Protein AF-0000000069941817 (afdb_homodimer)

Solvent-accessible surface area (backbone atoms only — not comparable to full-atom values): 28166 Å² total; per-residue (Å²): 91,38,34,27,17,29,19,41,68,92,44,74,84,50,70,35,24,29,31,58,54,87,70,22,32,31,43,45,35,82,66,37,75,86,48,58,52,39,49,38,50,31,32,66,68,64,46,59,66,57,52,58,53,46,62,74,66,65,58,73,62,43,55,48,86,54,38,44,52,30,31,32,61,62,81,33,66,43,32,38,31,32,53,76,18,16,51,59,29,27,57,75,66,73,44,82,73,64,92,58,78,24,44,49,52,41,44,34,78,13,53,31,17,60,69,42,64,36,44,40,54,67,92,77,53,82,36,33,30,65,27,46,23,57,24,40,29,28,36,36,76,38,59,63,39,54,42,94,56,33,70,80,31,44,43,21,32,32,36,30,31,56,27,29,30,48,54,34,22,67,67,60,15,85,62,23,48,36,70,11,31,41,23,54,36,23,32,34,30,24,48,25,33,29,24,49,90,63,63,66,58,77,52,68,28,49,36,35,27,25,52,72,83,41,79,44,27,76,49,45,40,60,35,40,66,68,47,69,33,54,50,46,22,59,52,15,61,54,25,67,45,44,36,43,21,34,38,34,54,24,35,59,40,56,37,22,78,80,38,86,73,61,47,56,70,49,64,75,40,36,42,35,38,33,33,60,95,59,42,55,39,48,35,42,29,34,68,96,92,37,35,28,17,28,18,41,67,92,42,75,85,50,69,35,24,29,32,58,54,86,71,22,32,30,44,46,37,82,66,37,73,87,48,58,54,40,49,38,50,31,33,65,70,65,46,61,64,57,52,58,52,45,63,74,66,66,57,74,62,44,53,48,89,54,39,43,53,30,31,33,63,62,82,33,63,45,32,38,32,32,54,77,17,16,49,59,28,27,57,75,67,71,44,79,74,66,92,60,80,24,45,48,51,41,47,35,77,13,54,30,17,58,71,42,64,35,44,39,55,66,92,77,54,82,37,33,31,63,28,46,23,57,23,38,29,28,35,35,77,39,60,62,39,53,41,94,55,34,72,80,32,44,41,22,32,31,35,30,31,55,27,29,28,49,53,34,24,66,69,60,16,85,62,24,48,36,70,10,31,41,22,54,36,23,30,35,30,26,47,25,33,29,22,48,89,63,63,67,58,77,53,65,29,49,36,36,26,24,52,72,82,41,80,44,28,75,51,46,39,60,38,41,66,67,47,71,32,54,49,47,22,58,51,15,61,54,25,69,45,43,35,44,20,34,38,36,54,25,35,57,40,52,38,22,77,80,39,86,73,60,45,55,69,50,64,74,41,35,42,35,38,35,31,61,94,62,42,54,38,49,35,43,29,32,69,98

InterPro domains:
  IPR011234 Fumarylacetoacetase-like, C-terminal [PF01557] (78-285)
  IPR036663 Fumarylacetoacetase-like, C-terminal domain superfamily [G3DSA:3.90.850.10] (75-287)
  IPR036663 Fumarylacetoacetase-like, C-terminal domain superfamily [SSF56529] (66-285)
  IPR051121 Fumarylacetoacetate hydrolase [PTHR42796] (1-285)

pLDDT: mean 97.07, std 2.92, range [83.81, 98.94]

Foldseek 3Di:
DWKFWKAFPVGRPAIAIFGDDDQWTDGQCVLPVPADGAPLRCLQVVVVVVNVVSVVVVDDTGGPVRIGTKFRHADFQWAKEWEQFFQQQCVLVVHDGDPDTDIDTADRQLEIELVAAAADQVVVFPFKKWFKFKKWFFRAKDAQDALVCLLVGTFFIWIKIQIFRPCCQPPNPPNHRHVGRHPHNRIYIDDTGDGPVQCPDQQFKWKWKDKPNHTQDTDGSVRGNQDPSNVSNVVNHVDIGHGGYMYTRTGHPRMQVSDVVGDHDDQQMKMWIAMPPRGIHIHGYHHD/DWKFWKAFPVGRPAIAIFGDDDQWTDGQCVLPVPADGFPLRCLQVVVVVVNVVSVVVVDDTGGPVRIGTKFRHADFQWAKEWEQFFQQQCVLVVHDGDPDTDIDTADRQLEIELVAAAADQVVVFPFKKWFKFKKWFFRAKDAQDALVCLLVGTFFIWIKIQIFRPCCQPPNPPNHRHVGRHPHNRIYIDDTGDGPVQCPDQQFKWKWKAKPNHTQDTDGSVRGNQDPSNVSNVVNHVDIGHGGYMYTRTGHPRMQVSDVVGDHDDQQMKMWIAMHPRGIHIHGYHHD

Nearest PDB structures (foldseek):
  8sky-assembly1_A  TM=9.397E-01  e=8.671E-32  Bacillus subtilis
  6v77-assembly1_B  TM=9.111E-01  e=7.375E-31  Mycolicibacterium smegmatis MC2 155
  6j5x-assembly1_B  TM=9.310E-01  e=2.240E-29  Corynebacterium glutamicum
  6v77-assembly1_A  TM=9.218E-01  e=1.777E-29  Mycolicibacterium smegmatis MC2 155
  3r6o-assembly1_A-2  TM=8.957E-01  e=1.242E-25  Mycobacteroides abscessus ATCC 19977

Radius of gyration: 23.67 Å; Cα contacts (8 Å, |Δi|>4): 1605; chains: 2; bounding box: 56×61×56 Å

Structure (mmCIF, N/CA/C/O backbone):
data_AF-0000000069941817-model_v1
#
loop_
_entity.id
_entity.type
_entity.pdbx_description
1 polymer 'Fumarylacetoacetate hydrolase domain-containing protein 2 isoform X1'
#
loop_
_atom_site.group_PDB
_atom_site.id
_atom_site.type_symbol
_atom_site.label_atom_id
_atom_site.label_alt_id
_atom_site.label_comp_id
_atom_site.label_asym_id
_atom_site.label_entity_id
_atom_site.label_seq_id
_atom_site.pdbx_PDB_ins_code
_atom_site.Cartn_x
_atom_site.Cartn_y
_atom_site.Cartn_z
_atom_site.occupancy
_atom_site.B_iso_or_equiv
_atom_site.auth_seq_id
_atom_site.auth_comp_id
_atom_site.auth_asym_id
_atom_site.auth_atom_id
_atom_site.pdbx_PDB_model_num
ATOM 1 N N . MET A 1 1 ? -14.336 22.719 7.18 1 94.06 1 MET A N 1
ATOM 2 C CA . MET A 1 1 ? -14.844 21.797 8.188 1 94.06 1 MET A CA 1
ATOM 3 C C . MET A 1 1 ? -13.758 20.828 8.633 1 94.06 1 MET A C 1
ATOM 5 O O . MET A 1 1 ? -12.836 20.531 7.875 1 94.06 1 MET A O 1
ATOM 9 N N . LYS A 1 2 ? -13.883 20.406 9.93 1 97.38 2 LYS A N 1
ATOM 10 C CA . LYS A 1 2 ? -12.992 19.375 10.461 1 97.38 2 LYS A CA 1
ATOM 11 C C . LYS A 1 2 ? -13.703 18.031 10.578 1 97.38 2 LYS A C 1
ATOM 13 O O . LYS A 1 2 ? -14.5 17.828 11.492 1 97.38 2 LYS A O 1
ATOM 18 N N . TYR A 1 3 ? -13.383 17.156 9.633 1 98.19 3 TYR A N 1
ATOM 19 C CA . TYR A 1 3 ? -13.938 15.812 9.664 1 98.19 3 TYR A CA 1
ATOM 20 C C . TYR A 1 3 ? -13.148 14.922 10.617 1 98.19 3 TYR A C 1
ATOM 22 O O . TYR A 1 3 ? -11.922 15.008 10.688 1 98.19 3 TYR A O 1
ATOM 30 N N . VAL A 1 4 ? -13.883 14.07 11.336 1 98.31 4 VAL A N 1
ATOM 31 C CA . VAL A 1 4 ? -13.242 13.172 12.281 1 98.31 4 VAL A CA 1
ATOM 32 C C . VAL A 1 4 ? -13.875 11.781 12.188 1 98.31 4 VAL A C 1
ATOM 34 O O . VAL A 1 4 ? -15.008 11.641 11.711 1 98.31 4 VAL A O 1
ATOM 37 N N . GLN A 1 5 ? -13.125 10.797 12.492 1 98.56 5 GLN A N 1
ATOM 38 C CA . GLN A 1 5 ? -13.648 9.508 12.914 1 98.56 5 GLN A CA 1
ATOM 39 C C . GLN A 1 5 ? -13.531 9.336 14.43 1 98.56 5 GLN A C 1
ATOM 41 O O . GLN A 1 5 ? -12.617 9.883 15.055 1 98.56 5 GLN A O 1
ATOM 46 N N . PHE A 1 6 ? -14.492 8.609 14.977 1 98.44 6 PHE A N 1
ATOM 47 C CA . PHE A 1 6 ? -14.516 8.477 16.422 1 98.44 6 PHE A CA 1
ATOM 48 C C . PHE A 1 6 ? -15.297 7.234 16.844 1 98.44 6 PHE A C 1
ATOM 50 O O . PHE A 1 6 ? -15.977 6.617 16.016 1 98.44 6 PHE A O 1
ATOM 57 N N . THR A 1 7 ? -15.078 6.828 18 1 97.94 7 THR A N 1
ATOM 58 C CA . THR A 1 7 ? -15.938 5.859 18.688 1 97.94 7 THR A CA 1
ATOM 59 C C . THR A 1 7 ? -16.625 6.492 19.891 1 97.94 7 THR A C 1
ATOM 61 O O . THR A 1 7 ? -16.062 7.402 20.516 1 97.94 7 THR A O 1
ATOM 64 N N . TYR A 1 8 ? -17.812 6.137 20.125 1 97.25 8 TYR A N 1
ATOM 65 C CA . TYR A 1 8 ? -18.406 6.523 21.406 1 97.25 8 TYR A CA 1
ATOM 66 C C . TYR A 1 8 ? -17.734 5.809 22.562 1 97.25 8 TYR A C 1
ATOM 68 O O . TYR A 1 8 ? -17.422 4.617 22.469 1 97.25 8 TYR A O 1
ATOM 76 N N . ASN A 1 9 ? -17.531 6.52 23.594 1 97.69 9 ASN A N 1
ATOM 77 C CA . ASN A 1 9 ? -16.922 5.895 24.781 1 97.69 9 ASN A CA 1
ATOM 78 C C . ASN A 1 9 ? -17.734 4.691 25.234 1 97.69 9 ASN A C 1
ATOM 80 O O . ASN A 1 9 ? -17.172 3.711 25.734 1 97.69 9 ASN A O 1
ATOM 84 N N . ALA A 1 10 ? -19 4.703 25.031 1 96 10 ALA A N 1
ATOM 85 C CA . ALA A 1 10 ? -19.906 3.633 25.438 1 96 10 ALA A CA 1
ATOM 86 C C . ALA A 1 10 ? -19.844 2.455 24.469 1 96 10 ALA A C 1
ATOM 88 O O . ALA A 1 10 ? -20.281 1.349 24.797 1 96 10 ALA A O 1
ATOM 89 N N . ASP A 1 11 ? -19.344 2.646 23.25 1 95.19 11 ASP A N 1
ATOM 90 C CA . ASP A 1 11 ? -19.172 1.613 22.234 1 95.19 11 ASP A CA 1
ATOM 91 C C . ASP A 1 11 ? -17.844 1.778 21.5 1 95.19 11 ASP A C 1
ATOM 93 O O . ASP A 1 11 ? -17.828 2.188 20.328 1 95.19 11 ASP A O 1
ATOM 97 N N . PRO A 1 12 ? -16.812 1.325 22.078 1 94.56 12 PRO A N 1
ATOM 98 C CA . PRO A 1 12 ? -15.484 1.583 21.531 1 94.56 12 PRO A CA 1
ATOM 99 C C . PRO A 1 12 ? -15.164 0.72 20.312 1 94.56 12 PRO A C 1
ATOM 101 O O . PRO A 1 12 ? -14.109 0.881 19.688 1 94.56 12 PRO A O 1
ATOM 104 N N . SER A 1 13 ? -16.062 -0.131 19.828 1 93.44 13 SER A N 1
ATOM 105 C CA . SER A 1 13 ? -15.758 -1.075 18.766 1 93.44 13 SER A CA 1
ATOM 106 C C . SER A 1 13 ? -16.266 -0.562 17.422 1 93.44 13 SER A C 1
ATOM 108 O O . SER A 1 13 ? -15.875 -1.071 16.359 1 93.44 13 SER A O 1
ATOM 110 N N . THR A 1 14 ? -17.094 0.421 17.469 1 95.31 14 THR A N 1
ATOM 111 C CA . THR A 1 14 ? -17.719 0.889 16.234 1 95.31 14 THR A CA 1
ATOM 112 C C . THR A 1 14 ? -17.188 2.271 15.859 1 95.31 14 THR A C 1
ATOM 114 O O . THR A 1 14 ? -17.422 3.246 16.578 1 95.31 14 THR A O 1
ATOM 117 N N . VAL A 1 15 ? -16.531 2.33 14.758 1 96.5 15 VAL A N 1
ATOM 118 C CA . VAL A 1 15 ? -16.016 3.607 14.266 1 96.5 15 VAL A CA 1
ATOM 119 C C . VAL A 1 15 ? -17.141 4.359 13.539 1 96.5 15 VAL A C 1
ATOM 121 O O . VAL A 1 15 ? -17.906 3.76 12.789 1 96.5 15 VAL A O 1
ATOM 124 N N . ARG A 1 16 ? -17.234 5.609 13.836 1 97.06 16 ARG A N 1
ATOM 125 C CA . ARG A 1 16 ? -18.172 6.531 13.203 1 97.06 16 ARG A CA 1
ATOM 126 C C . ARG A 1 16 ? -17.422 7.691 12.539 1 97.06 16 ARG A C 1
ATOM 128 O O . ARG A 1 16 ? -16.25 7.906 12.797 1 97.06 16 ARG A O 1
ATOM 135 N N . VAL A 1 17 ? -18.125 8.352 11.672 1 98 17 VAL A N 1
ATOM 136 C CA . VAL A 1 17 ? -17.578 9.539 11.016 1 98 17 VAL A CA 1
ATOM 137 C C . VAL A 1 17 ? -18.453 10.75 11.352 1 98 17 VAL A C 1
ATOM 139 O O . VAL A 1 17 ? -19.672 10.633 11.492 1 98 17 VAL A O 1
ATOM 142 N N . GLY A 1 18 ? -17.828 11.867 11.578 1 97.62 18 GLY A N 1
ATOM 143 C CA . GLY A 1 18 ? -18.5 13.109 11.906 1 97.62 18 GLY A CA 1
ATOM 144 C C . GLY A 1 18 ? -17.656 14.336 11.625 1 97.62 18 GLY A C 1
ATOM 145 O O . GLY A 1 18 ? -16.672 14.266 10.875 1 97.62 18 GLY A O 1
ATOM 146 N N . TYR A 1 19 ? -18.016 15.414 12.117 1 96.88 19 TYR A N 1
ATOM 147 C CA . TYR A 1 19 ? -17.234 16.641 12.047 1 96.88 19 TYR A CA 1
ATOM 148 C C . TYR A 1 19 ? -17.328 17.406 13.367 1 96.88 19 TYR A C 1
ATOM 150 O O . TYR A 1 19 ? -18.281 17.25 14.133 1 96.88 19 TYR A O 1
ATOM 158 N N . ILE A 1 20 ? -16.328 18.172 13.609 1 96.25 20 ILE A N 1
ATOM 159 C CA . ILE A 1 20 ? -16.234 18.938 14.844 1 96.25 20 ILE A CA 1
ATOM 160 C C . ILE A 1 20 ? -17.094 20.203 14.727 1 96.25 20 ILE A C 1
ATOM 162 O O . ILE A 1 20 ? -17.062 20.891 13.703 1 96.25 20 ILE A O 1
ATOM 166 N N . ASP A 1 21 ? -17.859 20.469 15.719 1 92.12 21 ASP A N 1
ATOM 167 C CA . ASP A 1 21 ? -18.641 21.688 15.891 1 92.12 21 ASP A CA 1
ATOM 168 C C . ASP A 1 21 ? -18.391 22.312 17.266 1 92.12 21 ASP A C 1
ATOM 170 O O . ASP A 1 21 ? -19.109 22.016 18.219 1 92.12 21 ASP A O 1
ATOM 174 N N . CYS A 1 22 ? -17.438 23.109 17.281 1 87.38 22 CYS A N 1
ATOM 175 C CA . CYS A 1 22 ? -17 23.719 18.531 1 87.38 22 CYS A CA 1
ATOM 176 C C . CYS A 1 22 ? -16.484 22.656 19.5 1 87.38 22 CYS A C 1
ATOM 178 O O . CYS A 1 22 ? -15.523 21.953 19.203 1 87.38 22 CYS A O 1
ATOM 180 N N . CYS A 1 23 ? -17.156 22.469 20.594 1 90.69 23 CYS A N 1
ATOM 181 C CA . CYS A 1 23 ? -16.703 21.5 21.578 1 90.69 23 CYS A CA 1
ATOM 182 C C . CYS A 1 23 ? -17.5 20.203 21.484 1 90.69 23 CYS A C 1
ATOM 184 O O . CYS A 1 23 ? -17.469 19.375 22.391 1 90.69 23 CYS A O 1
ATOM 186 N N . ASN A 1 24 ? -18.062 20.078 20.297 1 95.75 24 ASN A N 1
ATOM 187 C CA . ASN A 1 24 ? -18.875 18.891 20.062 1 95.75 24 ASN A CA 1
ATOM 188 C C . ASN A 1 24 ? -18.5 18.203 18.75 1 95.75 24 ASN A C 1
ATOM 190 O O . ASN A 1 24 ? -17.656 18.703 18 1 95.75 24 ASN A O 1
ATOM 194 N N . VAL A 1 25 ? -19 17.016 18.609 1 97.25 25 VAL A N 1
ATOM 195 C CA . VAL A 1 25 ? -18.906 16.281 17.359 1 97.25 25 VAL A CA 1
ATOM 196 C C . VAL A 1 25 ? -20.312 15.93 16.859 1 97.25 25 VAL A C 1
ATOM 198 O O . VAL A 1 25 ? -21.188 15.555 17.641 1 97.25 25 VAL A O 1
ATOM 201 N N . VAL A 1 26 ? -20.547 16.203 15.633 1 97.06 26 VAL A N 1
ATOM 202 C CA . VAL A 1 26 ? -21.766 15.758 14.984 1 97.06 26 VAL A CA 1
ATOM 203 C C . VAL A 1 26 ? -21.547 14.398 14.328 1 97.06 26 VAL A C 1
ATOM 205 O O . VAL A 1 26 ? -20.656 14.242 13.484 1 97.06 26 VAL A O 1
ATOM 208 N N . ASP A 1 27 ? -22.297 13.438 14.789 1 97.06 27 ASP A N 1
ATOM 209 C CA . ASP A 1 27 ? -22.328 12.109 14.18 1 97.06 27 ASP A CA 1
ATOM 210 C C . ASP A 1 27 ? -23.156 12.102 12.906 1 97.06 27 ASP A C 1
ATOM 212 O O . ASP A 1 27 ? -24.391 12.188 12.961 1 97.06 27 ASP A O 1
ATOM 216 N N . ILE A 1 28 ? -22.484 11.953 11.773 1 96.12 28 ILE A N 1
ATOM 217 C CA . ILE A 1 28 ? -23.141 12.109 10.477 1 96.12 28 ILE A CA 1
ATOM 218 C C . ILE A 1 28 ? -24.266 11.078 10.336 1 96.12 28 ILE A C 1
ATOM 220 O O . ILE A 1 28 ? -25.344 11.406 9.852 1 96.12 28 ILE A O 1
ATOM 224 N N . ASN A 1 29 ? -23.984 9.852 10.812 1 93.69 29 ASN A N 1
ATOM 225 C CA . ASN A 1 29 ? -24.984 8.805 10.672 1 93.69 29 ASN A CA 1
ATOM 226 C C . ASN A 1 29 ? -26.156 9 11.633 1 93.69 29 ASN A C 1
ATOM 228 O O . ASN A 1 29 ? -27.281 8.578 11.359 1 93.69 29 ASN A O 1
ATOM 232 N N . SER A 1 30 ? -25.906 9.586 12.805 1 92.56 30 SER A N 1
ATOM 233 C CA . SER A 1 30 ? -27 9.922 13.719 1 92.56 30 SER A CA 1
ATOM 234 C C . SER A 1 30 ? -27.891 11.023 13.141 1 92.56 30 SER A C 1
ATOM 236 O O . SER A 1 30 ? -29.094 11.039 13.391 1 92.56 30 SER A O 1
ATOM 238 N N . ALA A 1 31 ? -27.281 11.898 12.398 1 92.12 31 ALA A N 1
ATOM 239 C CA . ALA A 1 31 ? -28.031 12.984 11.766 1 92.12 31 ALA A CA 1
ATOM 240 C C . ALA A 1 31 ? -28.766 12.492 10.523 1 92.12 31 ALA A C 1
ATOM 242 O O . ALA A 1 31 ? -29.859 12.969 10.219 1 92.12 31 ALA A O 1
ATOM 243 N N . ASP A 1 32 ? -28.188 11.633 9.766 1 92.81 32 ASP A N 1
ATOM 244 C CA . ASP A 1 32 ? -28.75 11.023 8.57 1 92.81 32 ASP A CA 1
ATOM 245 C C . ASP A 1 32 ? -28.344 9.555 8.461 1 92.81 32 ASP A C 1
ATOM 247 O O . ASP A 1 32 ? -27.234 9.242 8.008 1 92.81 32 ASP A O 1
ATOM 251 N N . CYS A 1 33 ? -29.219 8.625 8.672 1 90.88 33 CYS A N 1
ATOM 252 C CA . CYS A 1 33 ? -28.938 7.203 8.781 1 90.88 33 CYS A CA 1
ATOM 253 C C . CYS A 1 33 ? -28.578 6.613 7.426 1 90.88 33 CYS A C 1
ATOM 255 O O . CYS A 1 33 ? -28.047 5.504 7.344 1 90.88 33 CYS A O 1
ATOM 257 N N . GLY A 1 34 ? -28.812 7.316 6.406 1 93.19 34 GLY A N 1
ATOM 258 C CA . GLY A 1 34 ? -28.484 6.828 5.074 1 93.19 34 GLY A CA 1
ATOM 259 C C . GLY A 1 34 ? -27.062 7.098 4.664 1 93.19 34 GLY A C 1
ATOM 260 O O . GLY A 1 34 ? -26.594 6.586 3.645 1 93.19 34 GLY A O 1
ATOM 261 N N . MET A 1 35 ? -26.406 7.848 5.492 1 95 35 MET A N 1
ATOM 262 C CA . MET A 1 35 ? -25.031 8.227 5.172 1 95 35 MET A CA 1
ATOM 263 C C . MET A 1 35 ? -24.062 7.109 5.523 1 95 35 MET A C 1
ATOM 265 O O . MET A 1 35 ? -24.344 6.289 6.398 1 95 35 MET A O 1
ATOM 269 N N . PRO A 1 36 ? -22.906 7.062 4.836 1 95.62 36 PRO A N 1
ATOM 270 C CA . PRO A 1 36 ? -21.891 6.066 5.172 1 95.62 36 PRO A CA 1
ATOM 271 C C . PRO A 1 36 ? -21.328 6.238 6.582 1 95.62 36 PRO A C 1
ATOM 273 O O . PRO A 1 36 ? -21.391 7.34 7.141 1 95.62 36 PRO A O 1
ATOM 276 N N . HIS A 1 37 ? -20.719 5.156 7.074 1 94.88 37 HIS A N 1
ATOM 277 C CA . HIS A 1 37 ? -20.281 5.141 8.461 1 94.88 37 HIS A CA 1
ATOM 278 C C . HIS A 1 37 ? -18.781 5.434 8.57 1 94.88 37 HIS A C 1
ATOM 280 O O . HIS A 1 37 ? -18.266 5.578 9.68 1 94.88 37 HIS A O 1
ATOM 286 N N . THR A 1 38 ? -18.094 5.477 7.445 1 96.94 38 THR A N 1
ATOM 287 C CA . THR A 1 38 ? -16.672 5.727 7.484 1 96.94 38 THR A CA 1
ATOM 288 C C . THR A 1 38 ? -16.297 6.859 6.535 1 96.94 38 THR A C 1
ATOM 290 O O . THR A 1 38 ? -17.016 7.152 5.586 1 96.94 38 THR A O 1
ATOM 293 N N . MET A 1 39 ? -15.203 7.488 6.828 1 98.19 39 MET A N 1
ATOM 294 C CA . MET A 1 39 ? -14.719 8.594 6.004 1 98.19 39 MET A CA 1
ATOM 295 C C . MET A 1 39 ? -14.438 8.125 4.582 1 98.19 39 MET A C 1
ATOM 297 O O . MET A 1 39 ? -14.773 8.812 3.615 1 98.19 39 MET A O 1
ATOM 301 N N . ILE A 1 40 ? -13.844 6.922 4.426 1 98.31 40 ILE A N 1
ATOM 302 C CA . ILE A 1 40 ? -13.477 6.395 3.115 1 98.31 40 ILE A CA 1
ATOM 303 C C . ILE A 1 40 ? -14.727 6.188 2.271 1 98.31 40 ILE A C 1
ATOM 305 O O . ILE A 1 40 ? -14.727 6.465 1.069 1 98.31 40 ILE A O 1
ATOM 309 N N . ASP A 1 41 ? -15.812 5.754 2.881 1 97.38 41 ASP A N 1
ATOM 310 C CA . ASP A 1 41 ? -17.047 5.508 2.139 1 97.38 41 ASP A CA 1
ATOM 311 C C . ASP A 1 41 ? -17.703 6.82 1.727 1 97.38 41 ASP A C 1
ATOM 313 O O . ASP A 1 41 ? -18.328 6.902 0.661 1 97.38 41 ASP A O 1
ATOM 317 N N . ILE A 1 42 ? -17.594 7.809 2.619 1 97.62 42 ILE A N 1
ATOM 318 C CA . ILE A 1 42 ? -18.109 9.125 2.266 1 97.62 42 ILE A CA 1
ATOM 319 C C . ILE A 1 42 ? -17.406 9.641 1.011 1 97.62 42 ILE A C 1
ATOM 321 O O . ILE A 1 42 ? -18.062 10.156 0.098 1 97.62 42 ILE A O 1
ATOM 325 N N . LEU A 1 43 ? -16.125 9.469 0.964 1 98.31 43 LEU A N 1
ATOM 326 C CA . LEU A 1 43 ? -15.336 9.953 -0.166 1 98.31 43 LEU A CA 1
ATOM 327 C C . LEU A 1 43 ? -15.594 9.109 -1.408 1 98.31 43 LEU A C 1
ATOM 329 O O . LEU A 1 43 ? -15.805 9.648 -2.498 1 98.31 43 LEU A O 1
ATOM 333 N N . LYS A 1 44 ? -15.609 7.824 -1.278 1 97.56 44 LYS A N 1
ATOM 334 C CA . LYS A 1 44 ? -15.797 6.914 -2.408 1 97.56 44 LYS A CA 1
ATOM 335 C C . LYS A 1 44 ? -17.172 7.117 -3.055 1 97.56 44 LYS A C 1
ATOM 337 O O . LYS A 1 44 ? -17.297 7.043 -4.277 1 97.56 44 LYS A O 1
ATOM 342 N N . LYS A 1 45 ? -18.188 7.367 -2.219 1 96.81 45 LYS A N 1
ATOM 343 C CA . LYS A 1 45 ? -19.547 7.52 -2.721 1 96.81 45 LYS A CA 1
ATOM 344 C C . LYS A 1 45 ? -19.797 8.945 -3.207 1 96.81 45 LYS A C 1
ATOM 346 O O . LYS A 1 45 ? -20.828 9.227 -3.811 1 96.81 45 LYS A O 1
ATOM 351 N N . GLY A 1 46 ? -18.906 9.836 -2.904 1 95.94 46 GLY A N 1
ATOM 352 C CA . GLY A 1 46 ? -19.016 11.203 -3.385 1 95.94 46 GLY A CA 1
ATOM 353 C C . GLY A 1 46 ? -20.141 11.977 -2.73 1 95.94 46 GLY A C 1
ATOM 354 O O . GLY A 1 46 ? -20.875 12.711 -3.4 1 95.94 46 GLY A O 1
ATOM 355 N N . VAL A 1 47 ? -20.328 11.766 -1.431 1 95.56 47 VAL A N 1
ATOM 356 C CA . VAL A 1 47 ? -21.5 12.383 -0.801 1 95.56 47 VAL A CA 1
ATOM 357 C C . VAL A 1 47 ? -21.047 13.445 0.198 1 95.56 47 VAL A C 1
ATOM 359 O O . VAL A 1 47 ? -21.719 13.68 1.205 1 95.56 47 VAL A O 1
ATOM 362 N N . VAL A 1 48 ? -19.922 14.023 -0.008 1 94.75 48 VAL A N 1
ATOM 363 C CA . VAL A 1 48 ? -19.391 15.07 0.858 1 94.75 48 VAL A CA 1
ATOM 364 C C . VAL A 1 48 ? -20.359 16.25 0.9 1 94.75 48 VAL A C 1
ATOM 366 O O . VAL A 1 48 ? -20.531 16.891 1.944 1 94.75 48 VAL A O 1
ATOM 369 N N . ASP A 1 49 ? -20.984 16.562 -0.229 1 93.75 49 ASP A N 1
ATOM 370 C CA . ASP A 1 49 ? -21.922 17.672 -0.307 1 93.75 49 ASP A CA 1
ATOM 371 C C . ASP A 1 49 ? -23.109 17.453 0.614 1 93.75 49 ASP A C 1
ATOM 373 O O . ASP A 1 49 ? -23.656 18.406 1.17 1 93.75 49 ASP A O 1
ATOM 377 N N . LYS A 1 50 ? -23.5 16.234 0.753 1 93.5 50 LYS A N 1
ATOM 378 C CA . LYS A 1 50 ? -24.609 15.93 1.643 1 93.5 50 LYS A CA 1
ATOM 379 C C . LYS A 1 50 ? -24.266 16.234 3.096 1 93.5 50 LYS A C 1
ATOM 381 O O . LYS A 1 50 ? -25.125 16.609 3.883 1 93.5 50 LYS A O 1
ATOM 386 N N . VAL A 1 51 ? -23.031 16.062 3.42 1 92 51 VAL A N 1
ATOM 387 C CA . VAL A 1 51 ? -22.594 16.391 4.773 1 92 51 VAL A CA 1
ATOM 388 C C . VAL A 1 51 ? -22.672 17.891 5 1 92 51 VAL A C 1
ATOM 390 O O . VAL A 1 51 ? -23.078 18.344 6.074 1 92 51 VAL A O 1
ATOM 393 N N . ALA A 1 52 ? -22.266 18.609 4.012 1 87.56 52 ALA A N 1
ATOM 394 C CA . ALA A 1 52 ? -22.344 20.078 4.098 1 87.56 52 ALA A CA 1
ATOM 395 C C . ALA A 1 52 ? -23.781 20.531 4.285 1 87.56 52 ALA A C 1
ATOM 397 O O . ALA A 1 52 ? -24.047 21.484 5.02 1 87.56 52 ALA A O 1
ATOM 398 N N . GLU A 1 53 ? -24.672 19.875 3.668 1 90.56 53 GLU A N 1
ATOM 399 C CA . GLU A 1 53 ? -26.094 20.188 3.801 1 90.56 53 GLU A CA 1
ATOM 400 C C . GLU A 1 53 ? -26.594 19.875 5.207 1 90.56 53 GLU A C 1
ATOM 402 O O . GLU A 1 53 ? -27.406 20.625 5.754 1 90.56 53 GLU A O 1
ATOM 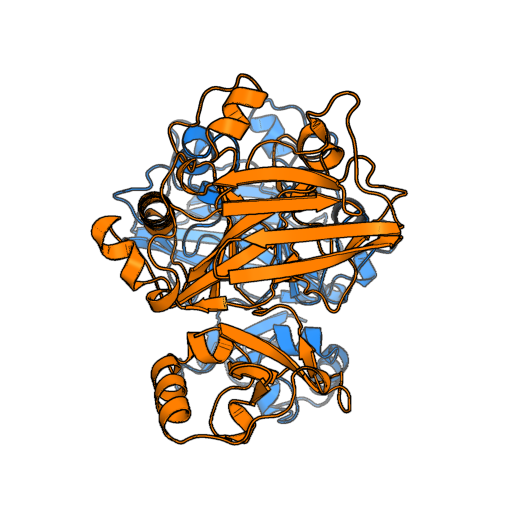407 N N . LEU A 1 54 ? -26.125 18.812 5.699 1 89.88 54 LEU A N 1
ATOM 408 C CA . LEU A 1 54 ? -26.5 18.422 7.055 1 89.88 54 LEU A CA 1
ATOM 409 C C . LEU A 1 54 ? -26.109 19.5 8.055 1 89.88 54 LEU A C 1
ATOM 411 O O . LEU A 1 54 ? -26.844 19.766 9.016 1 89.88 54 LEU A O 1
ATOM 415 N N . ARG A 1 55 ? -25.016 20.109 7.891 1 86.25 55 ARG A N 1
ATOM 416 C CA . ARG A 1 55 ? -24.531 21.156 8.781 1 86.25 55 ARG A CA 1
ATOM 417 C C . ARG A 1 55 ? -25.5 22.328 8.844 1 86.25 55 ARG A C 1
ATOM 419 O O . ARG A 1 55 ? -25.656 22.953 9.898 1 86.25 55 ARG A O 1
ATOM 426 N N . GLN A 1 56 ? -26.188 22.5 7.77 1 85.19 56 GLN A N 1
ATOM 427 C CA . GLN A 1 56 ? -27.125 23.625 7.684 1 85.19 56 GLN A CA 1
ATOM 428 C C . GLN A 1 56 ? -28.391 23.344 8.477 1 85.19 56 GLN A C 1
ATOM 430 O O . GLN A 1 56 ? -29.141 24.266 8.812 1 85.19 56 GLN A O 1
ATOM 435 N N . CYS A 1 57 ? -28.656 22.078 8.805 1 86.19 57 CYS A N 1
ATOM 436 C CA . CYS A 1 57 ? -29.891 21.688 9.477 1 86.19 57 CYS A CA 1
ATOM 437 C C . CYS A 1 57 ? -29.703 21.656 10.984 1 86.19 57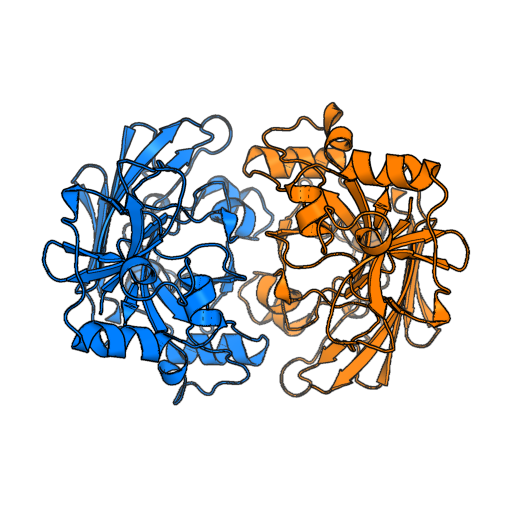 CYS A C 1
ATOM 439 O O . CYS A 1 57 ? -30.609 21.25 11.727 1 86.19 57 CYS A O 1
ATOM 441 N N . ASN A 1 58 ? -28.672 22.078 11.523 1 84.12 58 ASN A N 1
ATOM 442 C CA . ASN A 1 58 ? -28.344 22.141 12.938 1 84.12 58 ASN A CA 1
ATOM 443 C C . ASN A 1 58 ? -28.594 20.797 13.633 1 84.12 58 ASN A C 1
ATOM 445 O O . ASN A 1 58 ? -29.359 20.734 14.594 1 84.12 58 ASN A O 1
ATOM 449 N N . PRO A 1 59 ? -27.875 19.797 13.156 1 90.38 59 PRO A N 1
ATOM 450 C CA . PRO A 1 59 ? -28.078 18.484 13.742 1 90.38 59 PRO A CA 1
ATOM 451 C C . PRO A 1 59 ? -27.641 18.406 15.203 1 90.38 59 PRO A C 1
ATOM 453 O O . PRO A 1 59 ? -26.906 19.281 15.672 1 90.38 59 PRO A O 1
ATOM 456 N N . THR A 1 60 ? -28.172 17.344 15.883 1 91.44 60 THR A N 1
ATOM 457 C CA . THR A 1 60 ? -27.719 17.094 17.25 1 91.44 60 THR A CA 1
ATOM 458 C C . THR A 1 60 ? -26.25 16.734 17.281 1 91.44 60 THR A C 1
ATOM 460 O O . THR A 1 60 ? -25.734 16.141 16.328 1 91.44 60 THR A O 1
ATOM 463 N N . SER A 1 61 ? -25.562 17.141 18.312 1 94.94 61 SER A N 1
ATOM 464 C CA . SER A 1 61 ? -24.156 16.844 18.516 1 94.94 61 SER A CA 1
ATOM 465 C C . SER A 1 61 ? -23.891 16.297 19.922 1 94.94 61 SER A C 1
ATOM 467 O O . SER A 1 61 ? -24.781 16.328 20.766 1 94.94 61 SER A O 1
ATOM 469 N N . VAL A 1 62 ? -22.844 15.695 20.125 1 96.38 62 VAL A N 1
ATOM 470 C CA . VAL A 1 62 ? -22.422 15.188 21.422 1 96.38 62 VAL A CA 1
ATOM 471 C C . VAL A 1 62 ? -21.109 15.828 21.828 1 96.38 62 VAL A C 1
ATOM 473 O O . VAL A 1 62 ? -20.281 16.188 20.969 1 96.38 62 VAL A O 1
ATOM 476 N N . PRO A 1 63 ? -20.891 15.977 23.125 1 96.88 63 PRO A N 1
ATOM 477 C CA . PRO A 1 63 ? -19.609 16.547 23.578 1 96.88 63 PRO A CA 1
ATOM 478 C C . PRO A 1 63 ? -18.422 15.703 23.141 1 96.88 63 PRO A C 1
ATOM 480 O O . PRO A 1 63 ? -18.484 14.469 23.141 1 96.88 63 PRO A O 1
ATOM 483 N N . LEU A 1 64 ? -17.359 16.328 22.812 1 96.31 64 LEU A N 1
ATOM 484 C CA . LEU A 1 64 ? -16.109 15.648 22.438 1 96.31 64 LEU A CA 1
ATOM 485 C C . LEU A 1 64 ? -15.641 14.734 23.547 1 96.31 64 LEU A C 1
ATOM 487 O O . LEU A 1 64 ? -14.984 13.719 23.297 1 96.31 64 LEU A O 1
ATOM 491 N N . THR A 1 65 ? -16.047 15.008 24.766 1 96.19 65 THR A N 1
ATOM 492 C CA . THR A 1 65 ? -15.641 14.219 25.922 1 96.19 65 THR A CA 1
ATOM 493 C C . THR A 1 65 ? -16.328 12.859 25.922 1 96.19 65 THR A C 1
ATOM 495 O O . THR A 1 65 ? -15.914 11.938 26.625 1 96.19 65 THR A O 1
ATOM 498 N N . ASP A 1 66 ? -17.375 12.734 25.125 1 97.25 66 ASP A N 1
ATOM 499 C CA . ASP A 1 66 ? -18.141 11.5 25.094 1 97.25 66 ASP A CA 1
ATOM 500 C C . ASP A 1 66 ? -17.625 10.555 24.016 1 97.25 66 ASP A C 1
ATOM 502 O O . ASP A 1 66 ? -18.109 9.43 23.875 1 97.25 66 ASP A O 1
ATOM 506 N N . VAL A 1 67 ? -16.609 11.031 23.297 1 97.69 67 VAL A N 1
ATOM 507 C CA . VAL A 1 67 ? -16.109 10.211 22.188 1 97.69 67 VAL A CA 1
ATOM 508 C C . VAL A 1 67 ? -14.586 10.125 22.266 1 97.69 67 VAL A C 1
ATOM 510 O O . VAL A 1 67 ? -13.945 10.898 22.969 1 97.69 67 VAL A O 1
ATOM 513 N N . THR A 1 68 ? -14.055 9.109 21.641 1 97.75 68 THR A N 1
ATOM 514 C CA . THR A 1 68 ? -12.617 8.961 21.406 1 97.75 68 THR A CA 1
ATOM 515 C C . THR A 1 68 ? -12.289 9.109 19.938 1 97.75 68 THR A C 1
ATOM 517 O O . THR A 1 68 ? -12.812 8.367 19.094 1 97.75 68 THR A O 1
ATOM 520 N N . LEU A 1 69 ? -11.492 10.102 19.625 1 98.06 69 LEU A N 1
ATOM 521 C CA . LEU A 1 69 ? -11.078 10.273 18.234 1 98.06 69 LEU A CA 1
ATOM 522 C C . LEU A 1 69 ? -10.117 9.172 17.812 1 98.06 69 LEU A C 1
ATOM 524 O O . LEU A 1 69 ? -9.242 8.773 18.594 1 98.06 69 LEU A O 1
ATOM 528 N N . VAL A 1 70 ? -10.359 8.602 16.672 1 98.38 70 VAL A N 1
ATOM 529 C CA . VAL A 1 70 ? -9.453 7.645 16.047 1 98.38 70 VAL A CA 1
ATOM 530 C C . VAL A 1 70 ? -8.852 8.258 14.781 1 98.38 70 VAL A C 1
ATOM 532 O O . VAL A 1 70 ? -9.039 9.453 14.516 1 98.38 70 VAL A O 1
ATOM 535 N N . ALA A 1 71 ? -7.977 7.551 14.055 1 98.75 71 ALA A N 1
ATOM 536 C CA . ALA A 1 71 ? -7.461 8.109 12.805 1 98.75 71 ALA A CA 1
ATOM 537 C C . ALA A 1 71 ? -8.594 8.641 11.938 1 98.75 71 ALA A C 1
ATOM 539 O O . ALA A 1 71 ? -9.633 7.992 11.781 1 98.75 71 ALA A O 1
ATOM 540 N N . PRO A 1 72 ? -8.461 9.781 11.375 1 98.81 72 PRO A N 1
ATOM 541 C CA . PRO A 1 72 ? -9.57 10.398 10.656 1 98.81 72 PRO A CA 1
ATOM 542 C C . PRO A 1 72 ? -9.945 9.648 9.375 1 98.81 72 PRO A C 1
ATOM 544 O O . PRO A 1 72 ? -11 9.906 8.789 1 98.81 72 PRO A O 1
ATOM 547 N N . ILE A 1 73 ? -9.094 8.742 8.969 1 98.81 73 ILE A N 1
ATOM 548 C CA . ILE A 1 73 ? -9.406 7.91 7.812 1 98.81 73 ILE A CA 1
ATOM 549 C C . ILE A 1 73 ? -8.617 6.605 7.895 1 98.81 73 ILE A C 1
ATOM 551 O O . ILE A 1 73 ? -7.496 6.578 8.398 1 98.81 73 ILE A O 1
ATOM 555 N N . HIS A 1 74 ? -9.195 5.496 7.418 1 97.94 74 HIS A N 1
ATOM 556 C CA . HIS A 1 74 ? -8.633 4.156 7.312 1 97.94 74 HIS A CA 1
ATOM 557 C C . HIS A 1 74 ? -9 3.502 5.984 1 97.94 74 HIS A C 1
ATOM 559 O O . HIS A 1 74 ? -9.875 3.992 5.27 1 97.94 74 HIS A O 1
ATOM 565 N N . GLY A 1 75 ? -8.312 2.422 5.746 1 97.19 75 GLY A N 1
ATOM 566 C CA . GLY A 1 75 ? -8.727 1.565 4.648 1 97.19 75 GLY A CA 1
ATOM 567 C C . GLY A 1 75 ? -8.438 2.16 3.285 1 97.19 75 GLY A C 1
ATOM 568 O O . GLY A 1 75 ? -9.156 1.89 2.318 1 97.19 75 GLY A O 1
ATOM 569 N N . VAL A 1 76 ? -7.438 3.074 3.207 1 98.56 76 VAL A N 1
ATOM 570 C CA . VAL A 1 76 ? -7.09 3.734 1.953 1 98.56 76 VAL A CA 1
ATOM 571 C C . VAL A 1 76 ? -6.34 2.76 1.046 1 98.56 76 VAL A C 1
ATOM 573 O O . VAL A 1 76 ? -5.844 1.729 1.508 1 98.56 76 VAL A O 1
ATOM 576 N N . ASP A 1 77 ? -6.312 3.027 -0.253 1 98.25 77 ASP A N 1
ATOM 577 C CA . ASP A 1 77 ? -5.566 2.186 -1.186 1 98.25 77 ASP A CA 1
ATOM 578 C C . ASP A 1 77 ? -4.066 2.465 -1.098 1 98.25 77 ASP A C 1
ATOM 580 O O . ASP A 1 77 ? -3.254 1.541 -1.156 1 98.25 77 ASP A O 1
ATOM 584 N N . LYS A 1 78 ? -3.771 3.75 -0.991 1 98.25 78 LYS A N 1
ATOM 585 C CA . LYS A 1 78 ? -2.383 4.188 -1.108 1 98.25 78 LYS A CA 1
ATOM 586 C C . LYS A 1 78 ? -2.029 5.195 -0.018 1 98.25 78 LYS A C 1
ATOM 588 O O . LYS A 1 78 ? -2.83 6.078 0.303 1 98.25 78 LYS A O 1
ATOM 593 N N . ILE A 1 79 ? -0.844 5.07 0.535 1 98.94 79 ILE A N 1
ATOM 594 C CA . ILE A 1 79 ? -0.124 6.145 1.216 1 98.94 79 ILE A CA 1
ATOM 595 C C . ILE A 1 79 ? 1.178 6.441 0.475 1 98.94 79 ILE A C 1
ATOM 597 O O . ILE A 1 79 ? 2.117 5.645 0.51 1 98.94 79 ILE A O 1
ATOM 601 N N . LEU A 1 80 ? 1.188 7.543 -0.253 1 98.94 80 LEU A N 1
ATOM 602 C CA . LEU A 1 80 ? 2.367 7.996 -0.981 1 98.94 80 LEU A CA 1
ATOM 603 C C . LEU A 1 80 ? 3.146 9.023 -0.166 1 98.94 80 LEU A C 1
ATOM 605 O O . LEU A 1 80 ? 2.553 9.898 0.467 1 98.94 80 LEU A O 1
ATOM 609 N N . CYS A 1 81 ? 4.441 8.875 -0.184 1 98.94 81 CYS A N 1
ATOM 610 C CA . CYS A 1 81 ? 5.289 9.758 0.613 1 98.94 81 CYS A CA 1
ATOM 611 C C . CYS A 1 81 ? 6.395 10.367 -0.239 1 98.94 81 CYS A C 1
ATOM 613 O O . CYS A 1 81 ? 6.984 9.688 -1.082 1 98.94 81 CYS A O 1
ATOM 615 N N . VAL A 1 82 ? 6.676 11.586 -0.025 1 98.75 82 VAL A N 1
ATOM 616 C CA . VAL A 1 82 ? 7.73 12.281 -0.76 1 98.75 82 VAL A CA 1
ATOM 617 C C . VAL A 1 82 ? 8.984 12.383 0.106 1 98.75 82 VAL A C 1
ATOM 619 O O . VAL A 1 82 ? 8.938 12.922 1.214 1 98.75 82 VAL A O 1
ATOM 622 N N . ALA A 1 83 ? 10.078 11.883 -0.424 1 97.81 83 ALA A N 1
ATOM 623 C CA . ALA A 1 83 ? 11.344 11.914 0.304 1 97.81 83 ALA A CA 1
ATOM 624 C C . ALA A 1 83 ? 12.047 13.258 0.128 1 97.81 83 ALA A C 1
ATOM 626 O O . ALA A 1 83 ? 12.031 13.836 -0.961 1 97.81 83 ALA A O 1
ATOM 627 N N . LEU A 1 84 ? 12.648 13.766 1.216 1 97 84 LEU A N 1
ATOM 628 C CA . LEU A 1 84 ? 13.555 14.914 1.161 1 97 84 LEU A CA 1
ATOM 629 C C . LEU A 1 84 ? 12.875 16.109 0.502 1 97 84 LEU A C 1
ATOM 631 O O . LEU A 1 84 ? 13.422 16.703 -0.427 1 97 84 LEU A O 1
ATOM 635 N N . ASN A 1 85 ? 11.688 16.469 1.047 1 98.38 85 ASN A N 1
ATOM 636 C CA . ASN A 1 85 ? 10.906 17.484 0.36 1 98.38 85 ASN A CA 1
ATOM 637 C C . ASN A 1 85 ? 10.836 18.781 1.17 1 98.38 85 ASN A C 1
ATOM 639 O O . ASN A 1 85 ? 9.891 19.547 1.035 1 98.38 85 ASN A O 1
ATOM 643 N N . TYR A 1 86 ? 11.703 18.969 2.113 1 97.88 86 TYR A N 1
ATOM 644 C CA . TYR A 1 86 ? 11.836 20.219 2.846 1 97.88 86 TYR A CA 1
ATOM 645 C C . TYR A 1 86 ? 13.227 20.812 2.66 1 97.88 86 TYR A C 1
ATOM 647 O O . TYR A 1 86 ? 14.234 20.188 2.988 1 97.88 86 TYR A O 1
ATOM 655 N N . ALA A 1 87 ? 13.273 22.047 2.262 1 95.19 87 ALA A N 1
ATOM 656 C CA . ALA A 1 87 ? 14.531 22.734 1.999 1 95.19 87 ALA A CA 1
ATOM 657 C C . ALA A 1 87 ? 15.398 22.797 3.256 1 95.19 87 ALA A C 1
ATOM 659 O O . ALA A 1 87 ? 16.609 22.625 3.188 1 95.19 87 ALA A O 1
ATOM 660 N N . ASP A 1 88 ? 14.812 23.031 4.324 1 91.56 88 ASP A N 1
ATOM 661 C CA . ASP A 1 88 ? 15.57 23.141 5.566 1 91.56 88 ASP A CA 1
ATOM 662 C C . ASP A 1 88 ? 16.125 21.781 5.988 1 91.56 88 ASP A C 1
ATOM 664 O O . ASP A 1 88 ? 17.219 21.703 6.559 1 91.56 88 ASP A O 1
ATOM 668 N N . HIS A 1 89 ? 15.383 20.688 5.789 1 90.19 89 HIS A N 1
ATOM 669 C CA . HIS A 1 89 ? 15.859 19.328 6.039 1 90.19 89 HIS A CA 1
ATOM 670 C C . HIS A 1 89 ? 17.094 19.016 5.203 1 90.19 89 HIS A C 1
ATOM 672 O O . HIS A 1 89 ? 18.062 18.438 5.711 1 90.19 89 HIS A O 1
ATOM 678 N N . CYS A 1 90 ? 17.016 19.391 3.938 1 88.25 90 CYS A N 1
ATOM 679 C CA . CYS A 1 90 ? 18.156 19.188 3.049 1 88.25 90 CYS A CA 1
ATOM 680 C C . CYS A 1 90 ? 19.359 20.016 3.512 1 88.25 90 CYS A C 1
ATOM 682 O O . CYS A 1 90 ? 20.484 19.531 3.523 1 88.25 90 CYS A O 1
ATOM 684 N N . ARG A 1 91 ? 19.125 21.219 3.877 1 86.06 91 ARG A N 1
ATOM 685 C CA . ARG A 1 91 ? 20.188 22.094 4.352 1 86.06 91 ARG A CA 1
ATOM 686 C C . ARG A 1 91 ? 20.875 21.516 5.586 1 86.06 91 ARG A C 1
ATOM 688 O O . ARG A 1 91 ? 22.094 21.516 5.684 1 86.06 91 ARG A O 1
ATOM 695 N N . GLU A 1 92 ? 20.062 21.031 6.504 1 86.62 92 GLU A N 1
ATOM 696 C CA . GLU A 1 92 ? 20.578 20.422 7.73 1 86.62 92 GLU A CA 1
ATOM 697 C C . GLU A 1 92 ? 21.531 19.281 7.426 1 86.62 92 GLU A C 1
ATOM 699 O O . GLU A 1 92 ? 22.469 19.016 8.188 1 86.62 92 GLU A O 1
ATOM 704 N N . GLN A 1 93 ? 21.344 18.625 6.336 1 86.44 93 GLN A N 1
ATOM 705 C CA . GLN A 1 93 ? 22.109 17.422 5.988 1 86.44 93 GLN A CA 1
ATOM 706 C C . GLN A 1 93 ? 23.125 17.719 4.879 1 86.44 93 GLN A C 1
ATOM 708 O O . GLN A 1 93 ? 23.797 16.812 4.398 1 86.44 93 GLN A O 1
ATOM 713 N N . ASN A 1 94 ? 23.156 18.906 4.422 1 88.81 94 ASN A N 1
ATOM 714 C CA . ASN A 1 94 ? 24 19.297 3.307 1 88.81 94 ASN A CA 1
ATOM 715 C C . ASN A 1 94 ? 23.734 18.453 2.068 1 88.81 94 ASN A C 1
ATOM 717 O O . ASN A 1 94 ? 24.688 17.969 1.434 1 88.81 94 ASN A O 1
ATOM 721 N N . LEU A 1 95 ? 22.5 18.203 1.878 1 88.94 95 LEU A N 1
ATOM 722 C CA . LEU A 1 95 ? 22.078 17.453 0.697 1 88.94 95 LEU A CA 1
ATOM 723 C C . LEU A 1 95 ? 21.562 18.406 -0.385 1 88.94 95 LEU A C 1
ATOM 725 O O . LEU A 1 95 ? 20.922 19.406 -0.08 1 88.94 95 LEU A O 1
ATOM 729 N N . GLU A 1 96 ? 21.859 17.984 -1.595 1 91.75 96 GLU A N 1
ATOM 730 C CA . GLU A 1 96 ? 21.203 18.672 -2.705 1 91.75 96 GLU A CA 1
ATOM 731 C C . GLU A 1 96 ? 19.719 18.359 -2.76 1 91.75 96 GLU A C 1
ATOM 733 O O . GLU A 1 96 ? 19.312 17.219 -2.523 1 91.75 96 GLU A O 1
ATOM 738 N N . GLN A 1 97 ? 18.969 19.344 -3.029 1 93 97 GLN A N 1
ATOM 739 C CA . GLN A 1 97 ? 17.531 19.156 -3.193 1 93 97 GLN A CA 1
ATOM 740 C C . GLN A 1 97 ? 17.219 18.281 -4.406 1 93 97 GLN A C 1
ATOM 742 O O . GLN A 1 97 ? 17.844 18.453 -5.465 1 93 97 GLN A O 1
ATOM 747 N N . PRO A 1 98 ? 16.328 17.328 -4.246 1 93.62 98 PRO A N 1
ATOM 748 C CA . PRO A 1 98 ? 15.969 16.484 -5.387 1 93.62 98 PRO A CA 1
ATOM 749 C C . PRO A 1 98 ? 15.336 17.266 -6.531 1 93.62 98 PRO A C 1
ATOM 751 O O . PRO A 1 98 ? 14.469 18.109 -6.297 1 93.62 98 PRO A O 1
ATOM 754 N N . LYS A 1 99 ? 15.719 16.969 -7.75 1 93.81 99 LYS A N 1
ATOM 755 C CA . LYS A 1 99 ? 15.188 17.641 -8.93 1 93.81 99 LYS A CA 1
ATOM 756 C C . LYS A 1 99 ? 13.758 17.188 -9.219 1 93.81 99 LYS A C 1
ATOM 758 O O . LYS A 1 99 ? 12.945 17.984 -9.711 1 93.81 99 LYS A O 1
ATOM 763 N N . LEU A 1 100 ? 13.484 15.906 -8.938 1 95.44 100 LEU A N 1
ATOM 764 C CA . LEU A 1 100 ? 12.148 15.328 -9.039 1 95.44 100 LEU A CA 1
ATOM 765 C C . LEU A 1 100 ? 11.695 14.766 -7.691 1 95.44 100 LEU A C 1
ATOM 767 O O . LEU A 1 100 ? 12.523 14.297 -6.902 1 95.44 100 LEU A O 1
ATOM 771 N N . PRO A 1 101 ? 10.391 14.867 -7.477 1 97.06 101 PRO A N 1
ATOM 772 C CA . PRO A 1 101 ? 9.922 14.211 -6.254 1 97.06 101 PRO A CA 1
ATOM 773 C C . PRO A 1 101 ? 10.266 12.727 -6.207 1 97.06 101 PRO A C 1
ATOM 775 O O . PRO A 1 101 ? 9.945 11.984 -7.141 1 97.06 101 PRO A O 1
ATOM 778 N N . ILE A 1 102 ? 10.93 12.281 -5.164 1 97.81 102 ILE A N 1
ATOM 779 C CA . ILE A 1 102 ? 11.195 10.867 -4.898 1 97.81 102 ILE A CA 1
ATOM 780 C C . ILE A 1 102 ? 10.062 10.273 -4.074 1 97.81 102 ILE A C 1
ATOM 782 O O . ILE A 1 102 ? 9.742 10.766 -2.99 1 97.81 102 ILE A O 1
ATOM 786 N N . ILE A 1 103 ? 9.453 9.242 -4.609 1 98.81 103 ILE A N 1
ATOM 787 C CA . ILE A 1 103 ? 8.227 8.734 -4.008 1 98.81 103 ILE A CA 1
ATOM 788 C C . ILE A 1 103 ? 8.469 7.34 -3.441 1 98.81 103 ILE A C 1
ATOM 790 O O . ILE A 1 103 ? 9.031 6.477 -4.117 1 98.81 103 ILE A O 1
ATOM 794 N N . PHE A 1 104 ? 8.141 7.109 -2.197 1 98.69 104 PHE A N 1
ATOM 795 C CA . PHE A 1 104 ? 7.992 5.801 -1.568 1 98.69 104 PHE A CA 1
ATOM 796 C C . PHE A 1 104 ? 6.605 5.656 -0.949 1 98.69 104 PHE A C 1
ATOM 798 O O . PHE A 1 104 ? 5.715 6.469 -1.206 1 98.69 104 PHE A O 1
ATOM 805 N N . SER A 1 105 ? 6.363 4.535 -0.187 1 98.69 105 SER A N 1
ATOM 806 C CA . SER A 1 105 ? 4.996 4.352 0.287 1 98.69 105 SER A CA 1
ATOM 807 C C . SER A 1 105 ? 4.973 3.695 1.662 1 98.69 105 SER A C 1
ATOM 809 O O . SER A 1 105 ? 6.012 3.268 2.172 1 98.69 105 SER A O 1
ATOM 811 N N . LYS A 1 106 ? 3.908 3.756 2.283 1 98.81 106 LYS A N 1
ATOM 812 C CA . LYS A 1 106 ? 3.488 2.965 3.438 1 98.81 106 LYS A CA 1
ATOM 813 C C . LYS A 1 106 ? 2.244 2.143 3.117 1 98.81 106 LYS A C 1
ATOM 815 O O . LYS A 1 106 ? 1.656 2.287 2.045 1 98.81 106 LYS A O 1
ATOM 820 N N . PHE A 1 107 ? 1.89 1.261 3.957 1 98.62 107 PHE A N 1
ATOM 821 C CA . PHE A 1 107 ? 0.667 0.49 3.768 1 98.62 107 PHE A CA 1
ATOM 822 C C . PHE A 1 107 ? -0.481 1.093 4.57 1 98.62 107 PHE A C 1
ATOM 824 O O . PHE A 1 107 ? -0.258 1.737 5.598 1 98.62 107 PHE A O 1
ATOM 831 N N . SER A 1 108 ? -1.691 0.841 4.086 1 98.38 108 SER A N 1
ATOM 832 C CA . SER A 1 108 ? -2.896 1.341 4.742 1 98.38 108 SER A CA 1
ATOM 833 C C . SER A 1 108 ? -2.965 0.887 6.195 1 98.38 108 SER A C 1
ATOM 835 O O . SER A 1 108 ? -3.389 1.646 7.066 1 98.38 108 SER A O 1
ATOM 837 N N . SER A 1 109 ? -2.502 -0.261 6.461 1 98.5 109 SER A N 1
ATOM 838 C CA . SER A 1 109 ? -2.648 -0.88 7.777 1 98.5 109 SER A CA 1
ATOM 839 C C . SER A 1 109 ? -1.687 -0.266 8.789 1 98.5 109 SER A C 1
ATOM 841 O O . SER A 1 109 ? -1.754 -0.569 9.977 1 98.5 109 SER A O 1
ATOM 843 N N . THR A 1 110 ? -0.782 0.618 8.344 1 98.75 110 THR A N 1
ATOM 844 C CA . THR A 1 110 ? 0.136 1.255 9.281 1 98.75 110 THR A CA 1
ATOM 845 C C . THR A 1 110 ? -0.545 2.414 10.008 1 98.75 110 THR A C 1
ATOM 847 O O . THR A 1 110 ? -0.025 2.926 11 1 98.75 110 THR A O 1
ATOM 850 N N . ILE A 1 111 ? -1.687 2.805 9.562 1 98.88 111 ILE A N 1
ATOM 851 C CA . ILE A 1 111 ? -2.375 3.982 10.086 1 98.88 111 ILE A CA 1
ATOM 852 C C . ILE A 1 111 ? -2.834 3.727 11.516 1 98.88 111 ILE A C 1
ATOM 854 O O . ILE A 1 111 ? -3.477 2.711 11.797 1 98.88 111 ILE A O 1
ATOM 858 N N . ILE A 1 112 ? -2.518 4.594 12.375 1 98.69 112 ILE A N 1
ATOM 859 C CA . ILE A 1 112 ? -3.088 4.633 13.719 1 98.69 112 ILE A CA 1
ATOM 860 C C . ILE A 1 112 ? -3.494 6.062 14.062 1 98.69 112 ILE A C 1
ATOM 862 O O . ILE A 1 112 ? -3.061 7.016 13.406 1 98.69 112 ILE A O 1
ATOM 866 N N . GLY A 1 113 ? -4.426 6.168 15 1 98.12 113 GLY A N 1
ATOM 867 C CA . GLY A 1 113 ? -4.832 7.465 15.523 1 98.12 113 GLY A CA 1
ATOM 868 C C . GLY A 1 113 ? -4.402 7.691 16.969 1 98.12 113 GLY A C 1
ATOM 869 O O . GLY A 1 113 ? -3.564 6.957 17.484 1 98.12 113 GLY A O 1
ATOM 870 N N . GLN A 1 114 ? -4.812 8.797 17.516 1 95.75 114 GLN A N 1
ATOM 871 C CA . GLN A 1 114 ? -4.387 9.188 18.859 1 95.75 114 GLN A CA 1
ATOM 872 C C . GLN A 1 114 ? -4.969 8.258 19.922 1 95.75 114 GLN A C 1
ATOM 874 O O . GLN A 1 114 ? -4.559 8.297 21.078 1 95.75 114 GLN A O 1
ATOM 879 N N . ASN A 1 115 ? -5.906 7.363 19.5 1 94.5 115 ASN A N 1
ATOM 880 C CA . ASN A 1 115 ? -6.5 6.395 20.406 1 94.5 115 ASN A CA 1
ATOM 881 C C . ASN A 1 115 ? -5.59 5.184 20.609 1 94.5 115 ASN A C 1
ATOM 883 O O . ASN A 1 115 ? -5.836 4.363 21.5 1 94.5 115 ASN A O 1
ATOM 887 N N . GLU A 1 116 ? -4.621 5.02 19.859 1 96.44 116 GLU A N 1
ATOM 888 C CA . GLU A 1 116 ? -3.746 3.852 19.891 1 96.44 116 GLU A CA 1
ATOM 889 C C . GLU A 1 116 ? -2.291 4.258 20.094 1 96.44 116 GLU A C 1
ATOM 891 O O . GLU A 1 116 ? -1.851 5.293 19.594 1 96.44 116 GLU A O 1
ATOM 896 N N . PRO A 1 117 ? -1.511 3.453 20.812 1 98.5 117 PRO A N 1
ATOM 897 C CA . PRO A 1 117 ? -0.075 3.717 20.938 1 98.5 117 PRO A CA 1
ATOM 898 C C . PRO A 1 117 ? 0.714 3.262 19.703 1 98.5 117 PRO A C 1
ATOM 900 O O . PRO A 1 117 ? 0.241 2.418 18.938 1 98.5 117 PRO A O 1
ATOM 903 N N . LEU A 1 118 ? 1.825 3.889 19.438 1 98.81 118 LEU A N 1
ATOM 904 C CA . LEU A 1 118 ? 2.854 3.35 18.562 1 98.81 118 LEU A CA 1
ATOM 905 C C . LEU A 1 118 ? 3.67 2.275 19.266 1 98.81 118 LEU A C 1
ATOM 907 O O . LEU A 1 118 ? 4.391 2.568 20.234 1 98.81 118 LEU A O 1
ATOM 911 N N . ARG A 1 119 ? 3.58 1.058 18.875 1 98.44 119 ARG A N 1
ATOM 912 C CA . ARG A 1 119 ? 4.293 -0.039 19.531 1 98.44 119 ARG A CA 1
ATOM 913 C C . ARG A 1 119 ? 5.559 -0.401 18.75 1 98.44 119 ARG A C 1
ATOM 915 O O . ARG A 1 119 ? 5.508 -0.665 17.547 1 98.44 119 ARG A O 1
ATOM 922 N N . LEU A 1 120 ? 6.645 -0.455 19.391 1 98.62 120 LEU A N 1
ATOM 923 C CA . LEU A 1 120 ? 7.934 -0.719 18.766 1 98.62 120 LEU A CA 1
ATOM 924 C C . LEU A 1 120 ? 8.438 -2.117 19.109 1 98.62 120 LEU A C 1
ATOM 926 O O . LEU A 1 120 ? 8.32 -2.553 20.266 1 98.62 120 LEU A O 1
ATOM 930 N N . ARG A 1 121 ? 8.859 -2.824 18.094 1 98.19 121 ARG A N 1
ATOM 931 C CA . ARG A 1 121 ? 9.562 -4.086 18.297 1 98.19 121 ARG A CA 1
ATOM 932 C C . ARG A 1 121 ? 11.016 -3.848 18.672 1 98.19 121 ARG A C 1
ATOM 934 O O . ARG A 1 121 ? 11.922 -4.145 17.891 1 98.19 121 ARG A O 1
ATOM 941 N N . THR A 1 122 ? 11.289 -3.523 19.891 1 97.69 122 THR A N 1
ATOM 942 C CA . THR A 1 122 ? 12.555 -2.957 20.344 1 97.69 122 THR A CA 1
ATOM 943 C C . THR A 1 122 ? 13.672 -3.988 20.25 1 97.69 122 THR A C 1
ATOM 945 O O . THR A 1 122 ? 14.859 -3.633 20.234 1 97.69 122 THR A O 1
ATOM 948 N N . GLU A 1 123 ? 13.375 -5.227 20.172 1 97.25 123 GLU A N 1
ATOM 949 C CA . GLU A 1 123 ? 14.406 -6.254 20.047 1 97.25 123 GLU A CA 1
ATOM 950 C C . GLU A 1 123 ? 14.977 -6.297 18.641 1 97.25 123 GLU A C 1
ATOM 952 O O . GLU A 1 123 ? 16.094 -6.77 18.422 1 97.25 123 GLU A O 1
ATOM 957 N N . ILE A 1 124 ? 14.211 -5.781 17.688 1 97.25 124 ILE A N 1
ATOM 958 C CA . ILE A 1 124 ? 14.547 -5.953 16.281 1 97.25 124 ILE A CA 1
ATOM 959 C C . ILE A 1 124 ? 14.891 -4.598 15.664 1 97.25 124 ILE A C 1
ATOM 961 O O . ILE A 1 124 ? 15.812 -4.496 14.852 1 97.25 124 ILE A O 1
ATOM 965 N N . VAL A 1 125 ? 14.164 -3.596 16.016 1 97.81 125 VAL A N 1
ATOM 966 C CA . VAL A 1 125 ? 14.273 -2.252 15.461 1 97.81 125 VAL A CA 1
ATOM 967 C C . VAL A 1 125 ? 14.938 -1.323 16.469 1 97.81 125 VAL A C 1
ATOM 969 O O . VAL A 1 125 ? 14.469 -1.179 17.594 1 97.81 125 VAL A O 1
ATOM 972 N N . LYS A 1 126 ? 16.016 -0.605 16.016 1 97.88 126 LYS A N 1
ATOM 973 C CA . LYS A 1 126 ? 16.859 0.054 17.016 1 97.88 126 LYS A CA 1
ATOM 974 C C . LYS A 1 126 ? 16.859 1.565 16.812 1 97.88 126 LYS A C 1
ATOM 976 O O . LYS A 1 126 ? 17.219 2.318 17.719 1 97.88 126 LYS A O 1
ATOM 981 N N . LYS A 1 127 ? 16.547 2.033 15.641 1 98.56 127 LYS A N 1
ATOM 982 C CA . LYS A 1 127 ? 16.703 3.449 15.328 1 98.56 127 LYS A CA 1
ATOM 983 C C . LYS A 1 127 ? 15.398 4.047 14.805 1 98.56 127 LYS A C 1
ATOM 985 O O . LYS A 1 127 ? 15.352 4.547 13.68 1 98.56 127 LYS A O 1
ATOM 990 N N . VAL A 1 128 ? 14.383 4.07 15.633 1 98.81 128 VAL A N 1
ATOM 991 C CA . VAL A 1 128 ? 13.078 4.586 15.227 1 98.81 128 VAL A CA 1
ATOM 992 C C . VAL A 1 128 ? 13.047 6.102 15.406 1 98.81 128 VAL A C 1
ATOM 994 O O . VAL A 1 128 ? 13.414 6.621 16.453 1 98.81 128 VAL A O 1
ATOM 997 N N . ASP A 1 129 ? 12.633 6.793 14.391 1 98.81 129 ASP A N 1
ATOM 998 C CA . ASP A 1 129 ? 12.719 8.25 14.273 1 98.81 129 ASP A CA 1
ATOM 999 C C . ASP A 1 129 ? 11.336 8.859 14.062 1 98.81 129 ASP A C 1
ATOM 1001 O O . ASP A 1 129 ? 10.383 8.156 13.727 1 98.81 129 ASP A O 1
ATOM 1005 N N . TRP A 1 130 ? 11.164 10.148 14.422 1 98.88 130 TRP A N 1
ATOM 1006 C CA . TRP A 1 130 ? 9.93 10.898 14.195 1 98.88 130 TRP A CA 1
ATOM 1007 C C . TRP A 1 130 ? 10.055 11.773 12.953 1 98.88 130 TRP A C 1
ATOM 1009 O O . TRP A 1 130 ? 11.156 12.18 12.57 1 98.88 130 TRP A O 1
ATOM 1019 N N . GLU A 1 131 ? 8.953 11.969 12.266 1 98.88 131 GLU A N 1
ATOM 1020 C CA . GLU A 1 131 ? 8.867 12.852 11.102 1 98.88 131 GLU A CA 1
ATOM 1021 C C . GLU A 1 131 ? 7.473 13.461 10.969 1 98.88 131 GLU A C 1
ATOM 1023 O O . GLU A 1 131 ? 6.574 12.844 10.391 1 98.88 131 GLU A O 1
ATOM 1028 N N . VAL A 1 132 ? 7.25 14.672 11.43 1 98.94 132 VAL A N 1
ATOM 1029 C CA . VAL A 1 132 ? 5.949 15.32 11.273 1 98.94 132 VAL A CA 1
ATOM 1030 C C . VAL A 1 132 ? 5.777 15.789 9.828 1 98.94 132 VAL A C 1
ATOM 1032 O O . VAL A 1 132 ? 6.727 16.297 9.219 1 98.94 132 VAL A O 1
ATOM 1035 N N . GLU A 1 133 ? 4.648 15.555 9.289 1 98.94 133 GLU A N 1
ATOM 1036 C CA . GLU A 1 133 ? 4.402 15.922 7.898 1 98.94 133 GLU A CA 1
ATOM 1037 C C . GLU A 1 133 ? 2.973 16.422 7.703 1 98.94 133 GLU A C 1
ATOM 1039 O O . GLU A 1 133 ? 2.064 16.016 8.438 1 98.94 133 GLU A O 1
ATOM 1044 N N . LEU A 1 134 ? 2.762 17.328 6.75 1 98.94 134 LEU A N 1
ATOM 1045 C CA . LEU A 1 134 ? 1.445 17.609 6.188 1 98.94 134 LEU A CA 1
ATOM 1046 C C . LEU A 1 134 ? 1.005 16.5 5.242 1 98.94 134 LEU A C 1
ATOM 1048 O O . LEU A 1 134 ? 1.746 16.125 4.328 1 98.94 134 LEU A O 1
ATOM 1052 N N . ALA A 1 135 ? -0.142 15.961 5.48 1 98.94 135 ALA A N 1
ATOM 1053 C CA . ALA A 1 135 ? -0.699 14.938 4.598 1 98.94 135 ALA A CA 1
ATOM 1054 C C . ALA A 1 135 ? -1.889 15.477 3.811 1 98.94 135 ALA A C 1
ATOM 1056 O O . ALA A 1 135 ? -2.762 16.141 4.375 1 98.94 135 ALA A O 1
ATOM 1057 N N . VAL A 1 136 ? -1.898 15.203 2.533 1 98.94 136 VAL A N 1
ATOM 1058 C CA . VAL A 1 136 ? -3.002 15.547 1.642 1 98.94 136 VAL A CA 1
ATOM 1059 C C . VAL A 1 136 ? -3.959 14.359 1.529 1 98.94 136 VAL A C 1
ATOM 1061 O O . VAL A 1 136 ? -3.525 13.219 1.372 1 98.94 136 VAL A O 1
ATOM 1064 N N . VAL A 1 137 ? -5.223 14.609 1.673 1 98.94 137 VAL A N 1
ATOM 1065 C CA . VAL A 1 137 ? -6.25 13.602 1.452 1 98.94 137 VAL A CA 1
ATOM 1066 C C . VAL A 1 137 ? -6.93 13.836 0.104 1 98.94 137 VAL A C 1
ATOM 1068 O O . VAL A 1 137 ? -7.527 14.891 -0.122 1 98.94 137 VAL A O 1
ATOM 1071 N N . ILE A 1 138 ? -6.863 12.867 -0.772 1 98.94 138 ILE A N 1
ATOM 1072 C CA . ILE A 1 138 ? -7.465 12.961 -2.098 1 98.94 138 ILE A CA 1
ATOM 1073 C C . ILE A 1 138 ? -8.977 12.742 -1.995 1 98.94 138 ILE A C 1
ATOM 1075 O O . ILE A 1 138 ? -9.438 11.844 -1.294 1 98.94 138 ILE A O 1
ATOM 1079 N N . GLY A 1 139 ? -9.711 13.555 -2.713 1 98.62 139 GLY A N 1
ATOM 1080 C CA . GLY A 1 139 ? -11.156 13.531 -2.564 1 98.62 139 GLY A CA 1
ATOM 1081 C C . GLY A 1 139 ? -11.867 12.914 -3.756 1 98.62 139 GLY A C 1
ATOM 1082 O O . GLY A 1 139 ? -13.023 12.492 -3.646 1 98.62 139 GLY A O 1
ATOM 1083 N N . GLN A 1 140 ? -11.195 12.961 -4.84 1 97.81 140 GLN A N 1
ATOM 1084 C CA . GLN A 1 140 ? -11.766 12.469 -6.09 1 97.81 140 GLN A CA 1
ATOM 1085 C C . GLN A 1 140 ? -10.727 11.695 -6.902 1 97.81 140 GLN A C 1
ATOM 1087 O O . GLN A 1 140 ? -9.523 11.93 -6.762 1 97.81 140 GLN A O 1
ATOM 1092 N N . LYS A 1 141 ? -11.305 10.773 -7.711 1 98.62 141 LYS A N 1
ATOM 1093 C CA . LYS A 1 141 ? -10.43 10.039 -8.617 1 98.62 141 LYS A CA 1
ATOM 1094 C C . LYS A 1 141 ? -9.633 10.992 -9.516 1 98.62 141 LYS A C 1
ATOM 1096 O O . LYS A 1 141 ? -10.203 11.906 -10.109 1 98.62 141 LYS A O 1
ATOM 1101 N N . ALA A 1 142 ? -8.289 10.852 -9.578 1 98.81 142 ALA A N 1
ATOM 1102 C CA . ALA A 1 142 ? -7.41 11.766 -10.305 1 98.81 142 ALA A CA 1
ATOM 1103 C C . ALA A 1 142 ? -6.449 10.992 -11.203 1 98.81 142 ALA A C 1
ATOM 1105 O O . ALA A 1 142 ? -5.719 10.117 -10.734 1 98.81 142 ALA A O 1
ATOM 1106 N N . SER A 1 143 ? -6.434 11.219 -12.445 1 98.69 143 SER A N 1
ATOM 1107 C CA . SER A 1 143 ? -5.539 10.648 -13.445 1 98.69 143 SER A CA 1
ATOM 1108 C C . SER A 1 143 ? -5.113 11.695 -14.469 1 98.69 143 SER A C 1
ATOM 1110 O O . SER A 1 143 ? -5.949 12.414 -15.016 1 98.69 143 SER A O 1
ATOM 1112 N N . ALA A 1 144 ? -3.857 11.805 -14.656 1 98.31 144 ALA A N 1
ATOM 1113 C CA . ALA A 1 144 ? -3.312 12.75 -15.625 1 98.31 144 ALA A CA 1
ATOM 1114 C C . ALA A 1 144 ? -3.799 14.172 -15.336 1 98.31 144 ALA A C 1
ATOM 1116 O O . ALA A 1 144 ? -4.34 14.844 -16.219 1 98.31 144 ALA A O 1
ATOM 1117 N N . VAL A 1 145 ? -3.566 14.617 -14.125 1 98.81 145 VAL A N 1
ATOM 1118 C CA . VAL A 1 145 ? -4.031 15.922 -13.656 1 98.81 145 VAL A CA 1
ATOM 1119 C C . VAL A 1 145 ? -2.904 16.953 -13.781 1 98.81 145 VAL A C 1
ATOM 1121 O O . VAL A 1 145 ? -1.856 16.812 -13.148 1 98.81 145 VAL A O 1
ATOM 1124 N N . PRO A 1 146 ? -3.061 17.969 -14.625 1 98.75 146 PRO A N 1
ATOM 1125 C CA . PRO A 1 146 ? -2.057 19.031 -14.602 1 98.75 146 PRO A CA 1
ATOM 1126 C C . PRO A 1 146 ? -1.964 19.734 -13.25 1 98.75 146 PRO A C 1
ATOM 1128 O O . PRO A 1 146 ? -2.969 19.859 -12.547 1 98.75 146 PRO A O 1
ATOM 1131 N N . ALA A 1 147 ? -0.833 20.234 -12.953 1 98.75 147 ALA A N 1
ATOM 1132 C CA . ALA A 1 147 ? -0.597 20.891 -11.672 1 98.75 147 ALA A CA 1
ATOM 1133 C C . ALA A 1 147 ? -1.614 22 -11.43 1 98.75 147 ALA A C 1
ATOM 1135 O O . ALA A 1 147 ? -2.094 22.188 -10.312 1 98.75 147 ALA A O 1
ATOM 1136 N N . ALA A 1 148 ? -2.027 22.703 -12.438 1 98.69 148 ALA A N 1
ATOM 1137 C CA . ALA A 1 148 ? -2.918 23.859 -12.336 1 98.69 148 ALA A CA 1
ATOM 1138 C C . ALA A 1 148 ? -4.301 23.438 -11.844 1 98.69 148 ALA A C 1
ATOM 1140 O O . ALA A 1 148 ? -5.055 24.266 -11.32 1 98.69 148 ALA A O 1
ATOM 1141 N N . GLU A 1 149 ? -4.652 22.156 -11.922 1 98.69 149 GLU A N 1
ATOM 1142 C CA . GLU A 1 149 ? -5.98 21.672 -11.547 1 98.69 149 GLU A CA 1
ATOM 1143 C C . GLU A 1 149 ? -5.922 20.797 -10.305 1 98.69 149 GLU A C 1
ATOM 1145 O O . GLU A 1 149 ? -6.941 20.266 -9.867 1 98.69 149 GLU A O 1
ATOM 1150 N N . ALA A 1 150 ? -4.789 20.672 -9.727 1 98.69 150 ALA A N 1
ATOM 1151 C CA . ALA A 1 150 ? -4.527 19.688 -8.68 1 98.69 150 ALA A CA 1
ATOM 1152 C C . ALA A 1 150 ? -5.445 19.906 -7.477 1 98.69 150 ALA A C 1
ATOM 1154 O O . ALA A 1 150 ? -5.957 18.938 -6.898 1 98.69 150 ALA A O 1
ATOM 1155 N N . TYR A 1 151 ? -5.703 21.125 -7.133 1 98.56 151 TYR A N 1
ATOM 1156 C CA . TYR A 1 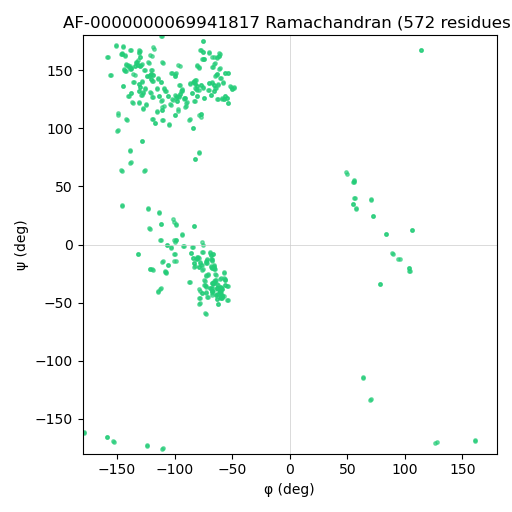151 ? -6.438 21.438 -5.914 1 98.56 151 TYR A CA 1
ATOM 1157 C C . TYR A 1 151 ? -7.883 20.969 -6.004 1 98.56 151 TYR A C 1
ATOM 1159 O O . TYR A 1 151 ? -8.523 20.719 -4.984 1 98.56 151 TYR A O 1
ATOM 1167 N N . LYS A 1 152 ? -8.398 20.75 -7.211 1 98.12 152 LYS A N 1
ATOM 1168 C CA . LYS A 1 152 ? -9.766 20.266 -7.418 1 98.12 152 LYS A CA 1
ATOM 1169 C C . LYS A 1 152 ? -9.938 18.859 -6.879 1 98.12 152 LYS A C 1
ATOM 1171 O O . LYS A 1 152 ? -11.062 18.438 -6.586 1 98.12 152 LYS A O 1
ATOM 1176 N N . TYR A 1 153 ? -8.852 18.203 -6.73 1 98.75 153 TYR A N 1
ATOM 1177 C CA . TYR A 1 153 ? -8.93 16.781 -6.402 1 98.75 153 TYR A CA 1
ATOM 1178 C C . TYR A 1 153 ? -8.633 16.547 -4.926 1 98.75 153 TY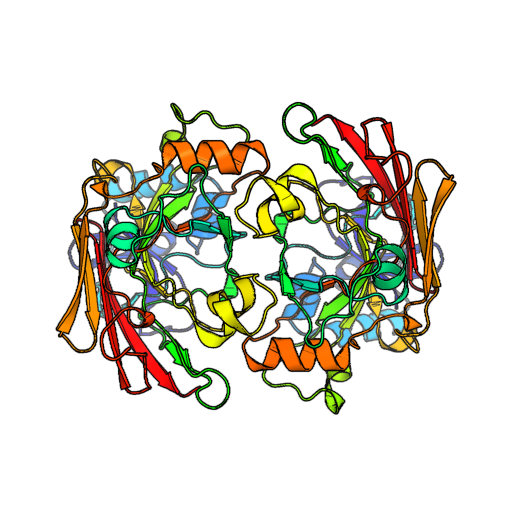R A C 1
ATOM 1180 O O . TYR A 1 153 ? -8.703 15.422 -4.441 1 98.75 153 TYR A O 1
ATOM 1188 N N . ILE A 1 154 ? -8.32 17.562 -4.215 1 98.88 154 ILE A N 1
ATOM 1189 C CA . ILE A 1 154 ? -7.965 17.453 -2.803 1 98.88 154 ILE A CA 1
ATOM 1190 C C . ILE A 1 154 ? -9.211 17.641 -1.941 1 98.88 154 ILE A C 1
ATOM 1192 O O . ILE A 1 154 ? -9.922 18.641 -2.078 1 98.88 154 ILE A O 1
ATOM 1196 N N . PHE A 1 155 ? -9.484 16.688 -1.059 1 98.81 155 PHE A N 1
ATOM 1197 C CA . PHE A 1 155 ? -10.578 16.797 -0.097 1 98.81 155 PHE A CA 1
ATOM 1198 C C . PHE A 1 155 ? -10.172 17.688 1.075 1 98.81 155 PHE A C 1
ATOM 1200 O O . PHE A 1 155 ? -10.953 18.547 1.508 1 98.81 155 PHE A O 1
ATOM 1207 N N . GLY A 1 156 ? -8.938 17.391 1.557 1 98.81 156 GLY A N 1
ATOM 1208 C CA . GLY A 1 156 ? -8.445 18.125 2.711 1 98.81 156 GLY A CA 1
ATOM 1209 C C . GLY A 1 156 ? -7.051 17.719 3.135 1 98.81 156 GLY A C 1
ATOM 1210 O O . GLY A 1 156 ? -6.281 17.188 2.326 1 98.81 156 GLY A O 1
ATOM 1211 N N . TYR A 1 157 ? -6.766 18.094 4.402 1 98.94 157 TYR A N 1
ATOM 1212 C CA . TYR A 1 157 ? -5.422 17.922 4.938 1 98.94 157 TYR A CA 1
ATOM 1213 C C . TYR A 1 157 ? -5.469 17.406 6.371 1 98.94 157 TYR A C 1
ATOM 1215 O O . TYR A 1 157 ? -6.418 17.688 7.109 1 98.94 157 TYR A O 1
ATOM 1223 N N . THR A 1 158 ? -4.465 16.688 6.758 1 98.94 158 THR A N 1
ATOM 1224 C CA . THR A 1 158 ? -4.312 16.219 8.125 1 98.94 158 THR A CA 1
ATOM 1225 C C . THR A 1 158 ? -2.84 16.203 8.531 1 98.94 158 THR A C 1
ATOM 1227 O O . THR A 1 158 ? -1.965 16.516 7.723 1 98.94 158 THR A O 1
ATOM 1230 N N . VAL A 1 159 ? -2.598 15.977 9.82 1 98.94 159 VAL A N 1
ATOM 1231 C CA . VAL A 1 159 ? -1.24 15.867 10.344 1 98.94 159 VAL A CA 1
ATOM 1232 C C . VAL A 1 159 ? -0.818 14.398 10.367 1 98.94 159 VAL A C 1
ATOM 1234 O O . VAL A 1 159 ? -1.594 13.523 10.766 1 98.94 159 VAL A O 1
ATOM 1237 N N . ALA A 1 160 ? 0.346 14.141 9.891 1 98.94 160 ALA A N 1
ATOM 1238 C CA . ALA A 1 160 ? 0.869 12.781 9.891 1 98.94 160 ALA A CA 1
ATOM 1239 C C . ALA A 1 160 ? 2.232 12.711 10.57 1 98.94 160 ALA A C 1
ATOM 1241 O O . ALA A 1 160 ? 2.941 13.719 10.656 1 98.94 160 ALA A O 1
ATOM 1242 N N . GLN A 1 161 ? 2.502 11.625 11.141 1 98.88 161 GLN A N 1
ATOM 1243 C CA . GLN A 1 161 ? 3.84 11.242 11.586 1 98.88 161 GLN A CA 1
ATOM 1244 C C . GLN A 1 161 ? 4.395 10.102 10.742 1 98.88 161 GLN A C 1
ATOM 1246 O O . GLN A 1 161 ? 3.949 8.961 10.867 1 98.88 161 GLN A O 1
ATOM 1251 N N . ASP A 1 162 ? 5.332 10.391 9.898 1 98.88 162 ASP A N 1
ATOM 1252 C CA . ASP A 1 162 ? 5.996 9.375 9.086 1 98.88 162 ASP A CA 1
ATOM 1253 C C . ASP A 1 162 ? 7.102 8.68 9.867 1 98.88 162 ASP A C 1
ATOM 1255 O O . ASP A 1 162 ? 8.289 8.852 9.578 1 98.88 162 ASP A O 1
ATOM 1259 N N . ILE A 1 163 ? 6.711 7.84 10.773 1 98.94 163 ILE A N 1
ATOM 1260 C CA . ILE A 1 163 ? 7.648 7.109 11.617 1 98.94 163 ILE A CA 1
ATOM 1261 C C . ILE A 1 163 ? 8.602 6.289 10.75 1 98.94 163 ILE A C 1
ATOM 1263 O O . ILE A 1 163 ? 8.18 5.688 9.758 1 98.94 163 ILE A O 1
ATOM 1267 N N . SER A 1 164 ? 9.859 6.27 11.141 1 98.75 164 SER A N 1
ATOM 1268 C CA . SER A 1 164 ? 10.891 5.648 10.32 1 98.75 164 SER A CA 1
ATOM 1269 C C . SER A 1 164 ? 11.844 4.809 11.172 1 98.75 164 SER A C 1
ATOM 1271 O O . SER A 1 164 ? 12.406 5.305 12.148 1 98.75 164 SER A O 1
ATOM 1273 N N . ALA A 1 165 ? 11.961 3.572 10.867 1 98.81 165 ALA A N 1
ATOM 1274 C CA . ALA A 1 165 ? 13.078 2.777 11.375 1 98.81 165 ALA A CA 1
ATOM 1275 C C . ALA A 1 165 ? 14.32 2.951 10.508 1 98.81 165 ALA A C 1
ATOM 1277 O O . ALA A 1 165 ? 14.484 2.26 9.5 1 98.81 165 ALA A O 1
ATOM 1278 N N . ARG A 1 166 ? 15.234 3.771 10.969 1 98.5 166 ARG A N 1
ATOM 1279 C CA . ARG A 1 166 ? 16.359 4.215 10.156 1 98.5 166 ARG A CA 1
ATOM 1280 C C . ARG A 1 166 ? 17.312 3.061 9.859 1 98.5 166 ARG A C 1
ATOM 1282 O O . ARG A 1 166 ? 17.906 3.006 8.781 1 98.5 166 ARG A O 1
ATOM 1289 N N . ASP A 1 167 ? 17.484 2.137 10.719 1 98.19 167 ASP A N 1
ATOM 1290 C CA . ASP A 1 167 ? 18.344 0.972 10.508 1 98.19 167 ASP A CA 1
ATOM 1291 C C . ASP A 1 167 ? 17.781 0.071 9.414 1 98.19 167 ASP A C 1
ATOM 1293 O O . ASP A 1 167 ? 18.531 -0.506 8.625 1 98.19 167 ASP A O 1
ATOM 1297 N N . TRP A 1 168 ? 16.516 -0.017 9.281 1 98.19 168 TRP A N 1
ATOM 1298 C CA . TRP A 1 168 ? 15.883 -0.839 8.258 1 98.19 168 TRP A CA 1
ATOM 1299 C C . TRP A 1 168 ? 15.734 -0.065 6.949 1 98.19 168 TRP A C 1
ATOM 1301 O O . TRP A 1 168 ? 15.75 -0.653 5.863 1 98.19 168 TRP A O 1
ATOM 1311 N N . GLN A 1 169 ? 15.547 1.219 7.062 1 97.31 169 GLN A N 1
ATOM 1312 C CA . GLN A 1 169 ? 15.406 2.092 5.898 1 97.31 169 GLN A CA 1
ATOM 1313 C C . GLN A 1 169 ? 16.719 2.184 5.125 1 97.31 169 GLN A C 1
ATOM 1315 O O . GLN A 1 169 ? 16.719 2.15 3.893 1 97.31 169 GLN A O 1
ATOM 1320 N N . LYS A 1 170 ? 17.828 2.25 5.82 1 95 170 LYS A N 1
ATOM 1321 C CA . LYS A 1 170 ? 19.078 2.613 5.184 1 95 170 LYS A CA 1
ATOM 1322 C C . LYS A 1 170 ? 20 1.405 5.059 1 95 170 LYS A C 1
ATOM 1324 O O . LYS A 1 170 ? 20.828 1.336 4.141 1 95 170 LYS A O 1
ATOM 1329 N N . GLU A 1 171 ? 19.828 0.417 5.898 1 94.25 171 GLU A N 1
ATOM 1330 C CA . GLU A 1 171 ? 20.875 -0.589 6.004 1 94.25 171 GLU A CA 1
ATOM 1331 C C . GLU A 1 171 ? 20.344 -1.98 5.672 1 94.25 171 GLU A C 1
ATOM 1333 O O . GLU A 1 171 ? 21.094 -2.859 5.262 1 94.25 171 GLU A O 1
ATOM 1338 N N . LYS A 1 172 ? 19.062 -2.162 5.758 1 96.25 172 LYS A N 1
A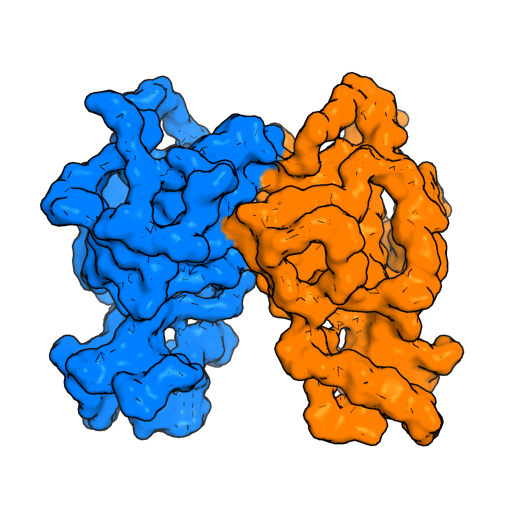TOM 1339 C CA . LYS A 1 172 ? 18.609 -3.551 5.832 1 96.25 172 LYS A CA 1
ATOM 1340 C C . LYS A 1 172 ? 17.656 -3.883 4.695 1 96.25 172 LYS A C 1
ATOM 1342 O O . LYS A 1 172 ? 16.969 -4.91 4.73 1 96.25 172 LYS A O 1
ATOM 1347 N N . ASN A 1 173 ? 17.578 -3.037 3.689 1 97.88 173 ASN A N 1
ATOM 1348 C CA . ASN A 1 173 ? 16.609 -3.346 2.641 1 97.88 173 ASN A CA 1
ATOM 1349 C C . ASN A 1 173 ? 17.109 -2.908 1.269 1 97.88 173 ASN A C 1
ATOM 1351 O O . ASN A 1 173 ? 16.344 -2.414 0.447 1 97.88 173 ASN A O 1
ATOM 1355 N N . GLY A 1 174 ? 18.375 -2.984 1.051 1 95.38 174 GLY A N 1
ATOM 1356 C CA . GLY A 1 174 ? 18.984 -2.793 -0.26 1 95.38 174 GLY A CA 1
ATOM 1357 C C . GLY A 1 174 ? 18.656 -1.443 -0.872 1 95.38 174 GLY A C 1
ATOM 1358 O O . GLY A 1 174 ? 18.438 -1.34 -2.08 1 95.38 174 GLY A O 1
ATOM 1359 N N . GLY A 1 175 ? 18.469 -0.415 -0.107 1 95.81 175 GLY A N 1
ATOM 1360 C CA . GLY A 1 175 ? 18.234 0.932 -0.603 1 95.81 175 GLY A CA 1
ATOM 1361 C C . GLY A 1 175 ? 16.766 1.28 -0.718 1 95.81 175 GLY A C 1
ATOM 1362 O O . GLY A 1 175 ? 16.406 2.443 -0.928 1 95.81 175 GLY A O 1
ATOM 1363 N N . GLN A 1 176 ? 15.891 0.282 -0.605 1 98.12 176 GLN A N 1
ATOM 1364 C CA . GLN A 1 176 ? 14.461 0.543 -0.599 1 98.12 176 GLN A CA 1
ATOM 1365 C C . GLN A 1 176 ? 13.984 0.962 0.789 1 98.12 176 GLN A C 1
ATOM 1367 O O . GLN A 1 176 ? 14.336 0.334 1.788 1 98.12 176 GLN A O 1
ATOM 1372 N N . PHE A 1 177 ? 13.133 1.932 0.908 1 98.69 177 PHE A N 1
ATOM 1373 C CA . PHE A 1 177 ? 12.742 2.539 2.176 1 98.69 177 PHE A CA 1
ATOM 1374 C C . PHE A 1 177 ? 11.656 1.712 2.859 1 98.69 177 PHE A C 1
ATOM 1376 O O . PHE A 1 177 ? 11.477 1.805 4.074 1 98.69 177 PHE A O 1
ATOM 1383 N N . LEU A 1 178 ? 10.961 0.864 2.178 1 98.69 178 LEU A N 1
ATOM 1384 C CA . LEU A 1 178 ? 9.664 0.311 2.541 1 98.69 178 LEU A CA 1
ATOM 1385 C C . LEU A 1 178 ? 9.711 -0.322 3.928 1 98.69 178 LEU A C 1
ATOM 1387 O O . LEU A 1 178 ? 8.883 -0.005 4.785 1 98.69 178 LEU A O 1
ATOM 1391 N N . LEU A 1 179 ? 10.703 -1.144 4.203 1 98.75 179 LEU A N 1
ATOM 1392 C CA . LEU A 1 179 ? 10.703 -1.901 5.449 1 98.75 179 LEU A CA 1
ATOM 1393 C C . LEU A 1 179 ? 10.961 -0.985 6.641 1 98.75 179 LEU A C 1
ATOM 1395 O O . LEU A 1 179 ? 10.578 -1.305 7.77 1 98.75 179 LEU A O 1
ATOM 1399 N N . GLY A 1 180 ? 11.609 0.088 6.41 1 98.75 180 GLY A N 1
ATOM 1400 C CA . GLY A 1 180 ? 11.812 1.045 7.488 1 98.75 180 GLY A CA 1
ATOM 1401 C C . GLY A 1 180 ? 10.633 1.979 7.688 1 98.75 180 GLY A C 1
ATOM 1402 O O . GLY A 1 180 ? 10.516 2.623 8.734 1 98.75 180 GLY A O 1
ATOM 1403 N N . LYS A 1 181 ? 9.742 2.057 6.707 1 98.88 181 LYS A N 1
ATOM 1404 C CA . LYS A 1 181 ? 8.703 3.088 6.703 1 98.88 181 LYS A CA 1
ATOM 1405 C C . LYS A 1 181 ? 7.324 2.484 6.945 1 98.88 181 LYS A C 1
ATOM 1407 O O . LYS A 1 181 ? 6.383 3.197 7.301 1 98.88 181 LYS A O 1
ATOM 1412 N N . SER A 1 182 ? 7.23 1.145 6.82 1 98.69 182 SER A N 1
ATOM 1413 C CA . SER A 1 182 ? 5.902 0.545 6.793 1 98.69 182 SER A CA 1
ATOM 1414 C C . SER A 1 182 ? 5.746 -0.497 7.895 1 98.69 182 SER A C 1
ATOM 1416 O O . SER A 1 182 ? 5.062 -1.509 7.711 1 98.69 182 SER A O 1
ATOM 1418 N N . GLN A 1 183 ? 6.418 -0.316 9.008 1 98.69 183 GLN A N 1
ATOM 1419 C CA . GLN A 1 183 ? 6.234 -1.215 10.141 1 98.69 183 GLN A CA 1
ATOM 1420 C C . GLN A 1 183 ? 4.922 -0.931 10.859 1 98.69 183 GLN A C 1
ATOM 1422 O O . GLN A 1 183 ? 4.27 0.084 10.602 1 98.69 183 GLN A O 1
ATOM 1427 N N . ASP A 1 184 ? 4.461 -1.811 11.711 1 98.62 184 ASP A N 1
ATOM 1428 C CA . ASP A 1 184 ? 3.168 -1.694 12.375 1 98.62 184 ASP A CA 1
ATOM 1429 C C . ASP A 1 184 ? 3.031 -0.346 13.078 1 98.62 184 ASP A C 1
ATOM 1431 O O . ASP A 1 184 ? 3.883 0.026 13.883 1 98.62 184 ASP A O 1
ATOM 1435 N N . GLY A 1 185 ? 2.02 0.389 12.688 1 98.69 185 GLY A N 1
ATOM 1436 C CA . GLY A 1 185 ? 1.688 1.618 13.391 1 98.69 185 GLY A CA 1
ATOM 1437 C C . GLY A 1 185 ? 2.518 2.807 12.938 1 98.69 185 GLY A C 1
ATOM 1438 O O . GLY A 1 185 ? 2.406 3.898 13.5 1 98.69 185 GLY A O 1
ATOM 1439 N N . PHE A 1 186 ? 3.297 2.713 11.883 1 98.94 186 PHE A N 1
ATOM 1440 C CA . PHE A 1 186 ? 4.309 3.699 11.531 1 98.94 186 PHE A CA 1
ATOM 1441 C C . PHE A 1 186 ? 3.686 4.867 10.773 1 98.94 186 PHE A C 1
ATOM 1443 O O . PHE A 1 186 ? 4.398 5.668 10.164 1 98.94 186 PHE A O 1
ATOM 1450 N N . CYS A 1 187 ? 2.322 4.992 10.836 1 98.94 187 CYS A N 1
ATOM 1451 C CA . CYS A 1 187 ? 1.692 6.148 10.203 1 98.94 187 CYS A CA 1
ATOM 1452 C C . CYS A 1 187 ? 0.583 6.715 11.078 1 98.94 187 CYS A C 1
ATOM 1454 O O . CYS A 1 187 ? -0.595 6.641 10.727 1 98.94 187 CYS A O 1
ATOM 1456 N N . PRO A 1 188 ? 0.921 7.328 12.18 1 98.94 188 PRO A N 1
ATOM 1457 C CA . PRO A 1 188 ? -0.086 8.078 12.93 1 98.94 188 PRO A CA 1
ATOM 1458 C C . PRO A 1 188 ? -0.614 9.289 12.164 1 98.94 188 PRO A C 1
ATOM 1460 O O . PRO A 1 188 ? 0.167 10.039 11.57 1 98.94 188 PRO A O 1
ATOM 1463 N N . ILE A 1 189 ? -1.901 9.406 12.148 1 98.94 189 ILE A N 1
ATOM 1464 C CA . ILE A 1 189 ? -2.488 10.602 11.539 1 98.94 189 ILE A CA 1
ATOM 1465 C C . ILE A 1 189 ? -3.586 11.148 12.453 1 98.94 189 ILE A C 1
ATOM 1467 O O . ILE A 1 189 ? -4.184 10.406 13.234 1 98.94 189 ILE A O 1
ATOM 1471 N N . GLY A 1 190 ? -3.828 12.422 12.367 1 98.56 190 GLY A N 1
ATOM 1472 C CA . GLY A 1 190 ? -4.875 13.062 13.148 1 98.56 190 GLY A CA 1
ATOM 1473 C C . GLY A 1 190 ? -4.707 14.57 13.258 1 98.56 190 GLY A C 1
ATOM 1474 O O . GLY A 1 190 ? -3.869 15.156 12.562 1 98.56 190 GLY A O 1
ATOM 1475 N N . PRO A 1 191 ? -5.438 15.289 14.109 1 98.12 191 PRO A N 1
ATOM 1476 C CA . PRO A 1 191 ? -6.594 14.719 14.805 1 98.12 191 PRO A CA 1
ATOM 1477 C C . PRO A 1 191 ? -7.828 14.625 13.914 1 98.12 191 PRO A C 1
ATOM 1479 O O . PRO A 1 191 ? -8.789 13.922 14.25 1 98.12 191 PRO A O 1
ATOM 1482 N N . CYS A 1 192 ? -7.805 15.344 12.773 1 98.75 192 CYS A N 1
ATOM 1483 C CA . CYS A 1 192 ? -8.953 15.477 11.875 1 98.75 192 CYS A CA 1
ATOM 1484 C C . CYS A 1 192 ? -8.5 15.695 10.438 1 98.75 192 CYS A C 1
ATOM 1486 O O . CYS A 1 192 ? -7.297 15.766 10.164 1 98.75 192 CYS A O 1
ATOM 1488 N N . ILE A 1 193 ? -9.359 15.648 9.562 1 98.88 193 ILE A N 1
ATOM 1489 C CA . ILE A 1 193 ? -9.148 16.156 8.211 1 98.88 193 ILE A CA 1
ATOM 1490 C C . ILE A 1 193 ? -9.781 17.547 8.078 1 98.88 193 ILE A C 1
ATOM 1492 O O . ILE A 1 193 ? -11 17.688 8.195 1 98.88 193 ILE A O 1
ATOM 1496 N N . LEU A 1 194 ? -8.953 18.547 7.934 1 98.75 194 LEU A N 1
ATOM 1497 C CA . LEU A 1 194 ? -9.438 19.891 7.629 1 98.75 194 LEU A CA 1
ATOM 1498 C C . LEU A 1 194 ? -9.68 20.062 6.133 1 98.75 194 LEU A C 1
ATOM 1500 O O . LEU A 1 194 ? -8.781 19.828 5.324 1 98.75 194 LEU A O 1
ATOM 1504 N N . THR A 1 195 ? -10.875 20.422 5.789 1 97.81 195 THR A N 1
ATOM 1505 C CA . THR A 1 195 ? -11.242 20.5 4.375 1 97.81 195 THR A CA 1
ATOM 1506 C C . THR A 1 195 ? -10.453 21.594 3.672 1 97.81 195 THR A C 1
ATOM 1508 O O . THR A 1 195 ? -10.023 22.562 4.305 1 97.81 195 THR A O 1
ATOM 1511 N N . SER A 1 196 ? -10.312 21.453 2.422 1 97.19 196 SER A N 1
ATOM 1512 C CA . SER A 1 196 ? -9.453 22.312 1.604 1 97.19 196 SER A CA 1
ATOM 1513 C C . SER A 1 196 ? -9.945 23.75 1.604 1 97.19 196 SER A C 1
ATOM 1515 O O . SER A 1 196 ? -9.148 24.688 1.478 1 97.19 196 SER A O 1
ATOM 1517 N N . ASP A 1 197 ? -11.211 23.969 1.722 1 95.06 197 ASP A N 1
ATOM 1518 C CA . ASP A 1 197 ? -11.758 25.312 1.683 1 95.06 197 ASP A CA 1
ATOM 1519 C C . ASP A 1 197 ? -11.43 26.078 2.961 1 95.06 197 ASP A C 1
ATOM 1521 O O . ASP A 1 197 ? -11.516 27.312 2.994 1 95.06 197 ASP A O 1
ATOM 1525 N N . GLU A 1 198 ? -11 25.406 3.967 1 96 198 GLU A N 1
ATOM 1526 C CA . GLU A 1 198 ? -10.75 26.047 5.254 1 96 198 GLU A CA 1
ATOM 1527 C C . GLU A 1 198 ? -9.258 26.203 5.52 1 96 198 GLU A C 1
ATOM 1529 O O . GLU A 1 198 ? -8.852 26.969 6.391 1 96 198 GLU A O 1
ATOM 1534 N N . ILE A 1 199 ? -8.461 25.5 4.844 1 97.12 199 ILE A N 1
ATOM 1535 C CA . ILE A 1 199 ? -7.035 25.406 5.145 1 97.12 199 ILE A CA 1
ATOM 1536 C C . ILE A 1 199 ? -6.344 26.719 4.758 1 97.12 199 ILE A C 1
ATOM 1538 O O . ILE A 1 199 ? -5.355 27.109 5.379 1 97.12 199 ILE A O 1
ATOM 1542 N N . GLY A 1 200 ? -6.898 27.5 3.75 1 95.94 200 GLY A N 1
ATOM 1543 C CA . GLY A 1 200 ? -6.148 28.578 3.135 1 95.94 200 GLY A CA 1
ATOM 1544 C C . GLY A 1 200 ? -5.004 28.094 2.264 1 95.94 200 GLY A C 1
ATOM 1545 O O . GLY A 1 200 ? -5.188 27.219 1.421 1 95.94 200 GLY A O 1
ATOM 1546 N N . ASP A 1 201 ? -3.83 28.688 2.402 1 98 201 ASP A N 1
ATOM 1547 C CA . ASP A 1 201 ? -2.658 28.266 1.637 1 98 201 ASP A CA 1
ATOM 1548 C C . ASP A 1 201 ? -1.917 27.141 2.338 1 98 201 ASP A C 1
ATOM 1550 O O . ASP A 1 201 ? -1.246 27.359 3.348 1 98 201 ASP A O 1
ATOM 1554 N N . PRO A 1 202 ? -2.008 25.953 1.817 1 98.62 202 PRO A N 1
ATOM 1555 C CA . PRO A 1 202 ? -1.331 24.828 2.469 1 98.62 202 PRO A CA 1
ATOM 1556 C C . PRO A 1 202 ? 0.191 24.953 2.414 1 98.62 202 PRO A C 1
ATOM 1558 O O . PRO A 1 202 ? 0.896 24.188 3.072 1 98.62 202 PRO A O 1
ATOM 1561 N N . HIS A 1 203 ? 0.686 25.906 1.686 1 98.56 203 HIS A N 1
ATOM 1562 C CA . HIS A 1 203 ? 2.123 26.125 1.591 1 98.56 203 HIS A CA 1
ATOM 1563 C C . HIS A 1 203 ? 2.564 27.25 2.52 1 98.56 203 HIS A C 1
ATOM 1565 O O . HIS A 1 203 ? 3.627 27.844 2.32 1 98.56 203 HIS A O 1
ATOM 1571 N N . ASN A 1 204 ? 1.77 27.578 3.428 1 98.56 204 ASN A N 1
ATOM 1572 C CA . ASN A 1 204 ? 2.096 28.562 4.457 1 98.56 204 ASN A CA 1
ATOM 1573 C C . ASN A 1 204 ? 1.445 28.203 5.793 1 98.56 204 ASN A C 1
ATOM 1575 O O . ASN A 1 204 ? 0.643 28.984 6.32 1 98.56 204 ASN A O 1
ATOM 1579 N N . LEU A 1 205 ? 1.797 27.109 6.367 1 98.88 205 LEU A N 1
ATOM 1580 C CA . LEU A 1 205 ? 1.339 26.594 7.656 1 98.88 205 LEU A CA 1
ATOM 1581 C C . LEU A 1 205 ? 2.52 26.25 8.555 1 98.88 205 LEU A C 1
ATOM 1583 O O . LEU A 1 205 ? 3.455 25.578 8.133 1 98.88 205 LEU A O 1
ATOM 1587 N N . ASP A 1 206 ? 2.455 26.734 9.773 1 98.88 206 ASP A N 1
ATOM 1588 C CA . ASP A 1 206 ? 3.449 26.297 10.75 1 98.88 206 ASP A CA 1
ATOM 1589 C C . ASP A 1 206 ? 3.303 24.812 11.055 1 98.88 206 ASP A C 1
ATOM 1591 O O . ASP A 1 206 ? 2.186 24.297 11.164 1 98.88 206 ASP A O 1
ATOM 1595 N N . ILE A 1 207 ? 4.402 24.094 11.141 1 98.88 207 ILE A N 1
ATOM 1596 C CA . ILE A 1 207 ? 4.434 22.656 11.43 1 98.88 207 ILE A CA 1
ATOM 1597 C C . ILE A 1 207 ? 5.441 22.391 12.547 1 98.88 207 ILE A C 1
ATOM 1599 O O . ILE A 1 207 ? 6.555 22.922 12.531 1 98.88 207 ILE A O 1
ATOM 1603 N N . LYS A 1 208 ? 5.008 21.594 13.547 1 98.88 208 LYS A N 1
ATOM 1604 C CA . LYS A 1 208 ? 5.836 21.375 14.734 1 98.88 208 LYS A CA 1
ATOM 1605 C C . LYS A 1 208 ? 5.691 19.953 15.25 1 98.88 208 LYS A C 1
ATOM 1607 O O . LYS A 1 208 ? 4.652 19.312 15.055 1 98.88 208 LYS A O 1
ATOM 1612 N N . CYS A 1 209 ? 6.727 19.469 15.859 1 98.88 209 CYS A N 1
ATOM 1613 C CA . CYS A 1 209 ? 6.746 18.188 16.578 1 98.88 209 CYS A CA 1
ATOM 1614 C C . CYS A 1 209 ? 7.5 18.312 17.891 1 98.88 209 CYS A C 1
ATOM 1616 O O . CYS A 1 209 ? 8.578 18.906 17.938 1 98.88 209 CYS A O 1
ATOM 1618 N N . THR A 1 210 ? 6.91 17.859 18.953 1 98.88 210 THR A N 1
ATOM 1619 C CA . THR A 1 210 ? 7.59 17.797 20.234 1 98.88 210 THR A CA 1
ATOM 1620 C C . THR A 1 210 ? 7.684 16.359 20.734 1 98.88 210 THR A C 1
ATOM 1622 O O . THR A 1 210 ? 6.812 15.531 20.438 1 98.88 210 THR A O 1
ATOM 1625 N N . LEU A 1 211 ? 8.695 16.047 21.375 1 98.81 211 LEU A N 1
ATOM 1626 C CA . LEU A 1 211 ? 8.914 14.781 22.078 1 98.81 211 LEU A CA 1
ATOM 1627 C C . LEU A 1 211 ? 9.023 15.008 23.578 1 98.81 211 LEU A C 1
ATOM 1629 O O . LEU A 1 211 ? 9.953 15.672 24.047 1 98.81 211 LEU A O 1
ATOM 1633 N N . ASN A 1 212 ? 8.023 14.461 24.328 1 98.62 212 ASN A N 1
ATOM 1634 C CA . ASN A 1 212 ? 7.98 14.664 25.781 1 98.62 212 ASN A CA 1
ATOM 1635 C C . ASN A 1 212 ? 8 16.156 26.125 1 98.62 212 ASN A C 1
ATOM 1637 O O . ASN A 1 212 ? 8.719 16.562 27.031 1 98.62 212 ASN A O 1
ATOM 1641 N N . GLY A 1 213 ? 7.379 16.906 25.312 1 98.38 213 GLY A N 1
ATOM 1642 C CA . GLY A 1 213 ? 7.215 18.328 25.594 1 98.38 213 GLY A CA 1
ATOM 1643 C C . GLY A 1 213 ? 8.352 19.172 25.047 1 98.38 213 GLY A C 1
ATOM 1644 O O . GLY A 1 213 ? 8.281 20.406 25.078 1 98.38 213 GLY A O 1
ATOM 1645 N N . VAL A 1 214 ? 9.383 18.562 24.562 1 98.69 214 VAL A N 1
ATOM 1646 C CA . VAL A 1 214 ? 10.531 19.297 24.047 1 98.69 214 VAL A CA 1
ATOM 1647 C C . VAL A 1 214 ? 10.406 19.438 22.531 1 98.69 214 VAL A C 1
ATOM 1649 O O . VAL A 1 214 ? 10.25 18.438 21.812 1 98.69 214 VAL A O 1
ATOM 1652 N N . GLU A 1 215 ? 10.508 20.609 22.031 1 98.62 215 GLU A N 1
ATOM 1653 C CA . GLU A 1 215 ? 10.414 20.859 20.594 1 98.62 215 GLU A CA 1
ATOM 1654 C C . GLU A 1 215 ? 11.547 20.172 19.844 1 98.62 215 GLU A C 1
ATOM 1656 O O . GLU A 1 215 ? 12.719 20.344 20.188 1 98.62 215 GLU A O 1
ATOM 1661 N N . LYS A 1 216 ? 11.242 19.359 18.859 1 98.62 216 LYS A N 1
ATOM 1662 C CA . LYS A 1 216 ? 12.219 18.641 18.047 1 98.62 216 LYS A CA 1
ATOM 1663 C C . LYS A 1 216 ? 12.219 19.156 16.609 1 98.62 216 LYS A C 1
ATOM 1665 O O . LYS A 1 216 ? 13.266 19.203 15.961 1 98.62 216 LYS A O 1
ATOM 1670 N N . GLN A 1 217 ? 11.07 19.469 16.109 1 98.62 217 GLN A N 1
ATOM 1671 C CA . GLN A 1 217 ? 10.914 20.016 14.766 1 98.62 217 GLN A CA 1
ATOM 1672 C C . GLN A 1 217 ? 10.055 21.281 14.781 1 98.62 217 GLN A C 1
ATOM 1674 O O . GLN A 1 217 ? 9.062 21.359 15.516 1 98.62 217 GLN A O 1
ATOM 1679 N N . SER A 1 218 ? 10.422 22.281 14.109 1 98.56 218 SER A N 1
ATOM 1680 C CA . SER A 1 218 ? 9.719 23.562 13.93 1 98.56 218 SER A CA 1
ATOM 1681 C C . SER A 1 218 ? 10.023 24.172 12.562 1 98.56 218 SER A C 1
ATOM 1683 O O . SER A 1 218 ? 11.18 24.484 12.266 1 98.56 218 SER A O 1
ATOM 1685 N N . SER A 1 219 ? 9.07 24.219 11.711 1 98.62 219 SER A N 1
ATOM 1686 C CA . SER A 1 219 ? 9.242 24.703 10.344 1 98.62 219 SER A CA 1
ATOM 1687 C C . SER A 1 219 ? 7.941 25.266 9.781 1 98.62 219 SER A C 1
ATOM 1689 O O . SER A 1 219 ? 7.062 25.672 10.539 1 98.62 219 SER A O 1
ATOM 1691 N N . ASN A 1 220 ? 7.875 25.547 8.57 1 98.81 220 ASN A N 1
ATOM 1692 C CA . ASN A 1 220 ? 6.719 26 7.805 1 98.81 220 ASN A CA 1
ATOM 1693 C C . ASN A 1 220 ? 6.602 25.25 6.477 1 98.81 220 ASN A C 1
ATOM 1695 O O . ASN A 1 220 ? 7.613 24.938 5.848 1 98.81 220 ASN A O 1
ATOM 1699 N N . THR A 1 221 ? 5.379 25.016 6.031 1 98.75 221 THR A N 1
ATOM 1700 C CA . THR A 1 221 ? 5.164 24.25 4.805 1 98.75 221 THR A CA 1
ATOM 1701 C C . THR A 1 221 ? 5.621 25.047 3.586 1 98.75 221 THR A C 1
ATOM 1703 O O . THR A 1 221 ? 5.699 24.516 2.48 1 98.75 221 THR A O 1
ATOM 1706 N N . SER A 1 222 ? 5.988 26.281 3.736 1 98.44 222 SER A N 1
ATOM 1707 C CA . SER A 1 222 ? 6.574 27.062 2.646 1 98.44 222 SER A CA 1
ATOM 1708 C C . SER A 1 222 ? 7.949 26.516 2.264 1 98.44 222 SER A C 1
ATOM 1710 O O . SER A 1 222 ? 8.484 26.859 1.21 1 98.44 222 SER A O 1
ATOM 1712 N N . ASN A 1 223 ? 8.516 25.656 3.113 1 98.12 223 ASN A N 1
ATOM 1713 C CA . ASN A 1 223 ? 9.82 25.078 2.848 1 98.12 223 ASN A CA 1
ATOM 1714 C C . ASN A 1 223 ? 9.711 23.844 1.946 1 98.12 223 ASN A C 1
ATOM 1716 O O . ASN A 1 223 ? 10.727 23.234 1.592 1 98.12 223 ASN A O 1
ATOM 1720 N N . LEU A 1 224 ? 8.484 23.438 1.561 1 98.44 224 LEU A N 1
ATOM 1721 C CA . LEU A 1 224 ? 8.344 22.344 0.624 1 98.44 224 LEU A CA 1
ATOM 1722 C C . LEU A 1 224 ? 9.047 22.641 -0.693 1 98.44 224 LEU A C 1
ATOM 1724 O O . LEU A 1 224 ? 8.789 23.672 -1.318 1 98.44 224 LEU A O 1
ATOM 1728 N N . ILE A 1 225 ? 9.898 21.797 -1.106 1 98.25 225 ILE A N 1
ATOM 1729 C CA . ILE A 1 225 ? 10.664 21.938 -2.34 1 98.25 225 ILE A CA 1
ATOM 1730 C C . ILE A 1 225 ? 9.75 21.703 -3.543 1 98.25 225 ILE A C 1
ATOM 1732 O O . ILE A 1 225 ? 9.656 22.547 -4.434 1 98.25 225 ILE A O 1
ATOM 1736 N N . HIS A 1 226 ? 9.164 20.516 -3.605 1 98.56 226 HIS A N 1
ATOM 1737 C CA . HIS A 1 226 ? 8.133 20.219 -4.59 1 98.56 226 HIS A CA 1
ATOM 1738 C C . HIS A 1 226 ? 6.738 20.531 -4.047 1 98.56 226 HIS A C 1
ATOM 1740 O O . HIS A 1 226 ? 6.359 20.031 -2.984 1 98.56 226 HIS A O 1
ATOM 1746 N N . THR A 1 227 ? 6.004 21.328 -4.793 1 98.5 227 THR A N 1
ATOM 1747 C CA . THR A 1 227 ? 4.691 21.75 -4.316 1 98.5 227 THR A CA 1
ATOM 1748 C C . THR A 1 227 ? 3.676 20.625 -4.453 1 98.5 227 THR A C 1
ATOM 1750 O O . THR A 1 227 ? 3.875 19.688 -5.238 1 98.5 227 THR A O 1
ATOM 1753 N N . ILE A 1 228 ? 2.619 20.75 -3.682 1 98.81 228 ILE A N 1
ATOM 1754 C CA . ILE A 1 228 ? 1.557 19.75 -3.678 1 98.81 228 ILE A CA 1
ATOM 1755 C C . ILE A 1 228 ? 0.998 19.594 -5.09 1 98.81 228 ILE A C 1
ATOM 1757 O O . ILE A 1 228 ? 0.872 18.469 -5.586 1 98.81 228 ILE A O 1
ATOM 1761 N N . PRO A 1 229 ? 0.72 20.641 -5.875 1 98.88 229 PRO A N 1
ATOM 1762 C CA . PRO A 1 229 ? 0.233 20.484 -7.246 1 98.88 229 PRO A CA 1
ATOM 1763 C C . PRO A 1 229 ? 1.215 19.734 -8.141 1 98.88 229 PRO A C 1
ATOM 1765 O O . PRO A 1 229 ? 0.809 18.859 -8.914 1 98.88 229 PRO A O 1
ATOM 1768 N N . ASN A 1 230 ? 2.531 20.031 -7.988 1 98.75 230 ASN A N 1
ATOM 1769 C CA . ASN A 1 230 ? 3.535 19.359 -8.805 1 98.75 230 ASN A CA 1
ATOM 1770 C C . ASN A 1 230 ? 3.633 17.875 -8.461 1 98.75 230 ASN A C 1
ATOM 1772 O O . ASN A 1 230 ? 3.834 17.031 -9.352 1 98.75 230 ASN A O 1
ATOM 1776 N N . ILE A 1 231 ? 3.502 17.609 -7.191 1 98.88 231 ILE A N 1
ATOM 1777 C CA . ILE A 1 231 ? 3.535 16.219 -6.746 1 98.88 231 ILE A CA 1
ATOM 1778 C C . ILE A 1 231 ? 2.357 15.453 -7.352 1 98.88 231 ILE A C 1
ATOM 1780 O O . ILE A 1 231 ? 2.529 14.352 -7.887 1 98.88 231 ILE A O 1
ATOM 1784 N N . ILE A 1 232 ? 1.164 16.016 -7.297 1 98.94 232 ILE A N 1
ATOM 1785 C CA . ILE A 1 232 ? -0.037 15.375 -7.812 1 98.94 232 ILE A CA 1
ATOM 1786 C C . ILE A 1 232 ? 0.094 15.172 -9.32 1 98.94 232 ILE A C 1
ATOM 1788 O O . ILE A 1 232 ? -0.243 14.109 -9.844 1 98.94 232 ILE A O 1
ATOM 1792 N N . GLU A 1 233 ? 0.605 16.188 -10 1 98.81 233 GLU A N 1
ATOM 1793 C CA . GLU A 1 233 ? 0.823 16.047 -11.438 1 98.81 233 GLU A CA 1
ATOM 1794 C C . GLU A 1 233 ? 1.773 14.898 -11.742 1 98.81 233 GLU A C 1
ATOM 1796 O O . GLU A 1 233 ? 1.496 14.078 -12.617 1 98.81 233 GLU A O 1
ATOM 1801 N N . ARG A 1 234 ? 2.84 14.828 -11.031 1 98.5 234 ARG A N 1
ATOM 1802 C CA . ARG A 1 234 ? 3.818 13.766 -11.25 1 98.5 234 ARG A CA 1
ATOM 1803 C C . ARG A 1 234 ? 3.205 12.391 -10.984 1 98.5 234 ARG A C 1
ATOM 1805 O O . ARG A 1 234 ? 3.309 11.492 -11.812 1 98.5 234 ARG A O 1
ATOM 1812 N N . LEU A 1 235 ? 2.578 12.25 -9.828 1 98.81 235 LEU A N 1
ATOM 1813 C CA . LEU A 1 235 ? 1.994 10.969 -9.453 1 98.81 235 LEU A CA 1
ATOM 1814 C C . LEU A 1 235 ? 0.948 10.531 -10.469 1 98.81 235 LEU A C 1
ATOM 1816 O O . LEU A 1 235 ? 0.973 9.391 -10.938 1 98.81 235 LEU A O 1
ATOM 1820 N N . THR A 1 236 ? 0.077 11.406 -10.898 1 98.81 236 THR A N 1
ATOM 1821 C CA . THR A 1 236 ? -1.067 11.039 -11.727 1 98.81 236 THR A CA 1
ATOM 1822 C C . THR A 1 236 ? -0.646 10.852 -13.18 1 98.81 236 THR A C 1
ATOM 1824 O O . THR A 1 236 ? -1.431 10.383 -14.008 1 98.81 236 THR A O 1
ATOM 1827 N N . SER A 1 237 ? 0.556 11.25 -13.492 1 98.56 237 SER A N 1
ATOM 1828 C CA . SER A 1 237 ? 1.057 10.969 -14.828 1 98.56 237 SER A CA 1
ATOM 1829 C C . SER A 1 237 ? 1.222 9.469 -15.055 1 98.56 237 SER A C 1
ATOM 1831 O O . SER A 1 237 ? 1.17 8.992 -16.188 1 98.56 237 SER A O 1
ATOM 1833 N N . VAL A 1 238 ? 1.334 8.664 -13.945 1 98.44 238 VAL A N 1
ATOM 1834 C CA . VAL A 1 238 ? 1.624 7.258 -14.172 1 98.44 238 VAL A CA 1
ATOM 1835 C C . VAL A 1 238 ? 0.663 6.395 -13.359 1 98.44 238 VAL A C 1
ATOM 1837 O O . VAL A 1 238 ? 0.635 5.168 -13.516 1 98.44 238 VAL A O 1
ATOM 1840 N N . MET A 1 239 ? -0.117 6.98 -12.5 1 98.62 239 MET A N 1
ATOM 1841 C CA . MET A 1 239 ? -1.066 6.203 -11.711 1 98.62 239 MET A CA 1
ATOM 1842 C C . MET A 1 239 ? -2.342 7 -11.453 1 98.62 239 MET A C 1
ATOM 1844 O O . MET A 1 239 ? -2.373 8.211 -11.656 1 98.62 239 MET A O 1
ATOM 1848 N N . THR A 1 240 ? -3.361 6.32 -11.055 1 98.88 240 THR A N 1
ATOM 1849 C CA . THR A 1 240 ? -4.621 6.938 -10.656 1 98.88 240 THR A CA 1
ATOM 1850 C C . THR A 1 240 ? -4.703 7.07 -9.141 1 98.88 240 THR A C 1
ATOM 1852 O O . THR A 1 240 ? -4.496 6.098 -8.414 1 98.88 240 THR A O 1
ATOM 1855 N N . LEU A 1 241 ? -4.898 8.266 -8.695 1 98.94 241 LEU A N 1
ATOM 1856 C CA . LEU A 1 241 ? -5.207 8.469 -7.281 1 98.94 241 LEU A CA 1
ATOM 1857 C C . LEU A 1 241 ? -6.691 8.258 -7.016 1 98.94 241 LEU A C 1
ATOM 1859 O O . LEU A 1 241 ? -7.535 8.648 -7.828 1 98.94 241 LEU A O 1
ATOM 1863 N N . LEU A 1 242 ? -7 7.645 -5.93 1 98.88 242 LEU A N 1
ATOM 1864 C CA . LEU A 1 242 ? -8.375 7.312 -5.559 1 98.88 242 LEU A CA 1
ATOM 1865 C C . LEU A 1 242 ? -8.828 8.148 -4.371 1 98.88 242 LEU A C 1
ATOM 1867 O O . LEU A 1 242 ? -8.008 8.641 -3.596 1 98.88 242 LEU A O 1
ATOM 1871 N N . PRO A 1 243 ? -10.172 8.312 -4.219 1 98.81 243 PRO A N 1
ATOM 1872 C CA . PRO A 1 243 ? -10.664 8.992 -3.014 1 98.81 243 PRO A CA 1
ATOM 1873 C C . PRO A 1 243 ? -10.148 8.344 -1.729 1 98.81 243 PRO A C 1
ATOM 1875 O O . PRO A 1 243 ? -10.266 7.129 -1.555 1 98.81 243 PRO A O 1
ATOM 1878 N N . GLY A 1 244 ? -9.531 9.172 -0.874 1 98.81 244 GLY A N 1
ATOM 1879 C CA . GLY A 1 244 ? -9.039 8.688 0.403 1 98.81 244 GLY A CA 1
ATOM 1880 C C . GLY A 1 244 ? -7.531 8.492 0.423 1 98.81 244 GLY A C 1
ATOM 1881 O O . GLY A 1 244 ? -6.922 8.445 1.493 1 98.81 244 GLY A O 1
ATOM 1882 N N . ASP A 1 245 ? -6.918 8.367 -0.767 1 98.94 245 ASP A N 1
ATOM 1883 C CA . ASP A 1 245 ? -5.465 8.234 -0.808 1 98.94 245 ASP A CA 1
ATOM 1884 C C . ASP A 1 245 ? -4.785 9.367 -0.052 1 98.94 245 ASP A C 1
ATOM 1886 O O . ASP A 1 245 ? -5.309 10.484 -0 1 98.94 245 ASP A O 1
ATOM 1890 N N . LEU A 1 246 ? -3.648 9.047 0.545 1 98.94 246 LEU A N 1
ATOM 1891 C CA . LEU A 1 246 ? -2.867 10.039 1.282 1 98.94 246 LEU A CA 1
ATOM 1892 C C . LEU A 1 246 ? -1.553 10.336 0.569 1 98.94 246 LEU A C 1
ATOM 1894 O O . LEU A 1 246 ? -0.916 9.422 0.03 1 98.94 246 LEU A O 1
ATOM 1898 N N . ILE A 1 247 ? -1.188 11.57 0.56 1 98.94 247 ILE A N 1
ATOM 1899 C CA . ILE A 1 247 ? 0.146 12 0.156 1 98.94 247 ILE A CA 1
ATOM 1900 C C . ILE A 1 247 ? 0.834 12.711 1.321 1 98.94 247 ILE A C 1
ATOM 1902 O O . ILE A 1 247 ? 0.418 13.797 1.726 1 98.94 247 ILE A O 1
ATOM 1906 N N . LEU A 1 248 ? 1.814 12.055 1.903 1 98.94 248 LEU A N 1
ATOM 1907 C CA . LEU A 1 248 ? 2.668 12.703 2.893 1 98.94 248 LEU A CA 1
ATOM 1908 C C . LEU A 1 248 ? 3.748 13.539 2.213 1 98.94 248 LEU A C 1
ATOM 1910 O O . LEU A 1 248 ? 4.52 13.016 1.4 1 98.94 248 LEU A O 1
ATOM 1914 N N . THR A 1 249 ? 3.92 14.781 2.543 1 98.88 249 THR A N 1
ATOM 1915 C CA . THR A 1 249 ? 4.59 15.734 1.672 1 98.88 249 THR A CA 1
ATOM 1916 C C . THR A 1 249 ? 6.047 15.922 2.092 1 98.88 249 THR A C 1
ATOM 1918 O O . THR A 1 249 ? 6.75 16.781 1.551 1 98.88 249 THR A O 1
ATOM 1921 N N . GLY A 1 250 ? 6.473 15.164 3.08 1 98.56 250 GLY A N 1
ATOM 1922 C CA . GLY A 1 250 ? 7.848 15.305 3.537 1 98.56 250 GLY A CA 1
ATOM 1923 C C . GLY A 1 250 ? 7.953 15.852 4.949 1 98.56 250 GLY A C 1
ATOM 1924 O O . GLY A 1 250 ? 6.965 16.328 5.512 1 98.56 250 GLY A O 1
ATOM 1925 N N . THR A 1 251 ? 9.094 15.773 5.52 1 98.69 251 THR A N 1
ATOM 1926 C CA . THR A 1 251 ? 9.32 16.188 6.898 1 98.69 251 THR A CA 1
ATOM 1927 C C . THR A 1 251 ? 10.383 17.297 6.965 1 98.69 251 THR A C 1
ATOM 1929 O O . THR A 1 251 ? 11.352 17.266 6.207 1 98.69 251 THR A O 1
ATOM 1932 N N . PRO A 1 252 ? 10.188 18.25 7.859 1 98.31 252 PRO A N 1
ATOM 1933 C CA . PRO A 1 252 ? 11.219 19.266 8.07 1 98.31 252 PRO A CA 1
ATOM 1934 C C . PRO A 1 252 ? 12.414 18.734 8.859 1 98.31 252 PRO A C 1
ATOM 1936 O O . PRO A 1 252 ? 12.43 17.562 9.25 1 98.31 252 PRO A O 1
ATOM 1939 N N . GLY A 1 253 ? 13.438 19.656 8.969 1 97 253 GLY A N 1
ATOM 1940 C CA . GLY A 1 253 ? 14.594 19.312 9.789 1 97 253 GLY A CA 1
ATOM 1941 C C . GLY A 1 253 ? 14.234 19.062 11.242 1 97 253 GLY A C 1
ATOM 1942 O O . GLY A 1 253 ? 13.133 19.391 11.688 1 97 253 GLY A O 1
ATOM 1943 N N . GLY A 1 254 ? 15.164 18.422 11.992 1 97.5 254 GLY A N 1
ATOM 1944 C CA . GLY A 1 254 ? 14.984 18.188 13.414 1 97.5 254 GLY A CA 1
ATOM 1945 C C . GLY A 1 254 ? 14.672 16.734 13.742 1 97.5 254 GLY A C 1
ATOM 1946 O O . GLY A 1 254 ? 14.312 16.422 14.875 1 97.5 254 GLY A O 1
ATOM 1947 N N . VAL A 1 255 ? 14.844 15.883 12.805 1 97.69 255 VAL A N 1
ATOM 1948 C CA . VAL A 1 255 ? 14.641 14.453 13.031 1 97.69 255 VAL A CA 1
ATOM 1949 C C . VAL A 1 255 ? 15.75 13.906 13.93 1 97.69 255 VAL A C 1
ATOM 1951 O O . VAL A 1 255 ? 16.797 14.539 14.094 1 97.69 255 VAL A O 1
ATOM 1954 N N . GLY A 1 256 ? 15.547 12.781 14.438 1 97.81 256 GLY A N 1
ATOM 1955 C CA . GLY A 1 256 ? 16.422 12.234 15.461 1 97.81 256 GLY A CA 1
ATOM 1956 C C . GLY A 1 256 ? 17.766 11.789 14.922 1 97.81 256 GLY A C 1
ATOM 1957 O O . GLY A 1 256 ? 18.797 12.016 15.547 1 97.81 256 GLY A O 1
ATOM 1958 N N . VAL A 1 257 ? 17.797 11.156 13.789 1 96.44 257 VAL A N 1
ATOM 1959 C CA . VAL A 1 257 ? 18.984 10.508 13.25 1 96.44 257 VAL A CA 1
ATOM 1960 C C . VAL A 1 257 ? 20.062 11.562 12.969 1 96.44 257 VAL A C 1
ATOM 1962 O O . VAL A 1 257 ? 21.25 11.273 13.039 1 96.44 257 VAL A O 1
ATOM 1965 N N . HIS A 1 258 ? 19.672 12.781 12.727 1 94.5 258 HIS A N 1
ATOM 1966 C CA . HIS A 1 258 ? 20.625 13.812 12.344 1 94.5 258 HIS A CA 1
ATOM 1967 C C . HIS A 1 258 ? 21 14.695 13.531 1 94.5 258 HIS A C 1
ATOM 1969 O O . HIS A 1 258 ? 21.703 15.695 13.367 1 94.5 258 HIS A O 1
ATOM 1975 N N . ARG A 1 259 ? 20.484 14.383 14.664 1 95.25 259 ARG A N 1
ATOM 1976 C CA . ARG A 1 259 ? 20.875 15.094 15.883 1 95.25 259 ARG A CA 1
ATOM 1977 C C . ARG A 1 259 ? 22.234 14.617 16.375 1 95.25 259 ARG A C 1
ATOM 1979 O O . ARG A 1 259 ? 22.734 13.586 15.938 1 95.25 259 ARG A O 1
ATOM 1986 N N . ASN A 1 260 ? 22.75 15.445 17.328 1 94.69 260 ASN A N 1
ATOM 1987 C CA . ASN A 1 260 ? 24.031 15.117 17.922 1 94.69 260 ASN A CA 1
ATOM 1988 C C . ASN A 1 260 ? 23.953 15.102 19.438 1 94.69 260 ASN A C 1
ATOM 1990 O O . ASN A 1 260 ? 23.906 16.156 20.078 1 94.69 260 ASN A O 1
ATOM 1994 N N . PRO A 1 261 ? 24.172 14.039 20.094 1 97.19 261 PRO A N 1
ATOM 1995 C CA . PRO A 1 261 ? 24.125 12.711 19.484 1 97.19 261 PRO A CA 1
ATOM 1996 C C . PRO A 1 261 ? 22.75 12.367 18.906 1 97.19 261 PRO A C 1
ATOM 1998 O O . PRO A 1 261 ? 21.75 13.008 19.266 1 97.19 261 PRO A O 1
ATOM 2001 N N . PRO A 1 262 ? 22.703 11.32 17.984 1 97.5 262 PRO A N 1
ATOM 2002 C CA . PRO A 1 262 ? 21.391 10.898 17.484 1 97.5 262 PRO A CA 1
ATOM 2003 C C . PRO A 1 262 ? 20.422 10.508 18.594 1 97.5 262 PRO A C 1
ATOM 2005 O O . PRO A 1 262 ? 20.859 10.055 19.656 1 97.5 262 PRO A O 1
ATOM 2008 N N . GLU A 1 263 ? 19.188 10.75 18.359 1 98.44 263 GLU A N 1
ATOM 2009 C CA . GLU A 1 263 ? 18.109 10.43 19.281 1 98.44 263 GLU A CA 1
ATOM 2010 C C . GLU A 1 263 ? 17.031 9.586 18.609 1 98.44 263 GLU A C 1
ATOM 2012 O O . GLU A 1 263 ? 16.641 9.859 17.469 1 98.44 263 GLU A O 1
ATOM 2017 N N . PHE A 1 264 ? 16.625 8.547 19.312 1 98.75 264 PHE A N 1
ATOM 2018 C CA . PHE A 1 264 ? 15.609 7.676 18.75 1 98.75 264 PHE A CA 1
ATOM 2019 C C . PHE A 1 264 ? 14.484 7.445 19.766 1 98.75 264 PHE A C 1
ATOM 2021 O O . PHE A 1 264 ? 14.688 7.551 20.969 1 98.75 264 PHE A O 1
ATOM 2028 N N . LEU A 1 265 ? 13.344 7.164 19.219 1 98.88 265 LEU A N 1
ATOM 2029 C CA . LEU A 1 265 ? 12.156 6.922 20.031 1 98.88 265 LEU A CA 1
ATOM 2030 C C . LEU A 1 265 ? 12.336 5.691 20.922 1 98.88 265 LEU A C 1
ATOM 2032 O O . LEU A 1 265 ? 12.969 4.715 20.5 1 98.88 265 LEU A O 1
ATOM 2036 N N . LYS A 1 266 ? 11.75 5.695 22.094 1 98.25 266 LYS A N 1
ATOM 2037 C CA . LYS A 1 266 ? 11.75 4.586 23.047 1 98.25 266 LYS A CA 1
ATOM 2038 C C . LYS A 1 266 ? 10.406 4.469 23.75 1 98.25 266 LYS A C 1
ATOM 2040 O O . LYS A 1 266 ? 9.664 5.453 23.859 1 98.25 266 LYS A O 1
ATOM 2045 N N . PRO A 1 267 ? 10.125 3.244 24.203 1 98.56 267 PRO A N 1
ATOM 2046 C CA . PRO A 1 267 ? 8.891 3.111 24.984 1 98.56 267 PRO A CA 1
ATOM 2047 C C . PRO A 1 267 ? 8.812 4.125 26.125 1 98.56 267 PRO A C 1
ATOM 2049 O O . PRO A 1 267 ? 9.805 4.359 26.828 1 98.56 267 PRO A O 1
ATOM 2052 N N . GLY A 1 268 ? 7.633 4.719 26.281 1 98.62 268 GLY A N 1
ATOM 2053 C CA . GLY A 1 268 ? 7.438 5.754 27.281 1 98.62 268 GLY A CA 1
ATOM 2054 C C . GLY A 1 268 ? 7.402 7.156 26.688 1 98.62 268 GLY A C 1
ATOM 2055 O O . GLY A 1 268 ? 6.875 8.078 27.312 1 98.62 268 GLY A O 1
ATOM 2056 N N . ASP A 1 269 ? 7.98 7.348 25.531 1 98.88 269 ASP A N 1
ATOM 2057 C CA . ASP A 1 269 ? 7.98 8.648 24.875 1 98.88 269 ASP A CA 1
ATOM 2058 C C . ASP A 1 269 ? 6.57 9.047 24.438 1 98.88 269 ASP A C 1
ATOM 2060 O O . ASP A 1 269 ? 5.715 8.188 24.219 1 98.88 269 ASP A O 1
ATOM 2064 N N . VAL A 1 270 ? 6.336 10.344 24.359 1 98.88 270 VAL A N 1
ATOM 2065 C CA . VAL A 1 270 ? 5.117 10.922 23.812 1 98.88 270 VAL A CA 1
ATOM 2066 C C . VAL A 1 270 ? 5.465 11.898 22.688 1 98.88 270 VAL A C 1
ATOM 2068 O O . VAL A 1 270 ? 6.191 12.867 22.906 1 98.88 270 VAL A O 1
ATOM 2071 N N . ILE A 1 271 ? 4.945 11.609 21.484 1 98.88 271 ILE A N 1
ATOM 2072 C CA . ILE A 1 271 ? 5.145 12.469 20.328 1 98.88 271 ILE A CA 1
ATOM 2073 C C . ILE A 1 271 ? 3.926 13.375 20.141 1 98.88 271 ILE A C 1
ATOM 2075 O O . ILE A 1 271 ? 2.789 12.891 20.109 1 98.88 271 ILE A O 1
ATOM 2079 N N . ARG A 1 272 ? 4.102 14.609 20.062 1 98.88 272 ARG A N 1
ATOM 2080 C CA . ARG A 1 272 ? 3.039 15.539 19.688 1 98.88 272 ARG A CA 1
ATOM 2081 C C . ARG A 1 272 ? 3.311 16.172 18.328 1 98.88 272 ARG A C 1
ATOM 2083 O O . ARG A 1 272 ? 4.387 16.734 18.094 1 98.88 272 ARG A O 1
ATOM 2090 N N . SER A 1 273 ? 2.418 16.047 17.422 1 98.88 273 SER A N 1
ATOM 2091 C CA . SER A 1 273 ? 2.504 16.594 16.062 1 98.88 273 SER A CA 1
ATOM 2092 C C . SER A 1 273 ? 1.434 17.656 15.828 1 98.88 273 SER A C 1
ATOM 2094 O O . SER A 1 273 ? 0.263 17.453 16.156 1 98.88 273 SER A O 1
ATOM 2096 N N . GLU A 1 274 ? 1.845 18.766 15.242 1 98.88 274 GLU A N 1
ATOM 2097 C CA . GLU A 1 274 ? 0.93 19.891 15.133 1 98.88 274 GLU A CA 1
ATOM 2098 C C . GLU A 1 274 ? 1.143 20.641 13.82 1 98.88 274 GLU A C 1
ATOM 2100 O O . GLU A 1 274 ? 2.281 20.891 13.414 1 98.88 274 GLU A O 1
ATOM 2105 N N . ILE A 1 275 ? 0.089 20.984 13.18 1 98.94 275 ILE A N 1
ATOM 2106 C CA . ILE A 1 275 ? 0.127 21.891 12.031 1 98.94 275 ILE A CA 1
ATOM 2107 C C . ILE A 1 275 ? -0.92 22.984 12.203 1 98.94 275 ILE A C 1
ATOM 2109 O O . ILE A 1 275 ? -2.051 22.719 12.617 1 98.94 275 ILE A O 1
ATOM 2113 N N . GLN A 1 276 ? -0.509 24.203 11.867 1 98.81 276 GLN A N 1
ATOM 2114 C CA . GLN A 1 276 ? -1.369 25.375 11.969 1 98.81 276 GLN A CA 1
ATOM 2115 C C . GLN A 1 276 ? -2.717 25.125 11.297 1 98.81 276 GLN A C 1
ATOM 2117 O O . GLN A 1 276 ? -2.777 24.578 10.195 1 98.81 276 GLN A O 1
ATOM 2122 N N . LYS A 1 277 ? -3.844 25.5 11.992 1 98.38 277 LYS A N 1
ATOM 2123 C CA . LYS A 1 277 ? -5.234 25.453 11.547 1 98.38 277 LYS A CA 1
ATOM 2124 C C . LYS A 1 277 ? -5.793 24.031 11.641 1 98.38 277 LYS A C 1
ATOM 2126 O O . LYS A 1 277 ? -6.977 23.844 11.922 1 98.38 277 LYS A O 1
ATOM 2131 N N . ILE A 1 278 ? -5.008 22.984 11.414 1 98.62 278 ILE A N 1
ATOM 2132 C CA . ILE A 1 278 ? -5.492 21.594 11.438 1 98.62 278 ILE A CA 1
ATOM 2133 C C . ILE A 1 278 ? -5.645 21.125 12.875 1 98.62 278 ILE A C 1
ATOM 2135 O O . ILE A 1 278 ? -6.711 20.641 13.273 1 98.62 278 ILE A O 1
ATOM 2139 N N . GLY A 1 279 ? -4.594 21.328 13.648 1 98.38 279 GLY A N 1
ATOM 2140 C CA . GLY A 1 279 ? -4.594 20.906 15.039 1 98.38 279 GLY A CA 1
ATOM 2141 C C . GLY A 1 279 ? -3.41 20.031 15.398 1 98.38 279 GLY A C 1
ATOM 2142 O O . GLY A 1 279 ? -2.4 20.016 14.695 1 98.38 279 GLY A O 1
ATOM 2143 N N . SER A 1 280 ? -3.484 19.469 16.594 1 98.5 280 SER A N 1
ATOM 2144 C CA . SER A 1 280 ? -2.416 18.609 17.094 1 98.5 280 SER A CA 1
ATOM 2145 C C . SER A 1 280 ? -2.971 17.312 17.656 1 98.5 280 SER A C 1
ATOM 2147 O O . SER A 1 280 ? -4.16 17.219 17.969 1 98.5 280 SER A O 1
ATOM 2149 N N . PHE A 1 281 ? -2.178 16.312 17.656 1 98.31 281 PHE A N 1
ATOM 2150 C CA . PHE A 1 281 ? -2.488 15.07 18.359 1 98.31 281 PHE A CA 1
ATOM 2151 C C . PHE A 1 281 ? -1.233 14.469 18.969 1 98.31 281 PHE A C 1
ATOM 2153 O O . PHE A 1 281 ? -0.117 14.883 18.656 1 98.31 281 PHE A O 1
ATOM 2160 N N . GLU A 1 282 ? -1.472 13.578 19.891 1 98.56 282 GLU A N 1
ATOM 2161 C CA . GLU A 1 282 ? -0.379 12.914 20.594 1 98.56 282 GLU A CA 1
ATOM 2162 C C . GLU A 1 282 ? -0.448 11.398 20.422 1 98.56 282 GLU A C 1
ATOM 2164 O O . GLU A 1 282 ? -1.537 10.82 20.359 1 98.56 282 GLU A O 1
ATOM 2169 N N . ILE A 1 283 ? 0.741 10.812 20.359 1 98.56 283 ILE A N 1
ATOM 2170 C CA . ILE A 1 283 ? 0.887 9.367 20.328 1 98.56 283 ILE A CA 1
ATOM 2171 C C . ILE A 1 283 ? 1.884 8.914 21.391 1 98.56 283 ILE A C 1
ATOM 2173 O O . ILE A 1 283 ? 2.986 9.461 21.484 1 98.56 283 ILE A O 1
ATOM 2177 N N . LYS A 1 284 ? 1.455 7.977 22.172 1 98.62 284 LYS A N 1
ATOM 2178 C CA . LYS A 1 284 ? 2.367 7.352 23.125 1 98.62 284 LYS A CA 1
ATOM 2179 C C . LYS A 1 284 ? 3.127 6.195 22.484 1 98.62 284 LYS A C 1
ATOM 2181 O O . LYS A 1 284 ? 2.564 5.438 21.688 1 98.62 284 LYS A O 1
ATOM 2186 N N . VAL A 1 285 ? 4.363 6.129 22.797 1 98.75 285 VAL A N 1
ATOM 2187 C CA . VAL A 1 285 ? 5.195 5.035 22.312 1 98.75 285 VAL A CA 1
ATOM 2188 C C . VAL A 1 285 ? 5.262 3.926 23.359 1 98.75 285 VAL A C 1
ATOM 2190 O O . VAL A 1 285 ? 5.504 4.191 24.531 1 98.75 285 VAL A O 1
ATOM 2193 N N . GLU A 1 286 ? 5.012 2.771 22.969 1 98.56 286 GLU A N 1
ATOM 2194 C CA . GLU A 1 286 ? 5.059 1.604 23.844 1 98.56 286 GLU A CA 1
ATOM 2195 C C . GLU A 1 286 ? 5.871 0.475 23.219 1 98.56 286 GLU A C 1
ATOM 2197 O O . GLU A 1 286 ? 6.273 0.563 22.047 1 98.56 286 GLU A O 1
ATOM 2202 N N . GLN A 1 287 ? 6.203 -0.462 24.047 1 97.12 287 GLN A N 1
ATOM 2203 C CA . GLN A 1 287 ? 6.852 -1.67 23.547 1 97.12 287 GLN A CA 1
ATOM 2204 C C . GLN A 1 287 ? 5.828 -2.648 22.969 1 97.12 287 GLN A C 1
ATOM 2206 O O . GLN A 1 287 ? 4.738 -2.811 23.531 1 97.12 287 GLN A O 1
ATOM 2211 N N . PHE A 1 288 ? 6.117 -3.23 21.828 1 91.94 288 PHE A N 1
ATOM 2212 C CA . PHE A 1 288 ? 5.25 -4.234 21.234 1 91.94 288 PHE A CA 1
ATOM 2213 C C . PHE A 1 288 ? 5.074 -5.426 22.172 1 91.94 288 PHE A C 1
ATOM 2215 O O . PHE A 1 288 ? 6.035 -5.887 22.781 1 91.94 288 PHE A O 1
ATOM 2222 N N . MET B 1 1 ? -7.672 -27.078 -3.734 1 94 1 MET B N 1
ATOM 2223 C CA . MET B 1 1 ? -8.773 -26.438 -4.438 1 94 1 MET B CA 1
ATOM 2224 C C . MET B 1 1 ? -8.305 -25.188 -5.172 1 94 1 MET B C 1
ATOM 2226 O O . MET B 1 1 ? -7.324 -24.547 -4.762 1 94 1 MET B O 1
ATOM 2230 N N . LYS B 1 2 ? -9 -24.891 -6.309 1 97.38 2 LYS B N 1
ATOM 2231 C CA . LYS B 1 2 ? -8.742 -23.672 -7.055 1 97.38 2 LYS B CA 1
ATOM 2232 C C . LYS B 1 2 ? -9.844 -22.641 -6.836 1 97.38 2 LYS B C 1
ATOM 2234 O O . LYS B 1 2 ? -10.938 -22.766 -7.395 1 97.38 2 LYS B O 1
ATOM 2239 N N . TYR B 1 3 ? -9.523 -21.656 -6.008 1 98.19 3 TYR B N 1
ATOM 2240 C CA . TYR B 1 3 ? -10.461 -20.562 -5.762 1 98.19 3 TYR B CA 1
ATOM 2241 C C . TYR B 1 3 ? -10.398 -19.531 -6.879 1 98.19 3 TYR B C 1
ATOM 2243 O O . TYR B 1 3 ? -9.32 -19.203 -7.379 1 98.19 3 TYR B O 1
ATOM 2251 N N . VAL B 1 4 ? -11.57 -19 -7.246 1 98.31 4 VAL B N 1
ATOM 2252 C CA . VAL B 1 4 ? -11.633 -18 -8.305 1 98.31 4 VAL B CA 1
ATOM 2253 C C . VAL B 1 4 ? -12.617 -16.906 -7.91 1 98.31 4 VAL B C 1
ATOM 2255 O O . VAL B 1 4 ? -13.492 -17.109 -7.066 1 98.31 4 VAL B O 1
ATOM 2258 N N . GLN B 1 5 ? -12.375 -15.75 -8.391 1 98.56 5 GLN B N 1
ATOM 2259 C CA . GLN B 1 5 ? -13.406 -14.727 -8.531 1 98.56 5 GLN B CA 1
ATOM 2260 C C . GLN B 1 5 ? -13.891 -14.625 -9.977 1 98.56 5 GLN B C 1
ATOM 2262 O O . GLN B 1 5 ? -13.125 -14.883 -10.914 1 98.56 5 GLN B O 1
ATOM 2267 N N . PHE B 1 6 ? -15.172 -14.289 -10.117 1 98.44 6 PHE B N 1
ATOM 2268 C CA . PHE B 1 6 ? -15.734 -14.258 -11.453 1 98.44 6 PHE B CA 1
ATOM 2269 C C . PHE B 1 6 ? -16.984 -13.375 -11.5 1 98.44 6 PHE B C 1
ATOM 2271 O O . PHE B 1 6 ? -17.484 -12.969 -10.453 1 98.44 6 PHE B O 1
ATOM 2278 N N . THR B 1 7 ? -17.312 -12.992 -12.641 1 97.94 7 THR B N 1
ATOM 2279 C CA . THR B 1 7 ? -18.625 -12.398 -12.914 1 97.94 7 THR B CA 1
ATOM 2280 C C . THR B 1 7 ? -19.438 -13.297 -13.844 1 97.94 7 THR B C 1
ATOM 2282 O O . THR B 1 7 ? -18.875 -14.016 -14.672 1 97.94 7 THR B O 1
ATOM 2285 N N . TYR B 1 8 ? -20.688 -13.367 -13.633 1 97.25 8 TYR B N 1
ATOM 2286 C CA . TYR B 1 8 ? -21.531 -14.008 -14.633 1 97.25 8 TYR B CA 1
ATOM 2287 C C . TYR B 1 8 ? -21.562 -13.18 -15.914 1 97.25 8 TYR B C 1
ATOM 2289 O O . TYR B 1 8 ? -21.656 -11.953 -15.867 1 97.25 8 TYR B O 1
ATOM 2297 N N . ASN B 1 9 ? -21.516 -13.852 -17 1 97.75 9 ASN B N 1
ATOM 2298 C CA . ASN B 1 9 ? -21.609 -13.141 -18.266 1 97.75 9 ASN B CA 1
ATOM 2299 C C . ASN B 1 9 ? -22.875 -12.297 -18.359 1 97.75 9 ASN B C 1
ATOM 2301 O O . ASN B 1 9 ? -22.875 -11.219 -18.953 1 97.75 9 ASN B O 1
ATOM 2305 N N . ALA B 1 10 ? -23.922 -12.711 -17.719 1 96.06 10 ALA B N 1
ATOM 2306 C CA . ALA B 1 10 ? -25.203 -12.023 -17.719 1 96.06 10 ALA B CA 1
ATOM 2307 C C . ALA B 1 10 ? -25.188 -10.836 -16.766 1 96.06 10 ALA B C 1
ATOM 2309 O O . ALA B 1 10 ? -26.062 -9.961 -16.844 1 96.06 10 ALA B O 1
ATOM 2310 N N . ASP B 1 11 ? -24.266 -10.773 -15.805 1 95.31 11 ASP B N 1
ATOM 2311 C CA . ASP B 1 11 ? -24.094 -9.688 -14.844 1 95.31 11 ASP B CA 1
ATOM 2312 C C . ASP B 1 11 ? -22.625 -9.359 -14.625 1 95.31 11 ASP B C 1
ATOM 2314 O O . ASP B 1 11 ? -22.062 -9.656 -13.57 1 95.31 11 ASP B O 1
ATOM 2318 N N . PRO B 1 12 ? -22.062 -8.625 -15.5 1 94.69 12 PRO B N 1
ATOM 2319 C CA . PRO B 1 12 ? -20.625 -8.391 -15.477 1 94.69 12 PRO B CA 1
ATOM 2320 C C . PRO B 1 12 ? -20.203 -7.402 -14.391 1 94.69 12 PRO B C 1
ATOM 2322 O O . PRO B 1 12 ? -19.016 -7.172 -14.188 1 94.69 12 PRO B O 1
ATOM 2325 N N . SER B 1 13 ? -21.109 -6.855 -13.594 1 93.56 13 SER B N 1
ATOM 2326 C CA . SER B 1 13 ? -20.781 -5.805 -12.633 1 93.56 13 SER B CA 1
ATOM 2327 C C . SER B 1 13 ? -20.594 -6.371 -11.234 1 93.56 13 SER B C 1
ATOM 2329 O O . SER B 1 13 ? -20.062 -5.699 -10.352 1 93.56 13 SER B O 1
ATOM 2331 N N . THR B 1 14 ? -21.016 -7.574 -11.055 1 95.38 14 THR B N 1
ATOM 2332 C CA . THR B 1 14 ? -20.969 -8.148 -9.719 1 95.38 14 THR B CA 1
ATOM 2333 C C . THR B 1 14 ? -19.922 -9.258 -9.633 1 95.38 14 THR B C 1
ATOM 2335 O O . THR B 1 14 ? -20.062 -10.297 -10.281 1 95.38 14 THR B O 1
ATOM 2338 N N . VAL B 1 15 ? -18.938 -9.031 -8.836 1 96.5 15 VAL B N 1
ATOM 2339 C CA . VAL B 1 15 ? -17.906 -10.039 -8.625 1 96.5 15 VAL B CA 1
ATOM 2340 C C . VAL B 1 15 ? -18.375 -11.062 -7.605 1 96.5 15 VAL B C 1
ATOM 2342 O O . VAL B 1 15 ? -19 -10.711 -6.594 1 96.5 15 VAL B O 1
ATOM 2345 N N . ARG B 1 16 ? -18.172 -12.281 -7.938 1 97 16 ARG B N 1
ATOM 2346 C CA . ARG B 1 16 ? -18.469 -13.422 -7.07 1 97 16 ARG B CA 1
ATOM 2347 C C . ARG B 1 16 ? -17.203 -14.227 -6.77 1 97 16 ARG B C 1
ATOM 2349 O O . ARG B 1 16 ? -16.188 -14.055 -7.438 1 97 16 ARG B O 1
ATOM 2356 N N . VAL B 1 17 ? -17.297 -15.023 -5.746 1 97.94 17 VAL B N 1
ATOM 2357 C CA . VAL B 1 17 ? -16.203 -15.922 -5.391 1 97.94 17 VAL B CA 1
ATOM 2358 C C . VAL B 1 17 ? -16.688 -17.375 -5.461 1 97.94 17 VAL B C 1
ATOM 2360 O O . VAL B 1 17 ? -17.844 -17.672 -5.164 1 97.94 17 VAL B O 1
ATOM 2363 N N . GLY B 1 18 ? -15.844 -18.234 -5.957 1 97.56 18 GLY B N 1
ATOM 2364 C CA . GLY B 1 18 ? -16.141 -19.641 -6.102 1 97.56 18 GLY B CA 1
ATOM 2365 C C . GLY B 1 18 ? -14.883 -20.5 -6.215 1 97.56 18 GLY B C 1
ATOM 2366 O O . GLY B 1 18 ? -13.797 -20.078 -5.836 1 97.56 18 GLY B O 1
ATOM 2367 N N . TYR B 1 19 ? -15.023 -21.672 -6.609 1 96.88 19 TYR B N 1
ATOM 2368 C CA . TYR B 1 19 ? -13.914 -22.562 -6.895 1 96.88 19 TYR B CA 1
ATOM 2369 C C . TYR B 1 19 ? -14.195 -23.406 -8.141 1 96.88 19 TYR B C 1
ATOM 2371 O O . TYR B 1 19 ? -15.352 -23.594 -8.516 1 96.88 19 TYR B O 1
ATOM 2379 N N . ILE B 1 20 ? -13.156 -23.797 -8.766 1 96.25 20 ILE B N 1
ATOM 2380 C CA . ILE B 1 20 ? -13.25 -24.578 -10 1 96.25 20 ILE B CA 1
ATOM 2381 C C . ILE B 1 20 ? -13.547 -26.031 -9.664 1 96.25 20 ILE B C 1
ATOM 2383 O O . ILE B 1 20 ? -12.93 -26.609 -8.758 1 96.25 20 ILE B O 1
ATOM 2387 N N . ASP B 1 21 ? -14.477 -26.609 -10.336 1 92.06 21 ASP B N 1
ATOM 2388 C CA . ASP B 1 21 ? -14.82 -28.031 -10.305 1 92.06 21 ASP B CA 1
ATOM 2389 C C . ASP B 1 21 ? -14.875 -28.609 -11.711 1 92.06 21 ASP B C 1
ATOM 2391 O O . ASP B 1 21 ? -15.938 -28.641 -12.336 1 92.06 21 ASP B O 1
ATOM 2395 N N . CYS B 1 22 ? -13.781 -29.047 -12.102 1 87.44 22 CYS B N 1
ATOM 2396 C CA . CYS B 1 22 ? -13.633 -29.562 -13.469 1 87.44 22 CYS B CA 1
ATOM 2397 C C . CYS B 1 22 ? -13.867 -28.453 -14.484 1 87.44 22 CYS B C 1
ATOM 2399 O O . CYS B 1 22 ? -13.141 -27.453 -14.508 1 87.44 22 CYS B O 1
ATOM 2401 N N . CYS B 1 23 ? -14.898 -28.562 -15.25 1 90.62 23 CYS B N 1
ATOM 2402 C CA . CYS B 1 23 ? -15.172 -27.578 -16.281 1 90.62 23 CYS B CA 1
ATOM 2403 C C . CYS B 1 23 ? -16.25 -26.594 -15.836 1 90.62 23 CYS B C 1
ATOM 2405 O O . CYS B 1 23 ? -16.812 -25.875 -16.656 1 90.62 23 CYS B O 1
ATOM 2407 N N . ASN B 1 24 ? -16.375 -26.594 -14.523 1 95.69 24 ASN B N 1
ATOM 2408 C CA . ASN B 1 24 ? -17.406 -25.734 -13.953 1 95.69 24 ASN B CA 1
ATOM 2409 C C . ASN B 1 24 ? -16.844 -24.875 -12.82 1 95.69 24 ASN B C 1
ATOM 2411 O O . ASN B 1 24 ? -15.688 -25.031 -12.438 1 95.69 24 ASN B O 1
ATOM 2415 N N . VAL B 1 25 ? -17.625 -23.906 -12.453 1 97.19 25 VAL B N 1
ATOM 2416 C CA . VAL B 1 25 ? -17.359 -23.094 -11.266 1 97.19 25 VAL B CA 1
ATOM 2417 C C . VAL B 1 25 ? -18.516 -23.203 -10.289 1 97.19 25 VAL B C 1
ATOM 2419 O O . VAL B 1 25 ? -19.688 -23.188 -10.695 1 97.19 25 VAL B O 1
ATOM 2422 N N . VAL B 1 26 ? -18.203 -23.469 -9.078 1 97 26 VAL B N 1
ATOM 2423 C CA . VAL B 1 26 ? -19.203 -23.406 -8.008 1 97 26 VAL B CA 1
ATOM 2424 C C . VAL B 1 26 ? -19.234 -22.016 -7.398 1 97 26 VAL B C 1
ATOM 2426 O O . VAL B 1 26 ? -18.203 -21.516 -6.914 1 97 26 VAL B O 1
ATOM 2429 N N . ASP B 1 27 ? -20.375 -21.375 -7.496 1 97 27 ASP B N 1
ATOM 2430 C CA . ASP B 1 27 ? -20.609 -20.094 -6.84 1 97 27 ASP B CA 1
ATOM 2431 C C . ASP B 1 27 ? -20.906 -20.297 -5.352 1 97 27 ASP B C 1
ATOM 2433 O O . ASP B 1 27 ? -21.969 -20.797 -4.98 1 97 27 ASP B O 1
ATOM 2437 N N . ILE B 1 28 ? -19.969 -19.859 -4.52 1 96.12 28 ILE B N 1
ATOM 2438 C CA . ILE B 1 28 ? -20.031 -20.125 -3.09 1 96.12 28 ILE B CA 1
ATOM 2439 C C . ILE B 1 28 ? -21.312 -19.531 -2.508 1 96.12 28 ILE B C 1
ATOM 2441 O O . ILE B 1 28 ? -21.984 -20.156 -1.688 1 96.12 28 ILE B O 1
ATOM 2445 N N . ASN B 1 29 ? -21.672 -18.312 -2.977 1 93.81 29 ASN B N 1
ATOM 2446 C CA . ASN B 1 29 ? -22.844 -17.641 -2.434 1 93.81 29 ASN B CA 1
ATOM 2447 C C . ASN B 1 29 ? -24.125 -18.281 -2.943 1 93.81 29 ASN B C 1
ATOM 2449 O O . ASN B 1 29 ? -25.156 -18.234 -2.268 1 93.81 29 ASN B O 1
ATOM 2453 N N . SER B 1 30 ? -24.125 -18.844 -4.168 1 92.69 30 SER B N 1
ATOM 2454 C CA . SER B 1 30 ? -25.281 -19.578 -4.66 1 92.69 30 SER B CA 1
ATOM 2455 C C . SER B 1 30 ? -25.5 -20.859 -3.863 1 92.69 30 SER B C 1
ATOM 2457 O O . SER B 1 30 ? -26.641 -21.312 -3.678 1 92.69 30 SER B O 1
ATOM 2459 N N . ALA B 1 31 ? -24.422 -21.438 -3.418 1 92.12 31 ALA B N 1
ATOM 2460 C CA . ALA B 1 31 ? -24.484 -22.656 -2.625 1 92.12 31 ALA B CA 1
ATOM 2461 C C . ALA B 1 31 ? -24.875 -22.359 -1.179 1 92.12 31 ALA B C 1
ATOM 2463 O O . ALA B 1 31 ? -25.562 -23.141 -0.532 1 92.12 31 ALA B O 1
ATOM 2464 N N . ASP B 1 32 ? -24.375 -21.312 -0.633 1 92.69 32 ASP B N 1
ATOM 2465 C CA . ASP B 1 32 ? -24.641 -20.844 0.721 1 92.69 32 ASP B CA 1
ATOM 2466 C C . ASP B 1 32 ? -24.734 -19.312 0.765 1 92.69 32 ASP B C 1
ATOM 2468 O O . ASP B 1 32 ? -23.719 -18.625 0.823 1 92.69 32 ASP B O 1
ATOM 2472 N N . CYS B 1 33 ? -25.875 -18.734 0.929 1 90.81 33 CYS B N 1
ATOM 2473 C CA . CYS B 1 33 ? -26.141 -17.312 0.812 1 90.81 33 CYS B CA 1
ATOM 2474 C C . CYS B 1 33 ? -25.547 -16.547 1.992 1 90.81 33 CYS B C 1
ATOM 2476 O O . CYS B 1 33 ? -25.406 -15.32 1.948 1 90.81 33 CYS B O 1
ATOM 2478 N N . GLY B 1 34 ? -25.156 -17.234 2.988 1 93.06 34 GLY B N 1
ATOM 2479 C CA . GLY B 1 34 ? -24.578 -16.578 4.156 1 93.06 34 GLY B CA 1
ATOM 2480 C C . GLY B 1 34 ? -23.078 -16.328 4.023 1 93.06 34 GLY B C 1
ATOM 2481 O O . GLY B 1 34 ? -22.484 -15.641 4.848 1 93.06 34 GLY B O 1
ATOM 2482 N N . MET B 1 35 ? -22.547 -16.875 2.965 1 94.94 35 MET B N 1
ATOM 2483 C CA . MET B 1 35 ? -21.109 -16.766 2.766 1 94.94 35 MET B CA 1
ATOM 2484 C C . MET B 1 35 ? -20.75 -15.414 2.172 1 94.94 35 MET B C 1
ATOM 2486 O O . MET B 1 35 ? -21.562 -14.781 1.502 1 94.94 35 MET B O 1
ATOM 2490 N N . PRO B 1 36 ? -19.516 -14.945 2.424 1 95.69 36 PRO B N 1
ATOM 2491 C CA . PRO B 1 36 ? -19.062 -13.688 1.819 1 95.69 36 PRO B CA 1
ATOM 2492 C C . PRO B 1 36 ? -19 -13.758 0.295 1 95.69 36 PRO B C 1
ATOM 2494 O O . PRO B 1 36 ? -18.875 -14.844 -0.275 1 95.69 36 PRO B O 1
ATOM 2497 N N . HIS B 1 37 ? -18.984 -12.555 -0.31 1 94.75 37 HIS B N 1
ATOM 2498 C CA . HIS B 1 37 ? -19.094 -12.477 -1.763 1 94.75 37 HIS B CA 1
ATOM 2499 C C . HIS B 1 37 ? -17.719 -12.266 -2.404 1 94.75 37 HIS B C 1
ATOM 2501 O O . HIS B 1 37 ? -17.594 -12.281 -3.631 1 94.75 37 HIS B O 1
ATOM 2507 N N . THR B 1 38 ? -16.719 -12.031 -1.583 1 96.94 38 THR B N 1
ATOM 2508 C CA . THR B 1 38 ? -15.383 -11.797 -2.135 1 96.94 38 THR B CA 1
ATOM 2509 C C . THR B 1 38 ? -14.352 -12.695 -1.452 1 96.94 38 THR B C 1
ATOM 2511 O O . THR B 1 38 ? -14.562 -13.148 -0.326 1 96.94 38 THR B O 1
ATOM 2514 N N . MET B 1 39 ? -13.305 -12.953 -2.148 1 98.19 39 MET B N 1
ATOM 2515 C CA . MET B 1 39 ? -12.227 -13.789 -1.613 1 98.19 39 MET B CA 1
ATOM 2516 C C . MET B 1 39 ? -11.633 -13.164 -0.356 1 98.19 39 MET B C 1
ATOM 2518 O O . MET B 1 39 ? -11.359 -13.867 0.622 1 98.19 39 MET B O 1
ATOM 2522 N N . ILE B 1 40 ? -11.445 -11.828 -0.341 1 98.31 40 ILE B N 1
ATOM 2523 C CA . ILE B 1 40 ? -10.836 -11.133 0.785 1 98.31 40 ILE B CA 1
ATOM 2524 C C . ILE B 1 40 ? -11.711 -11.297 2.027 1 98.31 40 ILE B C 1
ATOM 2526 O O . ILE B 1 40 ? -11.195 -11.484 3.133 1 98.31 40 ILE B O 1
ATOM 2530 N N . ASP B 1 41 ? -13.016 -11.273 1.857 1 97.38 41 ASP B N 1
ATOM 2531 C CA . ASP B 1 41 ? -13.914 -11.398 2.998 1 97.38 41 ASP B CA 1
ATOM 2532 C C . ASP B 1 41 ? -13.93 -12.828 3.535 1 97.38 41 ASP B C 1
ATOM 2534 O O . ASP B 1 41 ? -14.062 -13.039 4.742 1 97.38 41 ASP B O 1
ATOM 2538 N N . ILE B 1 42 ? -13.82 -13.773 2.607 1 97.69 42 ILE B N 1
ATOM 2539 C CA . ILE B 1 42 ? -13.734 -15.164 3.041 1 97.69 42 ILE B CA 1
ATOM 2540 C C . ILE B 1 42 ? -12.508 -15.344 3.932 1 97.69 42 ILE B C 1
ATOM 2542 O O . ILE B 1 42 ? -12.586 -15.992 4.98 1 97.69 42 ILE B O 1
ATOM 2546 N N . LEU B 1 43 ? -11.406 -14.766 3.529 1 98.31 43 LEU B N 1
ATOM 2547 C CA . LEU B 1 43 ? -10.164 -14.898 4.281 1 98.31 43 LEU B CA 1
ATOM 2548 C C . LEU B 1 43 ? -10.234 -14.109 5.586 1 98.31 43 LEU B C 1
ATOM 2550 O O . LEU B 1 43 ? -9.867 -14.625 6.645 1 98.31 43 LEU B O 1
ATOM 2554 N N . LYS B 1 44 ? -10.711 -12.906 5.555 1 97.56 44 LYS B N 1
ATOM 2555 C CA . LYS B 1 44 ? -10.773 -12.047 6.734 1 97.56 44 LYS B CA 1
ATOM 2556 C C . LYS B 1 44 ? -11.688 -12.641 7.805 1 97.56 44 LYS B C 1
ATOM 2558 O O . LYS B 1 44 ? -11.398 -12.547 9 1 97.56 44 LYS B O 1
ATOM 2563 N N . LYS B 1 45 ? -12.797 -13.266 7.359 1 96.81 45 LYS B N 1
ATOM 2564 C CA . LYS B 1 45 ? -13.773 -13.82 8.297 1 96.81 45 LYS B CA 1
ATOM 2565 C C . LYS B 1 45 ? -13.352 -15.219 8.75 1 96.81 45 LYS B C 1
ATOM 2567 O O . LYS B 1 45 ? -13.961 -15.789 9.656 1 96.81 45 LYS B O 1
ATOM 2572 N N . GLY B 1 46 ? -12.383 -15.789 8.102 1 95.88 46 GLY B N 1
ATOM 2573 C CA . GLY B 1 46 ? -11.867 -17.094 8.508 1 95.88 46 GLY B CA 1
ATOM 2574 C C . GLY B 1 46 ? -12.828 -18.234 8.234 1 95.88 46 GLY B C 1
ATOM 2575 O O . GLY B 1 46 ? -12.984 -19.125 9.062 1 95.88 46 GLY B O 1
ATOM 2576 N N . VAL B 1 47 ? -13.523 -18.172 7.098 1 95.5 47 VAL B N 1
ATOM 2577 C CA . VAL B 1 47 ? -14.562 -19.172 6.879 1 95.5 47 VAL B CA 1
ATOM 2578 C C . VAL B 1 47 ? -14.172 -20.078 5.719 1 95.5 47 VAL B C 1
ATOM 2580 O O . VAL B 1 47 ? -15.031 -20.578 4.996 1 95.5 47 VAL B O 1
ATOM 2583 N N . VAL B 1 48 ? -12.922 -20.25 5.48 1 94.69 48 VAL B N 1
ATOM 2584 C CA . VAL B 1 48 ? -12.414 -21.109 4.418 1 94.69 48 VAL B CA 1
ATOM 2585 C C . VAL B 1 48 ? -12.891 -22.547 4.645 1 94.69 48 VAL B C 1
ATOM 2587 O O . VAL B 1 48 ? -13.203 -23.25 3.688 1 94.69 48 VAL B O 1
ATOM 2590 N N . ASP B 1 49 ? -12.945 -22.953 5.898 1 93.56 49 ASP B N 1
ATOM 2591 C CA . ASP B 1 49 ? -13.375 -24.312 6.23 1 93.56 49 ASP B CA 1
ATOM 2592 C C . ASP B 1 49 ? -14.82 -24.547 5.801 1 93.56 49 ASP B C 1
ATOM 2594 O O . ASP B 1 49 ? -15.18 -25.656 5.41 1 93.56 49 ASP B O 1
ATOM 2598 N N . LYS B 1 50 ? -15.602 -23.531 5.891 1 93.25 50 LYS B N 1
ATOM 2599 C CA . LYS B 1 50 ? -17 -23.672 5.469 1 93.25 50 LYS B CA 1
ATOM 2600 C C . LYS B 1 50 ? -17.094 -23.922 3.967 1 93.25 50 LYS B C 1
ATOM 2602 O O . LYS B 1 50 ? -18 -24.625 3.512 1 93.25 50 LYS B O 1
ATOM 2607 N N . VAL B 1 51 ? -16.188 -23.391 3.238 1 91.81 51 VAL B N 1
ATOM 2608 C CA . VAL B 1 51 ? -16.156 -23.625 1.8 1 91.81 51 VAL B CA 1
ATOM 2609 C C . VAL B 1 51 ? -15.812 -25.094 1.521 1 91.81 51 VAL B C 1
ATOM 2611 O O . VAL B 1 51 ? -16.391 -25.703 0.629 1 91.81 51 VAL B O 1
ATOM 2614 N N . ALA B 1 52 ? -14.867 -25.562 2.252 1 87.5 52 ALA B N 1
ATOM 2615 C CA . ALA B 1 52 ? -14.484 -26.969 2.107 1 87.5 52 ALA B CA 1
ATOM 2616 C C . ALA B 1 52 ? -15.664 -27.891 2.408 1 87.5 52 ALA B C 1
ATOM 2618 O O . ALA B 1 52 ? -15.836 -28.922 1.749 1 87.5 52 ALA B O 1
ATOM 2619 N N . GLU B 1 53 ? -16.453 -27.516 3.338 1 90.44 53 GLU B N 1
ATOM 2620 C CA . GLU B 1 53 ? -17.641 -28.281 3.689 1 90.44 53 GLU B CA 1
ATOM 2621 C C . GLU B 1 53 ? -18.672 -28.25 2.568 1 90.44 53 GLU B C 1
ATOM 2623 O O . GLU B 1 53 ? -19.328 -29.25 2.299 1 90.44 53 GLU B O 1
ATOM 2628 N N . LEU B 1 54 ? -18.781 -27.125 2.008 1 89.69 54 LEU B N 1
ATOM 2629 C CA . LEU B 1 54 ? -19.703 -26.969 0.898 1 89.69 54 LEU B CA 1
ATOM 2630 C C . LEU B 1 54 ? -19.359 -27.922 -0.239 1 89.69 54 LEU B C 1
ATOM 2632 O O . LEU B 1 54 ? -20.266 -28.453 -0.899 1 89.69 54 LEU B O 1
ATOM 2636 N N . ARG B 1 55 ? -18.156 -28.141 -0.501 1 86.06 55 ARG B N 1
ATOM 2637 C CA . ARG B 1 55 ? -17.688 -29.016 -1.57 1 86.06 55 ARG B CA 1
ATOM 2638 C C . ARG B 1 55 ? -18.188 -30.438 -1.359 1 86.06 55 ARG B C 1
ATOM 2640 O O . ARG B 1 55 ? -18.5 -31.156 -2.324 1 86.06 55 ARG B O 1
ATOM 2647 N N . GLN B 1 56 ? -18.359 -30.766 -0.125 1 84.81 56 GLN B N 1
ATOM 2648 C CA . GLN B 1 56 ? -18.781 -32.125 0.21 1 84.81 56 GLN B CA 1
ATOM 2649 C C . GLN B 1 56 ? -20.266 -32.312 -0.062 1 84.81 56 GLN B C 1
ATOM 2651 O O . GLN B 1 56 ? -20.734 -33.438 -0.177 1 84.81 56 GLN B O 1
ATOM 2656 N N . CYS B 1 57 ? -21.031 -31.219 -0.199 1 85.56 57 CYS B N 1
ATOM 2657 C CA . CYS B 1 57 ? -22.469 -31.297 -0.369 1 85.56 57 CYS B CA 1
ATOM 2658 C C . CYS B 1 57 ? -22.859 -31.297 -1.846 1 85.56 57 CYS B C 1
ATOM 2660 O O . CYS B 1 57 ? -24.031 -31.234 -2.189 1 85.56 57 CYS B O 1
ATOM 2662 N N . ASN B 1 58 ? -22 -31.406 -2.732 1 83.81 58 ASN B N 1
ATOM 2663 C CA . ASN B 1 58 ? -22.188 -31.453 -4.18 1 83.81 58 ASN B CA 1
ATOM 2664 C C . ASN B 1 58 ? -23.094 -30.312 -4.656 1 83.81 58 ASN B C 1
ATOM 2666 O O . ASN B 1 58 ? -24.125 -30.562 -5.277 1 83.81 58 ASN B O 1
ATOM 2670 N N . PRO B 1 59 ? -22.609 -29.094 -4.422 1 89.94 59 PRO B N 1
ATOM 2671 C CA . PRO B 1 59 ? -23.422 -27.953 -4.816 1 89.94 59 PRO B CA 1
ATOM 2672 C C . PRO B 1 59 ? -23.562 -27.828 -6.332 1 89.94 59 PRO B C 1
ATOM 2674 O O . PRO B 1 59 ? -22.812 -28.438 -7.082 1 89.94 59 PRO B O 1
ATOM 2677 N N . THR B 1 60 ? -24.609 -27.047 -6.711 1 91.06 60 THR B N 1
ATOM 2678 C CA . THR B 1 60 ? -24.781 -26.75 -8.133 1 91.06 60 THR B CA 1
ATOM 2679 C C . THR B 1 60 ? -23.609 -25.922 -8.648 1 91.06 60 THR B C 1
ATOM 2681 O O . THR B 1 60 ? -23.031 -25.125 -7.91 1 91.06 60 THR B O 1
ATOM 2684 N N . SER B 1 61 ? -23.234 -26.156 -9.875 1 94.81 61 SER B N 1
ATOM 2685 C CA . SER B 1 61 ? -22.172 -25.438 -10.539 1 94.81 61 SER B CA 1
ATOM 2686 C C . SER B 1 61 ? -22.609 -24.938 -11.914 1 94.81 61 SER B C 1
ATOM 2688 O O . SER B 1 61 ? -23.672 -25.312 -12.406 1 94.81 61 SER B O 1
ATOM 2690 N N . VAL B 1 62 ? -21.953 -24.031 -12.445 1 96.38 62 VAL B N 1
ATOM 2691 C CA . VAL B 1 62 ? -22.219 -23.484 -13.773 1 96.38 62 VAL B CA 1
ATOM 2692 C C . VAL B 1 62 ? -20.984 -23.688 -14.656 1 96.38 62 VAL B C 1
ATOM 2694 O O . VAL B 1 62 ? -19.844 -23.688 -14.164 1 96.38 62 VAL B O 1
ATOM 2697 N N . PRO B 1 63 ? -21.203 -23.844 -15.961 1 96.88 63 PRO B N 1
ATOM 2698 C CA . PRO B 1 63 ? -20.047 -23.969 -16.859 1 96.88 63 PRO B CA 1
ATOM 2699 C C . PRO B 1 63 ? -19.125 -22.766 -16.812 1 96.88 63 PRO B C 1
ATOM 2701 O O . PRO B 1 63 ? -19.594 -21.625 -16.719 1 96.88 63 PRO B O 1
ATOM 2704 N N . LEU B 1 64 ? -17.859 -22.984 -16.906 1 96.31 64 LEU B N 1
ATOM 2705 C CA . LEU B 1 64 ? -16.875 -21.922 -16.953 1 96.31 64 LEU B CA 1
ATOM 2706 C C . LEU B 1 64 ? -17.141 -20.969 -18.109 1 96.31 64 LEU B C 1
ATOM 2708 O O . LEU B 1 64 ? -16.812 -19.781 -18.047 1 96.31 64 LEU B O 1
ATOM 2712 N N . THR B 1 65 ? -17.828 -21.438 -19.141 1 96.19 65 THR B N 1
ATOM 2713 C CA . THR B 1 65 ? -18.141 -20.641 -20.312 1 96.19 65 THR B CA 1
ATOM 2714 C C . THR B 1 65 ? -19.203 -19.578 -19.984 1 96.19 65 THR B C 1
ATOM 2716 O O . THR B 1 65 ? -19.391 -18.625 -20.734 1 96.19 65 THR B O 1
ATOM 2719 N N . ASP B 1 66 ? -19.875 -19.75 -18.859 1 97.19 66 ASP B N 1
ATOM 2720 C CA . ASP B 1 66 ? -20.938 -18.844 -18.484 1 97.19 66 ASP B CA 1
ATOM 2721 C C . ASP B 1 66 ? -20.422 -17.719 -17.594 1 97.19 66 ASP B C 1
ATOM 2723 O O . ASP B 1 66 ? -21.156 -16.812 -17.219 1 97.19 66 ASP B O 1
ATOM 2727 N N . VAL B 1 67 ? -19.125 -17.781 -17.312 1 97.69 67 VAL B N 1
ATOM 2728 C CA . VAL B 1 67 ? -18.562 -16.781 -16.406 1 97.69 67 VAL B CA 1
ATOM 2729 C C . VAL B 1 67 ? -17.281 -16.203 -16.984 1 97.69 67 VAL B C 1
ATOM 2731 O O . VAL B 1 67 ? -16.703 -16.766 -17.922 1 97.69 67 VAL B O 1
ATOM 2734 N N . THR B 1 68 ? -16.938 -15.031 -16.547 1 97.75 68 THR B N 1
ATOM 2735 C CA . THR B 1 68 ? -15.648 -14.406 -16.812 1 97.75 68 THR B CA 1
ATOM 2736 C C . THR B 1 68 ? -14.797 -14.352 -15.547 1 97.75 68 THR B C 1
ATOM 2738 O O . THR B 1 68 ? -15.211 -13.773 -14.539 1 97.75 68 THR B O 1
ATOM 2741 N N . LEU B 1 69 ? -13.656 -15 -15.594 1 98.06 69 LEU B N 1
ATOM 2742 C CA . LEU B 1 69 ? -12.75 -14.945 -14.453 1 98.06 69 LEU B CA 1
ATOM 2743 C C . LEU B 1 69 ? -12.125 -13.562 -14.328 1 98.06 69 LEU B C 1
ATOM 2745 O O . LEU B 1 69 ? -11.758 -12.945 -15.328 1 98.06 69 LEU B O 1
ATOM 2749 N N . VAL B 1 70 ? -12.133 -13.023 -13.141 1 98.38 70 VAL B N 1
ATOM 2750 C CA . VAL B 1 70 ? -11.43 -11.789 -12.805 1 98.38 70 VAL B CA 1
ATOM 2751 C C . VAL B 1 70 ? -10.266 -12.094 -11.867 1 98.38 70 VAL B C 1
ATOM 2753 O O . VAL B 1 70 ? -9.945 -13.258 -11.625 1 98.38 70 VAL B O 1
ATOM 2756 N N . ALA B 1 71 ? -9.477 -11.094 -11.453 1 98.75 71 ALA B N 1
ATOM 2757 C CA . ALA B 1 71 ? -8.406 -11.367 -10.508 1 98.75 71 ALA B CA 1
ATOM 2758 C C . ALA B 1 71 ? -8.914 -12.188 -9.32 1 98.75 71 ALA B C 1
ATOM 2760 O O . ALA B 1 71 ? -9.984 -11.906 -8.781 1 98.75 71 ALA B O 1
ATOM 2761 N N . PRO B 1 72 ? -8.234 -13.18 -8.922 1 98.81 72 PRO B N 1
ATOM 2762 C CA . PRO B 1 72 ? -8.75 -14.086 -7.898 1 98.81 72 PRO B CA 1
ATOM 2763 C C . PRO B 1 72 ? -8.875 -13.43 -6.527 1 98.81 72 PRO B C 1
ATOM 2765 O O . PRO B 1 72 ? -9.508 -13.977 -5.625 1 98.81 72 PRO B O 1
ATOM 2768 N N . ILE B 1 73 ? -8.281 -12.266 -6.379 1 98.81 73 ILE B N 1
ATOM 2769 C CA . ILE B 1 73 ? -8.422 -11.516 -5.141 1 98.81 73 ILE B CA 1
ATOM 2770 C C . ILE B 1 73 ? -8.188 -10.031 -5.41 1 98.81 73 ILE B C 1
ATOM 2772 O O . ILE B 1 73 ? -7.383 -9.672 -6.27 1 98.81 73 ILE B O 1
ATOM 2776 N N . HIS B 1 74 ? -8.891 -9.148 -4.688 1 97.88 74 HIS B N 1
ATOM 2777 C CA . HIS B 1 74 ? -8.797 -7.695 -4.707 1 97.88 74 HIS B CA 1
ATOM 2778 C C . HIS B 1 74 ? -8.875 -7.117 -3.299 1 97.88 74 HIS B C 1
ATOM 2780 O O . HIS B 1 74 ? -9.242 -7.82 -2.354 1 97.88 74 HIS B O 1
ATOM 2786 N N . GLY B 1 75 ? -8.539 -5.855 -3.248 1 97.12 75 GLY B N 1
ATOM 2787 C CA . GLY B 1 75 ? -8.805 -5.117 -2.023 1 97.12 75 GLY B CA 1
ATOM 2788 C C . GLY B 1 75 ? -7.883 -5.5 -0.883 1 97.12 75 GLY B C 1
ATOM 2789 O O . GLY B 1 75 ? -8.266 -5.426 0.286 1 97.12 75 GLY B O 1
ATOM 2790 N N . VAL B 1 76 ? -6.676 -6.027 -1.213 1 98.56 76 VAL B N 1
ATOM 2791 C CA . VAL B 1 76 ? -5.719 -6.457 -0.2 1 98.56 76 VAL B CA 1
ATOM 2792 C C . VAL B 1 76 ? -5.062 -5.238 0.441 1 98.56 76 VAL B C 1
ATOM 2794 O O . VAL B 1 76 ? -5.121 -4.133 -0.106 1 98.56 76 VAL B O 1
ATOM 2797 N N . ASP B 1 77 ? -4.5 -5.402 1.628 1 98.31 77 ASP B N 1
ATOM 2798 C CA . ASP B 1 77 ? -3.789 -4.309 2.287 1 98.31 77 ASP B CA 1
ATOM 2799 C C . ASP B 1 77 ? -2.418 -4.082 1.656 1 98.31 77 ASP B C 1
ATOM 2801 O O . ASP B 1 77 ? -1.992 -2.939 1.478 1 98.31 77 ASP B O 1
ATOM 2805 N N . LYS B 1 78 ? -1.766 -5.203 1.364 1 98.25 78 LYS B N 1
ATOM 2806 C CA . LYS B 1 78 ? -0.364 -5.148 0.959 1 98.25 78 LYS B CA 1
ATOM 2807 C C . LYS B 1 78 ? -0.102 -6.062 -0.236 1 98.25 78 LYS B C 1
ATOM 2809 O O . LYS B 1 78 ? -0.623 -7.176 -0.299 1 98.25 78 LYS B O 1
ATOM 2814 N N . ILE B 1 79 ? 0.708 -5.59 -1.163 1 98.94 79 ILE B N 1
ATOM 2815 C CA . ILE B 1 79 ? 1.451 -6.41 -2.113 1 98.94 79 ILE B CA 1
ATOM 2816 C C . ILE B 1 79 ? 2.951 -6.227 -1.893 1 98.94 79 ILE B C 1
ATOM 2818 O O . ILE B 1 79 ? 3.504 -5.168 -2.205 1 98.94 79 ILE B O 1
ATOM 2822 N N . LEU B 1 80 ? 3.566 -7.215 -1.287 1 98.94 80 LEU B N 1
ATOM 2823 C CA . LEU B 1 80 ? 5.008 -7.211 -1.045 1 98.94 80 LEU B CA 1
ATOM 2824 C C . LEU B 1 80 ? 5.742 -7.98 -2.139 1 98.94 80 LEU B C 1
ATOM 2826 O O . LEU B 1 80 ? 5.285 -9.047 -2.568 1 98.94 80 LEU B O 1
ATOM 2830 N N . CYS B 1 81 ? 6.84 -7.418 -2.576 1 98.94 81 CYS B N 1
ATOM 2831 C CA . CYS B 1 81 ? 7.594 -8.023 -3.67 1 98.94 81 CYS B CA 1
ATOM 2832 C C . CYS B 1 81 ? 9.062 -8.18 -3.295 1 98.94 81 CYS B C 1
ATOM 2834 O O . CYS B 1 81 ? 9.648 -7.293 -2.674 1 98.94 81 CYS B O 1
ATOM 2836 N N . VAL B 1 82 ? 9.633 -9.25 -3.668 1 98.81 82 VAL B N 1
ATOM 2837 C CA . VAL B 1 82 ? 11.047 -9.508 -3.391 1 98.81 82 VAL B CA 1
ATOM 2838 C C . VAL B 1 82 ? 11.875 -9.25 -4.645 1 98.81 82 VAL B C 1
ATOM 2840 O O . VAL B 1 82 ? 11.625 -9.836 -5.699 1 98.81 82 VAL B O 1
ATOM 2843 N N . ALA B 1 83 ? 12.859 -8.398 -4.496 1 97.81 83 ALA B N 1
ATOM 2844 C CA . ALA B 1 83 ? 13.727 -8.055 -5.621 1 97.81 83 ALA B CA 1
ATOM 2845 C C . ALA B 1 83 ? 14.844 -9.078 -5.785 1 97.81 83 ALA B C 1
ATOM 2847 O O . ALA B 1 83 ? 15.391 -9.57 -4.797 1 97.81 83 ALA B O 1
ATOM 2848 N N . LEU B 1 84 ? 15.156 -9.422 -7.047 1 97.06 84 LEU B N 1
ATOM 2849 C CA . LEU B 1 84 ? 16.344 -10.203 -7.383 1 97.06 84 LEU B CA 1
ATOM 2850 C C . LEU B 1 84 ? 16.375 -11.516 -6.602 1 97.06 84 LEU B C 1
ATOM 2852 O O . LEU B 1 84 ? 17.375 -11.844 -5.965 1 97.06 84 LEU B O 1
ATOM 2856 N N . ASN B 1 85 ? 15.258 -12.273 -6.715 1 98.38 85 ASN B N 1
ATOM 2857 C CA . ASN B 1 85 ? 15.148 -13.453 -5.859 1 98.38 85 ASN B CA 1
ATOM 2858 C C . ASN B 1 85 ? 15.227 -14.742 -6.672 1 98.38 85 ASN B C 1
ATOM 2860 O O . ASN B 1 85 ? 14.703 -15.773 -6.254 1 98.38 85 ASN B O 1
ATOM 2864 N N . TYR B 1 86 ? 15.711 -14.688 -7.871 1 98 86 TYR B N 1
ATOM 2865 C CA . TYR B 1 86 ? 15.984 -15.867 -8.68 1 98 86 TYR B CA 1
ATOM 2866 C C . TYR B 1 86 ? 17.469 -15.969 -9.031 1 98 86 TYR B C 1
ATOM 2868 O O . TYR B 1 86 ? 18.016 -15.055 -9.648 1 98 86 TYR B O 1
ATOM 2876 N N . ALA B 1 87 ? 18.047 -17.078 -8.758 1 95.38 87 ALA B N 1
ATOM 2877 C CA . ALA B 1 87 ? 19.469 -17.297 -9 1 95.38 87 ALA B CA 1
ATOM 2878 C C . ALA B 1 87 ? 19.812 -17.156 -10.484 1 95.38 87 ALA B C 1
ATOM 2880 O O . ALA B 1 87 ? 20.844 -16.594 -10.836 1 95.38 87 ALA B O 1
ATOM 2881 N N . ASP B 1 88 ? 19 -17.641 -11.289 1 91.94 88 ASP B N 1
ATOM 2882 C CA . ASP B 1 88 ? 19.266 -17.562 -12.727 1 91.94 88 ASP B CA 1
ATOM 2883 C C . ASP B 1 88 ? 19.156 -16.125 -13.227 1 91.94 88 ASP B C 1
ATOM 2885 O O . ASP B 1 88 ? 19.891 -15.719 -14.133 1 91.94 88 ASP B O 1
ATOM 2889 N N . HIS B 1 89 ? 18.203 -15.328 -12.711 1 90.5 89 HIS B N 1
ATOM 2890 C CA . HIS B 1 89 ? 18.094 -13.914 -13.031 1 90.5 89 HIS B CA 1
ATOM 2891 C C . HIS B 1 89 ? 19.359 -13.156 -12.656 1 90.5 89 HIS B C 1
ATOM 2893 O O . HIS B 1 89 ? 19.859 -12.328 -13.43 1 90.5 89 HIS B O 1
ATOM 2899 N N . CYS B 1 90 ? 19.875 -13.453 -11.477 1 88.56 90 CYS B N 1
ATOM 2900 C CA . CYS B 1 90 ? 21.125 -12.844 -11.031 1 88.56 90 CYS B CA 1
ATOM 2901 C C . CYS B 1 90 ? 22.281 -13.258 -11.938 1 88.56 90 CYS B C 1
ATOM 2903 O O . CYS B 1 90 ? 23.094 -12.422 -12.312 1 88.56 90 CYS B O 1
ATOM 2905 N N . ARG B 1 91 ? 22.328 -14.477 -12.266 1 86.44 91 ARG B N 1
ATOM 2906 C CA . ARG B 1 91 ? 23.391 -14.984 -13.141 1 86.44 91 ARG B CA 1
ATOM 2907 C C . ARG B 1 91 ? 23.359 -14.289 -14.492 1 86.44 91 ARG B C 1
ATOM 2909 O O . ARG B 1 91 ? 24.406 -13.891 -15.016 1 86.44 91 ARG B O 1
ATOM 2916 N N . GLU B 1 92 ? 22.172 -14.156 -15.039 1 86.94 92 GLU B N 1
ATOM 2917 C CA . GLU B 1 92 ? 22 -13.5 -16.328 1 86.94 92 GLU B CA 1
ATOM 2918 C C . GLU B 1 92 ? 22.562 -12.078 -16.297 1 86.94 92 GLU B C 1
ATOM 2920 O O . GLU B 1 92 ? 23.031 -11.57 -17.328 1 86.94 92 GLU B O 1
ATOM 2925 N N . GLN B 1 93 ? 22.562 -11.461 -15.18 1 86.69 93 GLN B N 1
ATOM 2926 C CA . GLN B 1 93 ? 22.969 -10.062 -15.047 1 86.69 93 GLN B CA 1
ATOM 2927 C C . GLN B 1 93 ? 24.344 -9.938 -14.383 1 86.69 93 GLN B C 1
ATOM 2929 O O . GLN B 1 93 ? 24.812 -8.828 -14.117 1 86.69 93 GLN B O 1
ATOM 2934 N N . ASN B 1 94 ? 24.922 -11.016 -14.039 1 89.12 94 ASN B N 1
ATOM 2935 C CA . ASN B 1 94 ? 26.188 -11.039 -13.32 1 89.12 94 ASN B CA 1
ATOM 2936 C C . ASN B 1 94 ? 26.125 -10.25 -12.023 1 89.12 94 ASN B C 1
ATOM 2938 O O . ASN B 1 94 ? 27 -9.445 -11.727 1 89.12 94 ASN B O 1
ATOM 2942 N N . LEU B 1 95 ? 25.016 -10.414 -11.383 1 89.19 95 LEU B N 1
ATOM 2943 C CA . LEU B 1 95 ? 24.812 -9.781 -10.086 1 89.19 95 LEU B CA 1
ATOM 2944 C C . LEU B 1 95 ? 25.047 -10.773 -8.953 1 89.19 95 LEU B C 1
ATOM 2946 O O . LEU B 1 95 ? 24.719 -11.953 -9.086 1 89.19 95 LEU B O 1
ATOM 2950 N N . GLU B 1 96 ? 25.594 -10.203 -7.906 1 92 96 GLU B N 1
ATOM 2951 C CA . GLU B 1 96 ? 25.641 -11 -6.684 1 92 96 GLU B CA 1
ATOM 2952 C C . GLU B 1 96 ? 24.25 -11.188 -6.09 1 92 96 GLU B C 1
ATOM 2954 O O . GLU B 1 96 ? 23.438 -10.258 -6.098 1 92 96 GLU B O 1
ATOM 2959 N N . GLN B 1 97 ? 24 -12.359 -5.641 1 93.25 97 GLN B N 1
ATOM 2960 C CA . GLN B 1 97 ? 22.734 -12.633 -4.973 1 93.25 97 GLN B CA 1
ATOM 2961 C C . GLN B 1 97 ? 22.609 -11.836 -3.68 1 93.25 97 GLN B C 1
ATOM 2963 O O . GLN B 1 97 ? 23.578 -11.727 -2.916 1 93.25 97 GLN B O 1
ATOM 2968 N N . PRO B 1 98 ? 21.453 -11.234 -3.455 1 93.81 98 PRO B N 1
ATOM 2969 C CA . PRO B 1 98 ? 21.266 -10.484 -2.215 1 93.81 98 PRO B CA 1
ATOM 2970 C C . PRO B 1 98 ? 21.375 -11.359 -0.969 1 93.81 98 PRO B C 1
ATOM 2972 O O . PRO B 1 98 ? 20.812 -12.461 -0.936 1 93.81 98 PRO B O 1
ATOM 2975 N N . LYS B 1 99 ? 22.031 -10.867 0.055 1 93.94 99 LYS B N 1
ATOM 2976 C CA . LYS B 1 99 ? 22.203 -11.609 1.304 1 93.94 99 LYS B CA 1
ATOM 2977 C C . LYS B 1 99 ? 20.906 -11.641 2.102 1 93.94 99 LYS B C 1
ATOM 2979 O O . LYS B 1 99 ? 20.625 -12.617 2.797 1 93.94 99 LYS B O 1
ATOM 2984 N N . LEU B 1 100 ? 20.141 -10.539 2.016 1 95.56 100 LEU B N 1
ATOM 2985 C CA . LEU B 1 100 ? 18.812 -10.422 2.611 1 95.56 100 LEU B CA 1
ATOM 2986 C C . LEU B 1 100 ? 17.766 -10.125 1.545 1 95.56 100 LEU B C 1
ATOM 2988 O O . LEU B 1 100 ? 18.047 -9.461 0.548 1 95.56 100 LEU B O 1
ATOM 2992 N N . PRO B 1 101 ? 16.578 -10.664 1.8 1 97.19 101 PRO B N 1
ATOM 2993 C CA . PRO B 1 101 ? 15.516 -10.281 0.864 1 97.19 101 PRO B CA 1
ATOM 2994 C C . PRO B 1 101 ? 15.32 -8.766 0.788 1 97.19 101 PRO B C 1
ATOM 2996 O O . PRO B 1 101 ? 15.117 -8.117 1.815 1 97.19 101 PRO B O 1
ATOM 2999 N N . ILE B 1 102 ? 15.383 -8.188 -0.398 1 97.81 102 ILE B N 1
ATOM 3000 C CA . ILE B 1 102 ? 15.07 -6.789 -0.656 1 97.81 102 ILE B CA 1
ATOM 3001 C C . ILE B 1 102 ? 13.586 -6.652 -0.991 1 97.81 102 ILE B C 1
ATOM 3003 O O . ILE B 1 102 ? 13.094 -7.285 -1.927 1 97.81 102 ILE B O 1
ATOM 3007 N N . ILE B 1 103 ? 12.906 -5.852 -0.216 1 98.81 103 ILE B N 1
ATOM 3008 C CA . ILE B 1 103 ? 11.453 -5.812 -0.318 1 98.81 103 ILE B CA 1
ATOM 3009 C C . ILE B 1 103 ? 11.008 -4.453 -0.852 1 98.81 103 ILE B C 1
ATOM 3011 O O . ILE B 1 103 ? 11.461 -3.41 -0.367 1 98.81 103 ILE B O 1
ATOM 3015 N N . PHE B 1 104 ? 10.211 -4.41 -1.879 1 98.69 104 PHE B N 1
ATOM 3016 C CA . PHE B 1 104 ? 9.43 -3.264 -2.338 1 98.69 104 PHE B CA 1
ATOM 3017 C C . PHE B 1 104 ? 7.949 -3.613 -2.426 1 98.69 104 PHE B C 1
ATOM 3019 O O . PHE B 1 104 ? 7.523 -4.656 -1.926 1 98.69 104 PHE B O 1
ATOM 3026 N N . SER B 1 105 ? 7.105 -2.68 -2.979 1 98.69 105 SER B N 1
ATOM 3027 C CA . SER B 1 105 ? 5.68 -2.982 -2.932 1 98.69 105 SER B CA 1
ATOM 3028 C C . SER B 1 105 ? 4.961 -2.453 -4.168 1 98.69 105 SER B C 1
ATOM 3030 O O . SER B 1 105 ? 5.555 -1.736 -4.977 1 98.69 105 SER B O 1
ATOM 3032 N N . LYS B 1 106 ? 3.832 -2.902 -4.387 1 98.81 106 LYS B N 1
ATOM 3033 C CA . LYS B 1 106 ? 2.803 -2.363 -5.273 1 98.81 106 LYS B CA 1
ATOM 3034 C C . LYS B 1 106 ? 1.551 -1.977 -4.488 1 98.81 106 LYS B C 1
ATOM 3036 O O . LYS B 1 106 ? 1.438 -2.281 -3.299 1 98.81 106 LYS B O 1
ATOM 3041 N N . PHE B 1 107 ? 0.676 -1.289 -5.082 1 98.62 107 PHE B N 1
ATOM 3042 C CA . PHE B 1 107 ? -0.588 -0.956 -4.438 1 98.62 107 PHE B CA 1
ATOM 3043 C C . PHE B 1 107 ? -1.672 -1.956 -4.82 1 98.62 107 PHE B C 1
ATOM 3045 O O . PHE B 1 107 ? -1.62 -2.553 -5.898 1 98.62 107 PHE B O 1
ATOM 3052 N N . SER B 1 108 ? -2.645 -2.084 -3.93 1 98.38 108 SER B N 1
ATOM 3053 C CA . SER B 1 108 ? -3.764 -2.994 -4.148 1 98.38 108 SER B CA 1
ATOM 3054 C C . SER B 1 108 ? -4.484 -2.68 -5.457 1 98.38 108 SER B C 1
ATOM 3056 O O . SER B 1 108 ? -4.914 -3.59 -6.168 1 98.38 108 SER B O 1
ATOM 3058 N N . SER B 1 109 ? -4.559 -1.461 -5.797 1 98.44 109 SER B N 1
ATOM 3059 C CA . SER B 1 109 ? -5.352 -1.006 -6.934 1 98.44 109 SER B CA 1
ATOM 3060 C C . SER B 1 109 ? -4.66 -1.335 -8.258 1 98.44 109 SER B C 1
ATOM 3062 O O . SER B 1 109 ? -5.242 -1.145 -9.328 1 98.44 109 SER B O 1
ATOM 3064 N N . THR B 1 110 ? -3.428 -1.848 -8.211 1 98.75 110 THR B N 1
ATOM 3065 C CA . THR B 1 110 ? -2.744 -2.205 -9.453 1 98.75 110 THR B CA 1
ATOM 3066 C C . THR B 1 110 ? -3.213 -3.566 -9.953 1 98.75 110 THR B C 1
ATOM 3068 O O . THR B 1 110 ? -2.938 -3.939 -11.102 1 98.75 110 THR B O 1
ATOM 3071 N N . ILE B 1 111 ? -3.932 -4.281 -9.172 1 98.88 111 ILE B N 1
ATOM 3072 C CA . ILE B 1 111 ? -4.332 -5.648 -9.484 1 98.88 111 ILE B CA 1
ATOM 3073 C C . ILE B 1 111 ? -5.32 -5.645 -10.648 1 98.88 111 ILE B C 1
ATOM 3075 O O . ILE B 1 111 ? -6.312 -4.914 -10.625 1 98.88 111 ILE B O 1
ATOM 3079 N N . ILE B 1 112 ? -5.055 -6.41 -11.617 1 98.69 112 ILE B N 1
ATOM 3080 C CA . ILE B 1 112 ? -6.012 -6.719 -12.68 1 98.69 112 ILE B CA 1
ATOM 3081 C C . ILE B 1 112 ? -6.023 -8.219 -12.945 1 98.69 112 ILE B C 1
ATOM 3083 O O . ILE B 1 112 ? -5.102 -8.938 -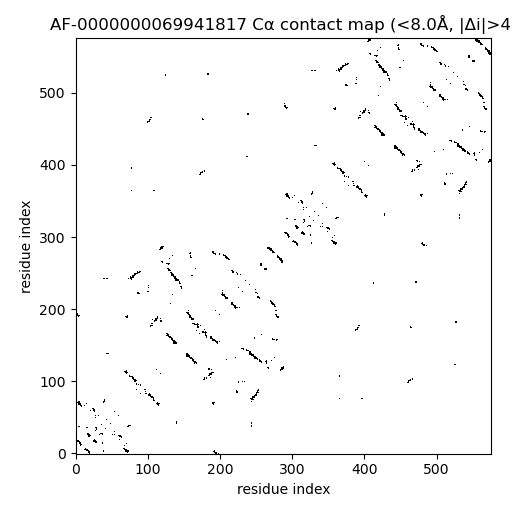12.547 1 98.69 112 ILE B O 1
ATOM 3087 N N . GLY B 1 113 ? -7.137 -8.68 -13.5 1 98.12 113 GLY B N 1
ATOM 3088 C CA . GLY B 1 113 ? -7.25 -10.07 -13.93 1 98.12 113 GLY B CA 1
ATOM 3089 C C . GLY B 1 113 ? -7.301 -10.227 -15.438 1 98.12 113 GLY B C 1
ATOM 3090 O O . GLY B 1 113 ? -6.984 -9.289 -16.172 1 98.12 113 GLY B O 1
ATOM 3091 N N . GLN B 1 114 ? -7.496 -11.438 -15.883 1 95.69 114 GLN B N 1
ATOM 3092 C CA . GLN B 1 114 ? -7.465 -11.75 -17.312 1 95.69 114 GLN B CA 1
ATOM 3093 C C . GLN B 1 114 ? -8.656 -11.117 -18.031 1 95.69 114 GLN B C 1
ATOM 3095 O O . GLN B 1 114 ? -8.695 -11.094 -19.266 1 95.69 114 GLN B O 1
ATOM 3100 N N . ASN B 1 115 ? -9.617 -10.562 -17.25 1 94.5 115 ASN B N 1
ATOM 3101 C CA . ASN B 1 115 ? -10.781 -9.898 -17.844 1 94.5 115 ASN B CA 1
ATOM 3102 C C . ASN B 1 115 ? -10.453 -8.477 -18.281 1 94.5 115 ASN B C 1
ATOM 3104 O O . ASN B 1 115 ? -11.25 -7.836 -18.969 1 94.5 115 ASN B O 1
ATOM 3108 N N . GLU B 1 116 ? -9.383 -7.957 -17.906 1 96.38 116 GLU B N 1
ATOM 3109 C CA . GLU B 1 116 ? -9.016 -6.57 -18.172 1 96.38 116 GLU B CA 1
ATOM 3110 C C . GLU B 1 116 ? -7.672 -6.492 -18.891 1 96.38 116 GLU B C 1
ATOM 3112 O O . GLU B 1 116 ? -6.773 -7.293 -18.641 1 96.38 116 GLU B O 1
ATOM 3117 N N . PRO B 1 117 ? -7.5 -5.523 -19.797 1 98.44 117 PRO B N 1
ATOM 3118 C CA . PRO B 1 117 ? -6.195 -5.316 -20.422 1 98.44 117 PRO B CA 1
ATOM 3119 C C . PRO B 1 117 ? -5.223 -4.551 -19.531 1 98.44 117 PRO B C 1
ATOM 3121 O O . PRO B 1 117 ? -5.645 -3.863 -18.594 1 98.44 117 PRO B O 1
ATOM 3124 N N . LEU B 1 118 ? -3.943 -4.781 -19.703 1 98.75 118 LEU B N 1
ATOM 3125 C CA . LEU B 1 118 ? -2.908 -3.881 -19.203 1 98.75 118 LEU B CA 1
ATOM 3126 C C . LEU B 1 118 ? -2.791 -2.646 -20.094 1 98.75 118 LEU B C 1
ATOM 3128 O O . LEU B 1 118 ? -2.393 -2.746 -21.25 1 98.75 118 LEU B O 1
ATOM 3132 N N . ARG B 1 119 ? -3.145 -1.484 -19.625 1 98.5 119 ARG B N 1
ATOM 3133 C CA . ARG B 1 119 ? -3.104 -0.257 -20.406 1 98.5 119 ARG B CA 1
ATOM 3134 C C . ARG B 1 119 ? -1.843 0.545 -20.109 1 98.5 119 ARG B C 1
ATOM 3136 O O . ARG B 1 119 ? -1.552 0.842 -18.953 1 98.5 119 ARG B O 1
ATOM 3143 N N . LEU B 1 120 ? -1.128 0.916 -21.078 1 98.62 120 LEU B N 1
ATOM 3144 C CA . LEU B 1 120 ? 0.136 1.627 -20.922 1 98.62 120 LEU B CA 1
ATOM 3145 C C . LEU B 1 120 ? -0.007 3.086 -21.344 1 98.62 120 LEU B C 1
ATOM 3147 O O . LEU B 1 120 ? -0.659 3.389 -22.344 1 98.62 120 LEU B O 1
ATOM 3151 N N . ARG B 1 121 ? 0.484 3.955 -20.5 1 98.19 121 ARG B N 1
ATOM 3152 C CA . ARG B 1 121 ? 0.617 5.363 -20.875 1 98.19 121 ARG B CA 1
ATOM 3153 C C . ARG B 1 121 ? 1.843 5.59 -21.75 1 98.19 121 ARG B C 1
ATOM 3155 O O . ARG B 1 121 ? 2.816 6.211 -21.312 1 98.19 121 ARG B O 1
ATOM 3162 N N . THR B 1 122 ? 1.757 5.293 -22.984 1 97.69 122 THR B N 1
ATOM 3163 C CA . THR B 1 122 ? 2.895 5.145 -23.891 1 97.69 122 THR B CA 1
ATOM 3164 C C . THR B 1 122 ? 3.57 6.492 -24.125 1 97.69 122 THR B C 1
ATOM 3166 O O . THR B 1 122 ? 4.727 6.543 -24.562 1 97.69 122 THR B O 1
ATOM 3169 N N . GLU B 1 123 ? 2.926 7.562 -23.875 1 97.19 123 GLU B N 1
ATOM 3170 C CA . GLU B 1 123 ? 3.533 8.875 -24.062 1 97.19 123 GLU B CA 1
ATOM 3171 C C . GLU B 1 123 ? 4.523 9.195 -22.938 1 97.19 123 GLU B C 1
ATOM 3173 O O . GLU B 1 123 ? 5.426 10.016 -23.125 1 97.19 123 GLU B O 1
ATOM 3178 N N . ILE B 1 124 ? 4.352 8.508 -21.812 1 97.25 124 ILE B N 1
ATOM 3179 C CA . ILE B 1 124 ? 5.09 8.867 -20.609 1 97.25 124 ILE B CA 1
ATOM 3180 C C . ILE B 1 124 ? 6.051 7.742 -20.234 1 97.25 124 ILE B C 1
ATOM 3182 O O . ILE B 1 124 ? 7.176 7.996 -19.797 1 97.25 124 ILE B O 1
ATOM 3186 N N . VAL B 1 125 ? 5.613 6.535 -20.375 1 97.81 125 VAL B N 1
ATOM 3187 C CA . VAL B 1 125 ? 6.344 5.34 -19.969 1 97.81 125 VAL B CA 1
ATOM 3188 C C . VAL B 1 125 ? 6.883 4.625 -21.203 1 97.81 125 VAL B C 1
ATOM 3190 O O . VAL B 1 125 ? 6.121 4.262 -22.109 1 97.81 125 VAL B O 1
ATOM 3193 N N . LYS B 1 126 ? 8.219 4.32 -21.203 1 97.94 126 LYS B N 1
ATOM 3194 C CA . LYS B 1 126 ? 8.836 3.916 -22.469 1 97.94 126 LYS B CA 1
ATOM 3195 C C . LYS B 1 126 ? 9.414 2.51 -22.359 1 97.94 126 LYS B C 1
ATOM 3197 O O . LYS B 1 126 ? 9.664 1.862 -23.391 1 97.94 126 LYS B O 1
ATOM 3202 N N . LYS B 1 127 ? 9.688 2.033 -21.203 1 98.62 127 LYS B N 1
ATOM 3203 C CA . LYS B 1 127 ? 10.406 0.77 -21.047 1 98.62 127 LYS B CA 1
ATOM 3204 C C . LYS B 1 127 ? 9.641 -0.189 -20.141 1 98.62 127 LYS B C 1
ATOM 3206 O O . LYS B 1 127 ? 10.148 -0.605 -19.094 1 98.62 127 LYS B O 1
ATOM 3211 N N . VAL B 1 128 ? 8.469 -0.596 -20.547 1 98.81 128 VAL B N 1
ATOM 3212 C CA . VAL B 1 128 ? 7.633 -1.485 -19.75 1 98.81 128 VAL B CA 1
ATOM 3213 C C . VAL B 1 128 ? 8.039 -2.936 -20 1 98.81 128 VAL B C 1
ATOM 3215 O O . VAL B 1 128 ? 8.172 -3.367 -21.141 1 98.81 128 VAL B O 1
ATOM 3218 N N . ASP B 1 129 ? 8.25 -3.66 -18.938 1 98.81 129 ASP B N 1
ATOM 3219 C CA . ASP B 1 129 ? 8.836 -4.992 -18.953 1 98.81 129 ASP B CA 1
ATOM 3220 C C . ASP B 1 129 ? 7.902 -6.012 -18.297 1 98.81 129 ASP B C 1
ATOM 3222 O O . ASP B 1 129 ? 6.938 -5.637 -17.625 1 98.81 129 ASP B O 1
ATOM 3226 N N . TRP B 1 130 ? 8.062 -7.305 -18.641 1 98.88 130 TRP B N 1
ATOM 3227 C CA . TRP B 1 130 ? 7.309 -8.406 -18.047 1 98.88 130 TRP B CA 1
ATOM 3228 C C . TRP B 1 130 ? 8.133 -9.117 -16.984 1 98.88 130 TRP B C 1
ATOM 3230 O O . TRP B 1 130 ? 9.367 -9.117 -17.047 1 98.88 130 TRP B O 1
ATOM 3240 N N . GLU B 1 131 ? 7.477 -9.617 -15.961 1 98.88 131 GLU B N 1
ATOM 3241 C CA . GLU B 1 131 ? 8.094 -10.414 -14.906 1 98.88 131 GLU B CA 1
ATOM 3242 C C . GLU B 1 131 ? 7.113 -11.43 -14.336 1 98.88 131 GLU B C 1
ATOM 3244 O O . GLU B 1 131 ? 6.332 -11.109 -13.438 1 98.88 131 GLU B O 1
ATOM 3249 N N . VAL B 1 132 ? 7.156 -12.672 -14.766 1 98.94 132 VAL B N 1
ATOM 3250 C CA . VAL B 1 132 ? 6.285 -13.703 -14.203 1 98.94 132 VAL B CA 1
ATOM 3251 C C . VAL B 1 132 ? 6.785 -14.117 -12.828 1 98.94 132 VAL B C 1
ATOM 3253 O O . VAL B 1 132 ? 7.992 -14.242 -12.609 1 98.94 132 VAL B O 1
ATOM 3256 N N . GLU B 1 133 ? 5.898 -14.227 -11.906 1 98.94 133 GLU B N 1
ATOM 3257 C CA . GLU B 1 133 ? 6.289 -14.562 -10.539 1 98.94 133 GLU B CA 1
ATOM 3258 C C . GLU B 1 133 ? 5.266 -15.492 -9.891 1 98.94 133 GLU B C 1
ATOM 3260 O O . GLU B 1 133 ? 4.082 -15.453 -10.234 1 98.94 133 GLU B O 1
ATOM 3265 N N . LEU B 1 134 ? 5.707 -16.359 -8.984 1 98.94 134 LEU B N 1
ATOM 3266 C CA . LEU B 1 134 ? 4.844 -17.031 -8.016 1 98.94 134 LEU B CA 1
ATOM 3267 C C . LEU B 1 134 ? 4.426 -16.062 -6.91 1 98.94 134 LEU B C 1
ATOM 3269 O O . LEU B 1 134 ? 5.273 -15.406 -6.297 1 98.94 134 LEU B O 1
ATOM 3273 N N . ALA B 1 135 ? 3.154 -15.938 -6.695 1 98.94 135 ALA B N 1
ATOM 3274 C CA . ALA B 1 135 ? 2.643 -15.102 -5.613 1 98.94 135 ALA B CA 1
ATOM 3275 C C . ALA B 1 135 ? 2.049 -15.953 -4.492 1 98.94 135 ALA B C 1
ATOM 3277 O O . ALA B 1 135 ? 1.305 -16.906 -4.754 1 98.94 135 ALA B O 1
ATOM 3278 N N . VAL B 1 136 ? 2.393 -15.609 -3.281 1 98.94 136 VAL B N 1
ATOM 3279 C CA . VAL B 1 136 ? 1.847 -16.234 -2.082 1 98.94 136 VAL B CA 1
ATOM 3280 C C . VAL B 1 136 ? 0.659 -15.422 -1.57 1 98.94 136 VAL B C 1
ATOM 3282 O O . VAL B 1 136 ? 0.72 -14.195 -1.511 1 98.94 136 VAL B O 1
ATOM 3285 N N . VAL B 1 137 ? -0.415 -16.094 -1.273 1 98.94 137 VAL B N 1
ATOM 3286 C CA . VAL B 1 137 ? -1.571 -15.453 -0.646 1 98.94 137 VAL B CA 1
ATOM 3287 C C . VAL B 1 137 ? -1.615 -15.82 0.837 1 98.94 137 VAL B C 1
ATOM 3289 O O . VAL B 1 137 ? -1.719 -17 1.193 1 98.94 137 VAL B O 1
ATOM 3292 N N . ILE B 1 138 ? -1.566 -14.836 1.691 1 98.94 138 ILE B N 1
ATOM 3293 C CA . ILE B 1 138 ? -1.603 -15.039 3.135 1 98.94 138 ILE B CA 1
ATOM 3294 C C . ILE B 1 138 ? -3.033 -15.336 3.58 1 98.94 138 ILE B C 1
ATOM 3296 O O . ILE B 1 138 ? -3.977 -14.68 3.137 1 98.94 138 ILE B O 1
ATOM 3300 N N . GLY B 1 139 ? -3.16 -16.297 4.465 1 98.62 139 GLY B N 1
ATOM 3301 C CA . GLY B 1 139 ? -4.492 -16.75 4.832 1 98.62 139 GLY B CA 1
ATOM 3302 C C . GLY B 1 139 ? -4.902 -16.328 6.23 1 98.62 139 GLY B C 1
ATOM 3303 O O . GLY B 1 139 ? -6.094 -16.312 6.555 1 98.62 139 GLY B O 1
ATOM 3304 N N . GLN B 1 140 ? -3.922 -16.078 7.012 1 97.81 140 GLN B N 1
ATOM 3305 C CA . GLN B 1 140 ? -4.148 -15.719 8.406 1 97.81 140 GLN B CA 1
ATOM 3306 C C . GLN B 1 140 ? -3.205 -14.609 8.852 1 97.81 140 GLN B C 1
ATOM 3308 O O . GLN B 1 140 ? -2.119 -14.453 8.289 1 97.81 140 GLN B O 1
ATOM 3313 N N . LYS B 1 141 ? -3.727 -13.875 9.859 1 98.62 141 LYS B N 1
ATOM 3314 C CA . LYS B 1 141 ? -2.883 -12.844 10.445 1 98.62 141 LYS B CA 1
ATOM 3315 C C . LYS B 1 141 ? -1.563 -13.43 10.945 1 98.62 141 LYS B C 1
ATOM 3317 O O . LYS B 1 141 ? -1.554 -14.438 11.648 1 98.62 141 LYS B O 1
ATOM 3322 N N . ALA B 1 142 ? -0.402 -12.852 10.539 1 98.81 142 ALA B N 1
ATOM 3323 C CA . ALA B 1 142 ? 0.922 -13.375 10.852 1 98.81 142 ALA B CA 1
ATOM 3324 C C . ALA B 1 142 ? 1.832 -12.281 11.398 1 98.81 142 ALA B C 1
ATOM 3326 O O . ALA B 1 142 ? 2.02 -11.242 10.758 1 98.81 142 ALA B O 1
ATOM 3327 N N . SER B 1 143 ? 2.354 -12.422 12.539 1 98.69 143 SER B N 1
ATOM 3328 C CA . SER B 1 143 ? 3.301 -11.523 13.203 1 98.69 143 SER B CA 1
ATOM 3329 C C . SER B 1 143 ? 4.375 -12.312 13.945 1 98.69 143 SER B C 1
ATOM 3331 O O . SER B 1 143 ? 4.062 -13.227 14.711 1 98.69 143 SER B O 1
ATOM 3333 N N . ALA B 1 144 ? 5.578 -11.992 13.672 1 98.31 144 ALA B N 1
ATOM 3334 C CA . ALA B 1 144 ? 6.703 -12.648 14.328 1 98.31 144 ALA B CA 1
ATOM 3335 C C . ALA B 1 144 ? 6.637 -14.164 14.141 1 98.31 144 ALA B C 1
ATOM 3337 O O . ALA B 1 144 ? 6.688 -14.914 15.117 1 98.31 144 ALA B O 1
ATOM 3338 N N . VAL B 1 145 ? 6.57 -14.586 12.906 1 98.81 145 VAL B N 1
ATOM 3339 C CA . VAL B 1 145 ? 6.426 -16 12.555 1 98.81 145 VAL B CA 1
ATOM 3340 C C . VAL B 1 145 ? 7.793 -16.594 12.219 1 98.81 145 VAL B C 1
ATOM 3342 O O . VAL B 1 145 ? 8.445 -16.156 11.273 1 98.81 145 VAL B O 1
ATOM 3345 N N . PRO B 1 146 ? 8.281 -17.562 12.984 1 98.75 146 PRO B N 1
ATOM 3346 C CA . PRO B 1 146 ? 9.5 -18.234 12.555 1 98.75 146 PRO B CA 1
ATOM 3347 C C . PRO B 1 146 ? 9.344 -18.953 11.211 1 98.75 146 PRO B C 1
ATOM 3349 O O . PRO B 1 146 ? 8.258 -19.438 10.898 1 98.75 146 PRO B O 1
ATOM 3352 N N . ALA B 1 147 ? 10.398 -19.062 10.516 1 98.75 147 ALA B N 1
ATOM 3353 C CA . ALA B 1 147 ? 10.375 -19.688 9.195 1 98.75 147 ALA B CA 1
ATOM 3354 C C . ALA B 1 147 ? 9.758 -21.078 9.258 1 98.75 147 ALA B C 1
ATOM 3356 O O . ALA B 1 147 ? 9.008 -21.484 8.359 1 98.75 147 ALA B O 1
ATOM 3357 N N . ALA B 1 148 ? 9.977 -21.812 10.297 1 98.69 148 ALA B N 1
ATOM 3358 C CA . ALA B 1 148 ? 9.539 -23.203 10.438 1 98.69 148 ALA B CA 1
ATOM 3359 C C . ALA B 1 148 ? 8.016 -23.281 10.484 1 98.69 148 ALA B C 1
ATOM 3361 O O . ALA B 1 148 ? 7.441 -24.344 10.203 1 98.69 148 ALA B O 1
ATOM 3362 N N . GLU B 1 149 ? 7.312 -22.188 10.766 1 98.69 149 GLU B N 1
ATOM 3363 C CA . GLU B 1 149 ? 5.863 -22.188 10.914 1 98.69 149 GLU B CA 1
ATOM 3364 C C . GLU B 1 149 ? 5.188 -21.422 9.789 1 98.69 149 GLU B C 1
ATOM 3366 O O . GLU B 1 149 ? 3.965 -21.266 9.773 1 98.69 149 GLU B O 1
ATOM 3371 N N . ALA B 1 150 ? 5.941 -20.969 8.852 1 98.69 150 ALA B N 1
ATOM 3372 C CA . ALA B 1 150 ? 5.48 -20.016 7.848 1 98.69 150 ALA B CA 1
ATOM 3373 C C . ALA B 1 150 ? 4.328 -20.594 7.035 1 98.69 150 ALA B C 1
ATOM 3375 O O . ALA B 1 150 ? 3.361 -19.891 6.727 1 98.69 150 ALA B O 1
ATOM 3376 N N . TYR B 1 151 ? 4.379 -21.844 6.727 1 98.56 151 TYR B N 1
ATOM 3377 C CA . TYR B 1 151 ? 3.412 -22.453 5.824 1 98.56 151 TYR B CA 1
ATOM 3378 C C . TYR B 1 151 ? 2.021 -22.484 6.445 1 98.56 151 TYR B C 1
ATOM 3380 O O . TYR B 1 151 ? 1.016 -22.516 5.73 1 98.56 151 TYR B O 1
ATOM 3388 N N . LYS B 1 152 ? 1.915 -22.375 7.766 1 98.12 152 LYS B N 1
ATOM 3389 C CA . LYS B 1 152 ? 0.632 -22.359 8.461 1 98.12 152 LYS B CA 1
ATOM 3390 C C . LYS B 1 152 ? -0.172 -21.109 8.109 1 98.12 152 LYS B C 1
ATOM 3392 O O . LYS B 1 152 ? -1.396 -21.094 8.25 1 98.12 152 LYS B O 1
ATOM 3397 N N . TYR B 1 153 ? 0.515 -20.156 7.629 1 98.75 153 TYR B N 1
ATOM 3398 C CA . TYR B 1 153 ? -0.127 -18.859 7.43 1 98.75 153 TYR B CA 1
ATOM 3399 C C . TYR B 1 153 ? -0.461 -18.641 5.961 1 98.75 153 TYR B C 1
ATOM 3401 O O . TYR B 1 153 ? -1.054 -17.609 5.602 1 98.75 153 TYR B O 1
ATOM 3409 N N . ILE B 1 154 ? -0.106 -19.531 5.121 1 98.88 154 ILE B N 1
ATOM 3410 C CA . ILE B 1 154 ? -0.323 -19.406 3.686 1 98.88 154 ILE B CA 1
ATOM 3411 C C . ILE B 1 154 ? -1.657 -20.047 3.307 1 98.88 154 ILE B C 1
ATOM 3413 O O . ILE B 1 154 ? -1.906 -21.203 3.621 1 98.88 154 ILE B O 1
ATOM 3417 N N . PHE B 1 155 ? -2.521 -19.266 2.648 1 98.81 155 PHE B N 1
ATOM 3418 C CA . PHE B 1 155 ? -3.779 -19.797 2.125 1 98.81 155 PHE B CA 1
ATOM 3419 C C . PHE B 1 155 ? -3.545 -20.578 0.835 1 98.81 155 PHE B C 1
ATOM 3421 O O . PHE B 1 155 ? -4.098 -21.656 0.651 1 98.81 155 PHE B O 1
ATOM 3428 N N . GLY B 1 156 ? -2.725 -19.922 -0.04 1 98.81 156 GLY B N 1
ATOM 3429 C CA . GLY B 1 156 ? -2.459 -20.531 -1.334 1 98.81 156 GLY B CA 1
ATOM 3430 C C . GLY B 1 156 ? -1.515 -19.703 -2.195 1 98.81 156 GLY B C 1
ATOM 3431 O O . GLY B 1 156 ? -0.731 -18.906 -1.678 1 98.81 156 GLY B O 1
ATOM 3432 N N . TYR B 1 157 ? -1.577 -20.047 -3.502 1 98.94 157 TYR B N 1
ATOM 3433 C CA . TYR B 1 157 ? -0.645 -19.469 -4.461 1 98.94 157 TYR B CA 1
ATOM 3434 C C . TYR B 1 157 ? -1.358 -19.094 -5.754 1 98.94 157 TYR B C 1
ATOM 3436 O O . TYR B 1 157 ? -2.354 -19.719 -6.129 1 98.94 157 TYR B O 1
ATOM 3444 N N . THR B 1 158 ? -0.848 -18.125 -6.422 1 98.94 158 THR B N 1
ATOM 3445 C CA . THR B 1 158 ? -1.346 -17.703 -7.727 1 98.94 158 THR B CA 1
ATOM 3446 C C . THR B 1 158 ? -0.2 -17.234 -8.617 1 98.94 158 THR B C 1
ATOM 3448 O O . THR B 1 158 ? 0.954 -17.203 -8.188 1 98.94 158 THR B O 1
ATOM 3451 N N . VAL B 1 159 ? -0.508 -17.016 -9.898 1 98.94 159 VAL B N 1
ATOM 3452 C CA . VAL B 1 159 ? 0.463 -16.5 -10.852 1 98.94 159 VAL B CA 1
ATOM 3453 C C . VAL B 1 159 ? 0.348 -14.977 -10.93 1 98.94 159 VAL B C 1
ATOM 3455 O O . VAL B 1 159 ? -0.758 -14.438 -10.977 1 98.94 159 VAL B O 1
ATOM 3458 N N . ALA B 1 160 ? 1.451 -14.336 -10.883 1 98.94 160 ALA B N 1
ATOM 3459 C CA . ALA B 1 160 ? 1.464 -12.875 -10.977 1 98.94 160 ALA B CA 1
ATOM 3460 C C . ALA B 1 160 ? 2.402 -12.414 -12.086 1 98.94 160 ALA B C 1
ATOM 3462 O O . ALA B 1 160 ? 3.328 -13.133 -12.469 1 98.94 160 ALA B O 1
ATOM 3463 N N . GLN B 1 161 ? 2.088 -11.328 -12.648 1 98.88 161 GLN B N 1
ATOM 3464 C CA . GLN B 1 161 ? 2.982 -10.562 -13.508 1 98.88 161 GLN B CA 1
ATOM 3465 C C . GLN B 1 161 ? 3.389 -9.242 -12.844 1 98.88 161 GLN B C 1
ATOM 3467 O O . GLN B 1 161 ? 2.576 -8.328 -12.727 1 98.88 161 GLN B O 1
ATOM 3472 N N . ASP B 1 162 ? 4.613 -9.164 -12.406 1 98.88 162 ASP B N 1
ATOM 3473 C CA . ASP B 1 162 ? 5.152 -7.941 -11.82 1 98.88 162 ASP B CA 1
ATOM 3474 C C . ASP B 1 162 ? 5.613 -6.965 -12.898 1 98.88 162 ASP B C 1
ATOM 3476 O O . ASP B 1 162 ? 6.812 -6.73 -13.062 1 98.88 162 ASP B O 1
ATOM 3480 N N . ILE B 1 163 ? 4.668 -6.355 -13.555 1 98.94 163 ILE B N 1
ATOM 3481 C CA . ILE B 1 163 ? 4.953 -5.41 -14.625 1 98.94 163 ILE B CA 1
ATOM 3482 C C . ILE B 1 163 ? 5.82 -4.27 -14.094 1 98.94 163 ILE B C 1
ATOM 3484 O O . ILE B 1 163 ? 5.605 -3.783 -12.984 1 98.94 163 ILE B O 1
ATOM 3488 N N . SER B 1 164 ? 6.785 -3.871 -14.898 1 98.75 164 SER B N 1
ATOM 3489 C CA . SER B 1 164 ? 7.777 -2.896 -14.461 1 98.75 164 SER B CA 1
ATOM 3490 C C . SER B 1 164 ? 8.039 -1.847 -15.531 1 98.75 164 SER B C 1
ATOM 3492 O O . SER B 1 164 ? 8.359 -2.186 -16.672 1 98.75 164 SER B O 1
ATOM 3494 N N . ALA B 1 165 ? 7.84 -0.617 -15.219 1 98.81 165 ALA B N 1
ATOM 3495 C CA . ALA B 1 165 ? 8.375 0.465 -16.047 1 98.81 165 ALA B CA 1
ATOM 3496 C C . ALA B 1 165 ? 9.828 0.766 -15.68 1 98.81 165 ALA B C 1
ATOM 3498 O O . ALA B 1 165 ? 10.094 1.535 -14.75 1 98.81 165 ALA B O 1
ATOM 3499 N N . ARG B 1 166 ? 10.734 0.258 -16.469 1 98.56 166 ARG B N 1
ATOM 3500 C CA . ARG B 1 166 ? 12.156 0.261 -16.141 1 98.56 166 ARG B CA 1
ATOM 3501 C C . ARG B 1 166 ? 12.711 1.681 -16.125 1 98.56 166 ARG B C 1
ATOM 3503 O O . ARG B 1 166 ? 13.602 1.998 -15.328 1 98.56 166 ARG B O 1
ATOM 3510 N N . ASP B 1 167 ? 12.266 2.564 -16.938 1 98.25 167 ASP B N 1
ATOM 3511 C CA . ASP B 1 167 ? 12.703 3.955 -16.969 1 98.25 167 ASP B CA 1
ATOM 3512 C C . ASP B 1 167 ? 12.297 4.688 -15.695 1 98.25 167 ASP B C 1
ATOM 3514 O O . ASP B 1 167 ? 13.047 5.527 -15.188 1 98.25 167 ASP B O 1
ATOM 3518 N N . TRP B 1 168 ? 11.211 4.359 -15.117 1 98.25 168 TRP B N 1
ATOM 3519 C CA . TRP B 1 168 ? 10.75 4.992 -13.891 1 98.25 168 TRP B CA 1
ATOM 3520 C C . TRP B 1 168 ? 11.336 4.293 -12.664 1 98.25 168 TRP B C 1
ATOM 3522 O O . TRP B 1 168 ? 11.547 4.926 -11.625 1 98.25 168 TRP B O 1
ATOM 3532 N N . GLN B 1 169 ? 11.539 3.021 -12.766 1 97.38 169 GLN B N 1
ATOM 3533 C CA . GLN B 1 169 ? 12.117 2.225 -11.688 1 97.38 169 GLN B CA 1
ATOM 3534 C C . GLN B 1 169 ? 13.57 2.615 -11.43 1 97.38 169 GLN B C 1
ATOM 3536 O O . GLN B 1 169 ? 13.992 2.721 -10.281 1 97.38 169 GLN B O 1
ATOM 3541 N N . LYS B 1 170 ? 14.312 2.873 -12.484 1 95.31 170 LYS B N 1
ATOM 3542 C CA . LYS B 1 170 ? 15.766 2.982 -12.352 1 95.31 170 LYS B CA 1
ATOM 3543 C C . LYS B 1 170 ? 16.219 4.434 -12.484 1 95.31 170 LYS B C 1
ATOM 3545 O O . LYS B 1 170 ? 17.25 4.82 -11.922 1 95.31 170 LYS B O 1
ATOM 3550 N N . GLU B 1 171 ? 15.43 5.25 -13.141 1 94.56 171 GLU B N 1
ATOM 3551 C CA . GLU B 1 171 ? 15.984 6.543 -13.539 1 94.56 171 GLU B CA 1
ATOM 3552 C C . GLU B 1 171 ? 15.172 7.695 -12.953 1 94.56 171 GLU B C 1
ATOM 3554 O O . GLU B 1 171 ? 15.695 8.797 -12.773 1 94.56 171 GLU B O 1
ATOM 3559 N N . LYS B 1 172 ? 13.953 7.438 -12.578 1 96.44 172 LYS B N 1
ATOM 3560 C CA . LYS B 1 172 ? 13.086 8.594 -12.398 1 96.44 172 LYS B CA 1
ATOM 3561 C C . LYS B 1 172 ? 12.531 8.656 -10.984 1 96.44 172 LYS B C 1
ATOM 3563 O O . LYS B 1 172 ? 11.578 9.398 -10.711 1 96.44 172 LYS B O 1
ATOM 3568 N N . ASN B 1 173 ? 13.094 7.891 -10.062 1 97.94 173 ASN B N 1
ATOM 3569 C CA . ASN B 1 173 ? 12.516 7.926 -8.727 1 97.94 173 ASN B CA 1
ATOM 3570 C C . ASN B 1 173 ? 13.578 7.773 -7.645 1 97.94 173 ASN B C 1
ATOM 3572 O O . ASN B 1 173 ? 13.359 7.102 -6.637 1 97.94 173 ASN B O 1
ATOM 3576 N N . GLY B 1 174 ? 14.742 8.281 -7.887 1 95.5 174 GLY B N 1
ATOM 3577 C CA . GLY B 1 174 ? 15.789 8.383 -6.883 1 95.5 174 GLY B CA 1
ATOM 3578 C C . GLY B 1 174 ? 16.172 7.051 -6.27 1 95.5 174 GLY B C 1
ATOM 3579 O O . GLY B 1 174 ? 16.422 6.965 -5.066 1 95.5 174 GLY B O 1
ATOM 3580 N N . GLY B 1 175 ? 16.078 5.965 -6.977 1 96 175 GLY B N 1
ATOM 3581 C CA . GLY B 1 175 ? 16.5 4.656 -6.504 1 96 175 GLY B CA 1
ATOM 3582 C C . GLY B 1 175 ? 15.359 3.846 -5.91 1 96 175 GLY B C 1
ATOM 3583 O O . GLY B 1 175 ? 15.5 2.646 -5.664 1 96 175 GLY B O 1
ATOM 3584 N N . GLN B 1 176 ? 14.219 4.492 -5.656 1 98.12 176 GLN B N 1
ATOM 3585 C CA . GLN B 1 176 ? 13.047 3.77 -5.176 1 98.12 176 GLN B CA 1
ATOM 3586 C C . GLN B 1 176 ? 12.289 3.131 -6.332 1 98.12 176 GLN B C 1
ATOM 3588 O O . GLN B 1 176 ? 12.047 3.773 -7.359 1 98.12 176 GLN B O 1
ATOM 3593 N N . PHE B 1 177 ? 11.805 1.94 -6.203 1 98.69 177 PHE B N 1
ATOM 3594 C CA . PHE B 1 177 ? 11.219 1.16 -7.289 1 98.69 177 PHE B CA 1
ATOM 3595 C C . PHE B 1 177 ? 9.766 1.544 -7.504 1 98.69 177 PHE B C 1
ATOM 3597 O O . PHE B 1 177 ? 9.211 1.318 -8.578 1 98.69 177 PHE B O 1
ATOM 3604 N N . LEU B 1 178 ? 9.109 2.152 -6.57 1 98.69 178 LEU B N 1
ATOM 3605 C CA . LEU B 1 178 ? 7.656 2.223 -6.426 1 98.69 178 LEU B CA 1
ATOM 3606 C C . LEU B 1 178 ? 7.008 2.746 -7.703 1 98.69 178 LEU B C 1
ATOM 3608 O O . LEU B 1 178 ? 6.086 2.125 -8.234 1 98.69 178 LEU B O 1
ATOM 3612 N N . LEU B 1 179 ? 7.508 3.834 -8.266 1 98.75 179 LEU B N 1
ATOM 3613 C CA . LEU B 1 179 ? 6.832 4.473 -9.383 1 98.75 179 LEU B CA 1
ATOM 3614 C C . LEU B 1 179 ? 6.945 3.617 -10.641 1 98.75 179 LEU B C 1
ATOM 3616 O O . LEU B 1 179 ? 6.105 3.719 -11.547 1 98.75 179 LEU B O 1
ATOM 3620 N N . GLY B 1 180 ? 7.949 2.828 -10.711 1 98.81 180 GLY B N 1
ATOM 3621 C CA . GLY B 1 180 ? 8.07 1.927 -11.844 1 98.81 180 GLY B CA 1
ATOM 3622 C C . GLY B 1 180 ? 7.277 0.644 -11.68 1 98.81 180 GLY B C 1
ATOM 3623 O O . GLY B 1 180 ? 7.027 -0.072 -12.648 1 98.81 180 GLY B O 1
ATOM 3624 N N . LYS B 1 181 ? 6.855 0.339 -10.453 1 98.88 181 LYS B N 1
ATOM 3625 C CA . LYS B 1 181 ? 6.289 -0.973 -10.148 1 98.88 181 LYS B CA 1
ATOM 3626 C C . LYS B 1 181 ? 4.797 -0.876 -9.859 1 98.88 181 LYS B C 1
ATOM 3628 O O . LYS B 1 181 ? 4.082 -1.88 -9.906 1 98.88 181 LYS B O 1
ATOM 3633 N N . SER B 1 182 ? 4.312 0.363 -9.625 1 98.69 182 SER B N 1
ATOM 3634 C CA . SER B 1 182 ? 2.955 0.488 -9.102 1 98.69 182 SER B CA 1
ATOM 3635 C C . SER B 1 182 ? 2.092 1.357 -10.008 1 98.69 182 SER B C 1
ATOM 3637 O O . SER B 1 182 ? 1.233 2.102 -9.531 1 98.69 182 SER B O 1
ATOM 3639 N N . GLN B 1 183 ? 2.354 1.343 -11.289 1 98.69 183 GLN B N 1
ATOM 3640 C CA . GLN B 1 183 ? 1.499 2.062 -12.227 1 98.69 183 GLN B CA 1
ATOM 3641 C C . GLN B 1 183 ? 0.185 1.319 -12.461 1 98.69 183 GLN B C 1
ATOM 3643 O O . GLN B 1 183 ? 0.04 0.165 -12.047 1 98.69 183 GLN B O 1
ATOM 3648 N N . ASP B 1 184 ? -0.796 1.946 -13.031 1 98.62 184 ASP B N 1
ATOM 3649 C CA . ASP B 1 184 ? -2.127 1.37 -13.203 1 98.62 184 ASP B CA 1
ATOM 3650 C C . ASP B 1 184 ? -2.051 0.014 -13.898 1 98.62 184 ASP B C 1
ATOM 3652 O O . ASP B 1 184 ? -1.467 -0.102 -14.984 1 98.62 184 ASP B O 1
ATOM 3656 N N . GLY B 1 185 ? -2.559 -0.989 -13.227 1 98.62 185 GLY B N 1
ATOM 3657 C CA . GLY B 1 185 ? -2.691 -2.297 -13.852 1 98.62 185 GLY B CA 1
ATOM 3658 C C . GLY B 1 185 ? -1.416 -3.117 -13.797 1 98.62 185 GLY B C 1
ATOM 3659 O O . GLY B 1 185 ? -1.352 -4.215 -14.352 1 98.62 185 GLY B O 1
ATOM 3660 N N . PHE B 1 186 ? -0.398 -2.709 -13.07 1 98.94 186 PHE B N 1
ATOM 3661 C CA . PHE B 1 186 ? 0.938 -3.287 -13.156 1 98.94 186 PHE B CA 1
ATOM 3662 C C . PHE B 1 186 ? 1.04 -4.543 -12.305 1 98.94 186 PHE B C 1
ATOM 3664 O O . PHE B 1 186 ? 2.141 -5.031 -12.031 1 98.94 186 PHE B O 1
ATOM 3671 N N . CYS B 1 187 ? -0.139 -5.113 -11.891 1 98.94 187 CYS B N 1
ATOM 3672 C CA . CYS B 1 187 ? -0.091 -6.367 -11.148 1 98.94 187 CYS B CA 1
ATOM 3673 C C . CYS B 1 187 ? -1.187 -7.32 -11.617 1 98.94 187 CYS B C 1
ATOM 3675 O O . CYS B 1 187 ? -2.119 -7.613 -10.867 1 98.94 187 CYS B O 1
ATOM 3677 N N . PRO B 1 188 ? -1.07 -7.855 -12.797 1 98.94 188 PRO B N 1
ATOM 3678 C CA . PRO B 1 188 ? -1.972 -8.938 -13.195 1 98.94 188 PRO B CA 1
ATOM 3679 C C . PRO B 1 188 ? -1.771 -10.211 -12.367 1 98.94 188 PRO B C 1
ATOM 3681 O O . PRO B 1 188 ? -0.633 -10.617 -12.133 1 98.94 188 PRO B O 1
ATOM 3684 N N . ILE B 1 189 ? -2.859 -10.742 -11.914 1 98.94 189 ILE B N 1
ATOM 3685 C CA . ILE B 1 189 ? -2.775 -12.023 -11.219 1 98.94 189 ILE B CA 1
ATOM 3686 C C . ILE B 1 189 ? -3.877 -12.953 -11.719 1 98.94 189 ILE B C 1
ATOM 3688 O O . ILE B 1 189 ? -4.914 -12.492 -12.203 1 98.94 189 ILE B O 1
ATOM 3692 N N . GLY B 1 190 ? -3.645 -14.227 -11.633 1 98.56 190 GLY B N 1
ATOM 3693 C CA . GLY B 1 190 ? -4.633 -15.219 -12.023 1 98.56 190 GLY B CA 1
ATOM 3694 C C . GLY B 1 190 ? -4.031 -16.594 -12.281 1 98.56 190 GLY B C 1
ATOM 3695 O O . GLY B 1 190 ? -2.865 -16.828 -11.969 1 98.56 190 GLY B O 1
ATOM 3696 N N . PRO B 1 191 ? -4.738 -17.562 -12.859 1 98.12 191 PRO B N 1
ATOM 3697 C CA . PRO B 1 191 ? -6.184 -17.438 -13.062 1 98.12 191 PRO B CA 1
ATOM 3698 C C . PRO B 1 191 ? -6.988 -17.703 -11.797 1 98.12 191 PRO B C 1
ATOM 3700 O O . PRO B 1 191 ? -8.172 -17.375 -11.727 1 98.12 191 PRO B O 1
ATOM 3703 N N . CYS B 1 192 ? -6.32 -18.312 -10.781 1 98.75 192 CYS B N 1
ATOM 3704 C CA . CYS B 1 192 ? -6.973 -18.75 -9.555 1 98.75 192 CYS B CA 1
ATOM 3705 C C . CYS B 1 192 ? -6 -18.719 -8.383 1 98.75 192 CYS B C 1
ATOM 3707 O O . CYS B 1 192 ? -4.824 -18.391 -8.555 1 98.75 192 CYS B O 1
ATOM 3709 N N . ILE B 1 193 ? -6.457 -18.906 -7.258 1 98.88 193 ILE B N 1
ATOM 3710 C CA . ILE B 1 193 ? -5.633 -19.234 -6.102 1 98.88 193 ILE B CA 1
ATOM 3711 C C . ILE B 1 193 ? -5.691 -20.75 -5.84 1 98.88 193 ILE B C 1
ATOM 3713 O O . ILE B 1 193 ? -6.754 -21.281 -5.531 1 98.88 193 ILE B O 1
ATOM 3717 N N . LEU B 1 194 ? -4.59 -21.422 -6.059 1 98.75 194 LEU B N 1
ATOM 3718 C CA . LEU B 1 194 ? -4.465 -22.828 -5.688 1 98.75 194 LEU B CA 1
ATOM 3719 C C . LEU B 1 194 ? -4.105 -22.969 -4.215 1 98.75 194 LEU B C 1
ATOM 3721 O O . LEU B 1 194 ? -3.102 -22.406 -3.76 1 98.75 194 LEU B O 1
ATOM 3725 N N . THR B 1 195 ? -4.922 -23.688 -3.492 1 97.81 195 THR B N 1
ATOM 3726 C CA . THR B 1 195 ? -4.723 -23.797 -2.051 1 97.81 195 THR B CA 1
ATOM 3727 C C . THR B 1 195 ? -3.42 -24.516 -1.737 1 97.81 195 THR B C 1
ATOM 3729 O O . THR B 1 195 ? -2.951 -25.328 -2.537 1 97.81 195 THR B O 1
ATOM 3732 N N . SER B 1 196 ? -2.914 -24.266 -0.604 1 97.19 196 SER B N 1
ATOM 3733 C CA . SER B 1 196 ? -1.594 -24.734 -0.194 1 97.19 196 SER B CA 1
ATOM 3734 C C . SER B 1 196 ? -1.55 -26.25 -0.11 1 97.19 196 SER B C 1
ATOM 3736 O O . SER B 1 196 ? -0.5 -26.859 -0.327 1 97.19 196 SER B O 1
ATOM 3738 N N . ASP B 1 197 ? -2.627 -26.875 0.203 1 95.06 197 ASP B N 1
ATOM 3739 C CA . ASP B 1 197 ? -2.654 -28.328 0.352 1 95.06 197 ASP B CA 1
ATOM 3740 C C . ASP B 1 197 ? -2.559 -29.016 -1.005 1 95.06 197 ASP B C 1
ATOM 3742 O O . ASP B 1 197 ? -2.236 -30.203 -1.08 1 95.06 197 ASP B O 1
ATOM 3746 N N . GLU B 1 198 ? -2.768 -28.297 -2.059 1 96 198 GLU B N 1
ATOM 3747 C CA . GLU B 1 198 ? -2.791 -28.906 -3.385 1 96 198 GLU B CA 1
ATOM 3748 C C . GLU B 1 198 ? -1.518 -28.578 -4.16 1 96 198 GLU B C 1
ATOM 3750 O O . GLU B 1 198 ? -1.214 -29.234 -5.16 1 96 198 GLU B O 1
ATOM 3755 N N . ILE B 1 199 ? -0.799 -27.609 -3.764 1 97.06 199 ILE B N 1
ATOM 3756 C CA . ILE B 1 199 ? 0.319 -27.094 -4.539 1 97.06 199 ILE B CA 1
ATOM 3757 C C . ILE B 1 199 ? 1.487 -28.078 -4.492 1 97.06 199 ILE B C 1
ATOM 3759 O O . ILE B 1 199 ? 2.271 -28.156 -5.438 1 97.06 199 ILE B O 1
ATOM 3763 N N . GLY B 1 200 ? 1.603 -28.922 -3.4 1 95.94 200 GLY B N 1
ATOM 3764 C CA . GLY B 1 200 ? 2.828 -29.656 -3.15 1 95.94 200 GLY B CA 1
ATOM 3765 C C . GLY B 1 200 ? 3.98 -28.781 -2.709 1 95.94 200 GLY B C 1
ATOM 3766 O O . GLY B 1 200 ? 3.828 -27.953 -1.802 1 95.94 200 GLY B O 1
ATOM 3767 N N . ASP B 1 201 ? 5.16 -28.953 -3.291 1 98 201 ASP B N 1
ATOM 3768 C CA . ASP B 1 201 ? 6.32 -28.141 -2.961 1 98 201 ASP B CA 1
ATOM 3769 C C . ASP B 1 201 ? 6.355 -26.859 -3.809 1 98 201 ASP B C 1
ATOM 3771 O O . ASP B 1 201 ? 6.668 -26.922 -5 1 98 201 ASP B O 1
ATOM 3775 N N . PRO B 1 202 ? 6.07 -25.75 -3.223 1 98.62 202 PRO B N 1
ATOM 3776 C CA . PRO B 1 202 ? 6.07 -24.516 -4.004 1 98.62 202 PRO B CA 1
ATOM 3777 C C . PRO B 1 202 ? 7.461 -24.125 -4.492 1 98.62 202 PRO B C 1
ATOM 3779 O O . PRO B 1 202 ? 7.602 -23.203 -5.309 1 98.62 202 PRO B O 1
ATOM 3782 N N . HIS B 1 203 ? 8.461 -24.812 -4.039 1 98.56 203 HIS B N 1
ATOM 3783 C CA . HIS B 1 203 ? 9.836 -24.547 -4.465 1 98.56 203 HIS B CA 1
ATOM 3784 C C . HIS B 1 203 ? 10.266 -25.531 -5.555 1 98.56 203 HIS B C 1
ATOM 3786 O O . HIS B 1 203 ? 11.469 -25.719 -5.777 1 98.56 203 HIS B O 1
ATOM 3792 N N . ASN B 1 204 ? 9.359 -26.141 -6.141 1 98.56 204 ASN B N 1
ATOM 3793 C CA . ASN B 1 204 ? 9.609 -27.016 -7.277 1 98.56 204 ASN B CA 1
ATOM 3794 C C . ASN B 1 204 ? 8.453 -26.984 -8.273 1 98.56 204 ASN B C 1
ATOM 3796 O O . ASN B 1 204 ? 7.816 -28.016 -8.531 1 98.56 204 ASN B O 1
ATOM 3800 N N . LEU B 1 205 ? 8.203 -25.875 -8.875 1 98.88 205 LEU B N 1
ATOM 3801 C CA . LEU B 1 205 ? 7.184 -25.625 -9.883 1 98.88 205 LEU B CA 1
ATOM 3802 C C . LEU B 1 205 ? 7.793 -24.969 -11.125 1 98.88 205 LEU B C 1
ATOM 3804 O O . LEU B 1 205 ? 8.539 -24 -11.008 1 98.88 205 LEU B O 1
ATOM 3808 N N . ASP B 1 206 ? 7.465 -25.516 -12.266 1 98.88 206 ASP B N 1
ATOM 3809 C CA . ASP B 1 206 ? 7.852 -24.844 -13.5 1 98.88 206 ASP B CA 1
ATOM 3810 C C . ASP B 1 206 ? 7.129 -23.5 -13.641 1 98.88 206 ASP B C 1
ATOM 3812 O O . ASP B 1 206 ? 5.941 -23.391 -13.328 1 98.88 206 ASP B O 1
ATOM 3816 N N . ILE B 1 207 ? 7.828 -22.469 -14.07 1 98.88 207 ILE B N 1
ATOM 3817 C CA . ILE B 1 207 ? 7.289 -21.125 -14.273 1 98.88 207 ILE B CA 1
ATOM 3818 C C . ILE B 1 207 ? 7.695 -20.609 -15.648 1 98.88 207 ILE B C 1
ATOM 3820 O O . ILE B 1 207 ? 8.852 -20.75 -16.062 1 98.88 207 ILE B O 1
ATOM 3824 N N . LYS B 1 208 ? 6.707 -20.062 -16.391 1 98.88 208 LYS B N 1
ATOM 3825 C CA . LYS B 1 208 ? 6.945 -19.672 -17.766 1 98.88 208 LYS B CA 1
ATOM 3826 C C . LYS B 1 208 ? 6.172 -18.391 -18.125 1 98.88 208 LYS B C 1
ATOM 3828 O O . LYS B 1 208 ? 5.121 -18.125 -17.531 1 98.88 208 LYS B O 1
ATOM 3833 N N . CYS B 1 209 ? 6.711 -17.641 -19.016 1 98.88 209 CYS B N 1
ATOM 3834 C CA . CYS B 1 209 ? 6.062 -16.484 -19.609 1 98.88 209 CYS B CA 1
ATOM 3835 C C . CYS B 1 209 ? 6.305 -16.422 -21.125 1 98.88 209 CYS B C 1
ATOM 3837 O O . CYS B 1 209 ? 7.43 -16.625 -21.578 1 98.88 209 CYS B O 1
ATOM 3839 N N . THR B 1 210 ? 5.266 -16.25 -21.891 1 98.88 210 THR B N 1
ATOM 3840 C CA . THR B 1 210 ? 5.395 -16.047 -23.328 1 98.88 210 THR B CA 1
ATOM 3841 C C . THR B 1 210 ? 4.836 -14.68 -23.719 1 98.88 210 THR B C 1
ATOM 3843 O O . THR B 1 210 ? 3.912 -14.172 -23.078 1 98.88 210 THR B O 1
ATOM 3846 N N . LEU B 1 211 ? 5.398 -14.094 -24.656 1 98.81 211 LEU B N 1
ATOM 3847 C CA . LEU B 1 211 ? 4.93 -12.875 -25.312 1 98.81 211 LEU B CA 1
ATOM 3848 C C . LEU B 1 211 ? 4.578 -13.141 -26.766 1 98.81 211 LEU B C 1
ATOM 3850 O O . LEU B 1 211 ? 5.449 -13.492 -27.562 1 98.81 211 LEU B O 1
ATOM 3854 N N . ASN B 1 212 ? 3.258 -12.992 -27.078 1 98.62 212 ASN B N 1
ATOM 3855 C CA . ASN B 1 212 ? 2.783 -13.289 -28.438 1 98.62 212 ASN B CA 1
ATOM 3856 C C . ASN B 1 212 ? 3.164 -14.703 -28.859 1 98.62 212 ASN B C 1
ATOM 3858 O O . ASN B 1 212 ? 3.615 -14.922 -29.984 1 98.62 212 ASN B O 1
ATOM 3862 N N . GLY B 1 213 ? 3.148 -15.578 -27.922 1 98.38 213 GLY B N 1
ATOM 3863 C CA . GLY B 1 213 ? 3.371 -16.984 -28.203 1 98.38 213 GLY B CA 1
ATOM 3864 C C . GLY B 1 213 ? 4.832 -17.375 -28.156 1 98.38 213 GLY B C 1
ATOM 3865 O O . GLY B 1 213 ? 5.164 -18.562 -28.234 1 98.38 213 GLY B O 1
ATOM 3866 N N . VAL B 1 214 ? 5.715 -16.453 -28.031 1 98.69 214 VAL B N 1
ATOM 3867 C CA . VAL B 1 214 ? 7.148 -16.734 -27.984 1 98.69 214 VAL B CA 1
ATOM 3868 C C . VAL B 1 214 ? 7.613 -16.797 -26.531 1 98.69 214 VAL B C 1
ATOM 3870 O O . VAL B 1 214 ? 7.398 -15.867 -25.75 1 98.69 214 VAL B O 1
ATOM 3873 N N . GLU B 1 215 ? 8.258 -17.859 -26.172 1 98.69 215 GLU B N 1
ATOM 3874 C CA . GLU B 1 215 ? 8.758 -18.031 -24.812 1 98.69 215 GLU B CA 1
ATOM 3875 C C . GLU B 1 215 ? 9.781 -16.969 -24.469 1 98.69 215 GLU B C 1
ATOM 3877 O O . GLU B 1 215 ? 10.75 -16.766 -25.203 1 98.69 215 GLU B O 1
ATOM 3882 N N . LYS B 1 216 ? 9.586 -16.234 -23.391 1 98.62 216 LYS B N 1
ATOM 3883 C CA . LYS B 1 216 ? 10.492 -15.188 -22.922 1 98.62 216 LYS B CA 1
ATOM 3884 C C . LYS B 1 216 ? 11.164 -15.578 -21.609 1 98.62 216 LYS B C 1
ATOM 3886 O O . LYS B 1 216 ? 12.32 -15.234 -21.375 1 98.62 216 LYS B O 1
ATOM 3891 N N . GLN B 1 217 ? 10.438 -16.234 -20.766 1 98.62 217 GLN B N 1
ATOM 3892 C CA . GLN B 1 217 ? 10.945 -16.719 -19.484 1 98.62 217 GLN B CA 1
ATOM 3893 C C . GLN B 1 217 ? 10.602 -18.203 -19.281 1 98.62 217 GLN B C 1
ATOM 3895 O O . GLN B 1 217 ? 9.492 -18.641 -19.609 1 98.62 217 GLN B O 1
ATOM 3900 N N . SER B 1 218 ? 11.492 -18.984 -18.844 1 98.56 218 SER B N 1
ATOM 3901 C CA . SER B 1 218 ? 11.352 -20.391 -18.5 1 98.56 218 SER B CA 1
ATOM 3902 C C . SER B 1 218 ? 12.297 -20.781 -17.375 1 98.56 218 SER B C 1
ATOM 3904 O O . SER B 1 218 ? 13.516 -20.688 -17.516 1 98.56 218 SER B O 1
ATOM 3906 N N . SER B 1 219 ? 11.766 -21.109 -16.234 1 98.62 219 SER B N 1
ATOM 3907 C CA . SER B 1 219 ? 12.555 -21.406 -15.055 1 98.62 219 SER B CA 1
ATOM 3908 C C . SER B 1 219 ? 11.797 -22.344 -14.109 1 98.62 219 SER B C 1
ATOM 3910 O O . SER B 1 219 ? 10.898 -23.062 -14.531 1 98.62 219 SER B O 1
ATOM 3912 N N . ASN B 1 220 ? 12.25 -22.531 -12.969 1 98.81 220 ASN B N 1
ATOM 3913 C CA . ASN B 1 220 ? 11.648 -23.297 -11.875 1 98.81 220 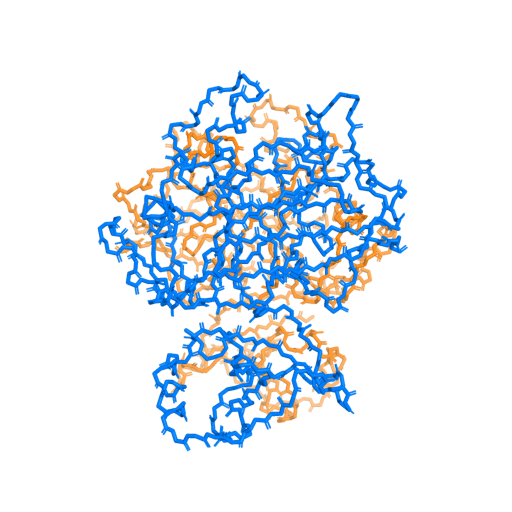ASN B CA 1
ATOM 3914 C C . ASN B 1 220 ? 11.773 -22.547 -10.547 1 98.81 220 ASN B C 1
ATOM 3916 O O . ASN B 1 220 ? 12.773 -21.875 -10.297 1 98.81 220 ASN B O 1
ATOM 3920 N N . THR B 1 221 ? 10.781 -22.703 -9.688 1 98.75 221 THR B N 1
ATOM 3921 C CA . THR B 1 221 ? 10.773 -21.984 -8.414 1 98.75 221 THR B CA 1
ATOM 3922 C C . THR B 1 221 ? 11.859 -22.516 -7.488 1 98.75 221 THR B C 1
ATOM 3924 O O . THR B 1 221 ? 12.141 -21.922 -6.445 1 98.75 221 THR B O 1
ATOM 3927 N N . SER B 1 222 ? 12.539 -23.562 -7.828 1 98.44 222 SER B N 1
ATOM 3928 C CA . SER B 1 222 ? 13.688 -24.031 -7.066 1 98.44 222 SER B CA 1
ATOM 3929 C C . SER B 1 222 ? 14.852 -23.047 -7.156 1 98.44 222 SER B C 1
ATOM 3931 O O . SER B 1 222 ? 15.805 -23.125 -6.383 1 98.44 222 SER B O 1
ATOM 3933 N N . ASN B 1 223 ? 14.758 -22.109 -8.094 1 98.19 223 ASN B N 1
ATOM 3934 C CA . ASN B 1 223 ? 15.805 -21.109 -8.273 1 98.19 223 ASN B CA 1
ATOM 3935 C C . ASN B 1 223 ? 15.625 -19.938 -7.312 1 98.19 223 ASN B C 1
ATOM 3937 O O . ASN B 1 223 ? 16.438 -19 -7.301 1 98.19 223 ASN B O 1
ATOM 3941 N N . LEU B 1 224 ? 14.555 -19.938 -6.496 1 98.44 224 LEU B N 1
ATOM 3942 C CA . LEU B 1 224 ? 14.398 -18.891 -5.5 1 98.44 224 LEU B CA 1
ATOM 3943 C C . LEU B 1 224 ? 15.578 -18.859 -4.539 1 98.44 224 LEU B C 1
ATOM 3945 O O . LEU B 1 224 ? 15.906 -19.875 -3.926 1 98.44 224 LEU B O 1
ATOM 3949 N N . ILE B 1 225 ? 16.188 -17.75 -4.402 1 98.31 225 ILE B N 1
ATOM 3950 C CA . ILE B 1 225 ? 17.344 -17.562 -3.523 1 98.31 225 ILE B CA 1
ATOM 3951 C C . ILE B 1 225 ? 16.875 -17.562 -2.066 1 98.31 225 ILE B C 1
ATOM 3953 O O . ILE B 1 225 ? 17.391 -18.344 -1.253 1 98.31 225 ILE B O 1
ATOM 3957 N N . HIS B 1 226 ? 16 -16.641 -1.739 1 98.56 226 HIS B N 1
ATOM 3958 C CA . HIS B 1 226 ? 15.336 -16.625 -0.44 1 98.56 226 HIS B CA 1
ATOM 3959 C C . HIS B 1 226 ? 14.031 -17.406 -0.482 1 98.56 226 HIS B C 1
ATOM 3961 O O . HIS B 1 226 ? 13.164 -17.125 -1.313 1 98.56 226 HIS B O 1
ATOM 3967 N N . THR B 1 227 ? 13.906 -18.344 0.421 1 98.5 227 THR B N 1
ATOM 3968 C CA . THR B 1 227 ? 12.727 -19.203 0.413 1 98.5 227 THR B CA 1
ATOM 3969 C C . THR B 1 227 ? 11.508 -18.469 0.965 1 98.5 227 THR B C 1
ATOM 3971 O O . THR B 1 227 ? 11.656 -17.469 1.682 1 98.5 227 THR B O 1
ATOM 3974 N N . ILE B 1 228 ? 10.359 -19 0.613 1 98.88 228 ILE B N 1
ATOM 3975 C CA . ILE B 1 228 ? 9.094 -18.391 1.041 1 98.88 228 ILE B CA 1
ATOM 3976 C C . ILE B 1 228 ? 9.047 -18.344 2.566 1 98.88 228 ILE B C 1
ATOM 3978 O O . ILE B 1 228 ? 8.742 -17.297 3.143 1 98.88 228 ILE B O 1
ATOM 3982 N N . PRO B 1 229 ? 9.422 -19.375 3.328 1 98.88 229 PRO B N 1
ATOM 3983 C CA . PRO B 1 229 ? 9.422 -19.297 4.789 1 98.88 229 PRO B CA 1
ATOM 3984 C C . PRO B 1 229 ? 10.352 -18.219 5.328 1 98.88 229 PRO B C 1
ATOM 3986 O O . PRO B 1 229 ? 9.977 -17.469 6.242 1 98.88 229 PRO B O 1
ATOM 3989 N N . ASN B 1 230 ? 11.539 -18.078 4.703 1 98.75 230 ASN B N 1
ATOM 3990 C CA . ASN B 1 230 ? 12.484 -17.062 5.156 1 98.75 230 ASN B CA 1
ATOM 3991 C C . ASN B 1 230 ? 11.969 -15.648 4.895 1 98.75 230 ASN B C 1
ATOM 3993 O O . ASN B 1 230 ? 12.18 -14.742 5.699 1 98.75 230 ASN B O 1
ATOM 3997 N N . ILE B 1 231 ? 11.32 -15.516 3.773 1 98.88 231 ILE B N 1
ATOM 3998 C CA . ILE B 1 231 ? 10.742 -14.219 3.432 1 98.88 231 ILE B CA 1
ATOM 3999 C C . ILE B 1 231 ? 9.672 -13.852 4.453 1 98.88 231 ILE B C 1
ATOM 4001 O O . ILE B 1 231 ? 9.648 -12.727 4.961 1 98.88 231 ILE B O 1
ATOM 4005 N N . ILE B 1 232 ? 8.781 -14.773 4.777 1 98.94 232 ILE B N 1
ATOM 4006 C CA . ILE B 1 232 ? 7.699 -14.531 5.723 1 98.94 232 ILE B CA 1
ATOM 4007 C C . ILE B 1 232 ? 8.281 -14.203 7.102 1 98.94 232 ILE B C 1
ATOM 4009 O O . ILE B 1 232 ? 7.816 -13.281 7.773 1 98.94 232 ILE B O 1
ATOM 4013 N N . GLU B 1 233 ? 9.305 -14.961 7.492 1 98.81 233 GLU B N 1
ATOM 4014 C CA . GLU B 1 233 ? 9.953 -14.672 8.766 1 98.81 233 GLU B CA 1
ATOM 4015 C C . GLU B 1 233 ? 10.523 -13.25 8.789 1 98.81 233 GLU B C 1
ATOM 4017 O O . GLU B 1 233 ? 10.312 -12.508 9.75 1 98.81 233 GLU B O 1
ATOM 4022 N N . ARG B 1 234 ? 11.18 -12.875 7.758 1 98.5 234 ARG B N 1
ATOM 4023 C CA . ARG B 1 234 ? 11.766 -11.547 7.68 1 98.5 234 ARG B CA 1
ATOM 4024 C C . ARG B 1 234 ? 10.688 -10.469 7.73 1 98.5 234 ARG B C 1
ATOM 4026 O O . ARG B 1 234 ? 10.773 -9.531 8.523 1 98.5 234 ARG B O 1
ATOM 4033 N N . LEU B 1 235 ? 9.688 -10.602 6.887 1 98.81 235 LEU B N 1
ATOM 4034 C CA . LEU B 1 235 ? 8.617 -9.609 6.816 1 98.81 235 LEU B CA 1
ATOM 4035 C C . LEU B 1 235 ? 7.914 -9.477 8.164 1 98.81 235 LEU B C 1
ATOM 4037 O O . LEU B 1 235 ? 7.73 -8.359 8.656 1 98.81 235 LEU B O 1
ATOM 4041 N N . THR B 1 236 ? 7.582 -10.562 8.805 1 98.81 236 THR B N 1
ATOM 4042 C CA . THR B 1 236 ? 6.75 -10.539 10.008 1 98.81 236 THR B CA 1
ATOM 4043 C C . THR B 1 236 ? 7.566 -10.141 11.227 1 98.81 236 THR B C 1
ATOM 4045 O O . THR B 1 236 ? 7.012 -9.891 12.297 1 98.81 236 THR B O 1
ATOM 4048 N N . SER B 1 237 ? 8.867 -10.109 11.086 1 98.56 237 SER B N 1
ATOM 4049 C CA . SER B 1 237 ? 9.688 -9.594 12.18 1 98.56 237 SER B CA 1
ATOM 4050 C C . SER B 1 237 ? 9.422 -8.109 12.422 1 98.56 237 SER B C 1
ATOM 4052 O O . SER B 1 237 ? 9.625 -7.613 13.531 1 98.56 237 SER B O 1
ATOM 4054 N N . VAL B 1 238 ? 8.859 -7.391 11.391 1 98.44 238 VAL B N 1
ATOM 4055 C CA . VAL B 1 238 ? 8.734 -5.953 11.594 1 98.44 238 VAL B CA 1
ATOM 4056 C C . VAL B 1 238 ? 7.32 -5.5 11.219 1 98.44 238 VAL B C 1
ATOM 4058 O O . VAL B 1 238 ? 6.953 -4.344 11.453 1 98.44 238 VAL B O 1
ATOM 4061 N N . MET B 1 239 ? 6.523 -6.359 10.656 1 98.62 239 MET B N 1
ATOM 4062 C CA . MET B 1 239 ? 5.16 -5.984 10.297 1 98.62 239 MET B CA 1
ATOM 4063 C C . MET B 1 239 ? 4.211 -7.168 10.453 1 98.62 239 MET B C 1
ATOM 4065 O O . MET B 1 239 ? 4.656 -8.312 10.57 1 98.62 239 MET B O 1
ATOM 4069 N N . THR B 1 240 ? 2.955 -6.883 10.484 1 98.88 240 THR B N 1
ATOM 4070 C CA . THR B 1 240 ? 1.912 -7.902 10.516 1 98.88 240 THR B CA 1
ATOM 4071 C C . THR B 1 240 ? 1.355 -8.148 9.109 1 98.88 240 THR B C 1
ATOM 4073 O O . THR B 1 240 ? 0.966 -7.203 8.422 1 98.88 240 THR B O 1
ATOM 4076 N N . LEU B 1 241 ? 1.421 -9.359 8.688 1 98.94 241 LEU B N 1
ATOM 4077 C CA . LEU B 1 241 ? 0.723 -9.742 7.465 1 98.94 241 LEU B CA 1
ATOM 4078 C C . LEU B 1 241 ? -0.744 -10.047 7.746 1 98.94 241 LEU B C 1
ATOM 4080 O O . LEU B 1 241 ? -1.071 -10.641 8.773 1 98.94 241 LEU B O 1
ATOM 4084 N N . LEU B 1 242 ? -1.591 -9.625 6.875 1 98.88 242 LEU B N 1
ATOM 4085 C CA . LEU B 1 242 ? -3.033 -9.781 7.031 1 98.88 242 LEU B CA 1
ATOM 4086 C C . LEU B 1 242 ? -3.58 -10.797 6.027 1 98.88 242 LEU B C 1
ATOM 4088 O O . LEU B 1 242 ? -2.969 -11.039 4.984 1 98.88 242 LEU B O 1
ATOM 4092 N N . PRO B 1 243 ? -4.754 -11.406 6.352 1 98.81 243 PRO B N 1
ATOM 4093 C CA . PRO B 1 243 ? -5.387 -12.273 5.355 1 98.81 243 PRO B CA 1
ATOM 4094 C C . PRO B 1 243 ? -5.602 -11.57 4.016 1 98.81 243 PRO B C 1
ATOM 4096 O O . PRO B 1 243 ? -6.16 -10.477 3.969 1 98.81 243 PRO B O 1
ATOM 4099 N N . GLY B 1 244 ? -5.094 -12.211 2.951 1 98.81 244 GLY B N 1
ATOM 4100 C CA . GLY B 1 244 ? -5.266 -11.672 1.613 1 98.81 244 GLY B CA 1
ATOM 4101 C C . GLY B 1 244 ? -4.016 -11 1.078 1 98.81 244 GLY B C 1
ATOM 4102 O O . GLY B 1 244 ? -3.871 -10.812 -0.133 1 98.81 244 GLY B O 1
ATOM 4103 N N . ASP B 1 245 ? -3.094 -10.609 1.981 1 98.94 245 ASP B N 1
ATOM 4104 C CA . ASP B 1 245 ? -1.849 -10.008 1.518 1 98.94 245 ASP B CA 1
ATOM 4105 C C . ASP B 1 245 ? -1.146 -10.906 0.502 1 98.94 245 ASP B C 1
ATOM 4107 O O . ASP B 1 245 ? -1.261 -12.133 0.565 1 98.94 245 ASP B O 1
ATOM 4111 N N . LEU B 1 246 ? -0.46 -10.266 -0.433 1 98.94 246 LEU B N 1
ATOM 4112 C CA . LEU B 1 246 ? 0.29 -10.984 -1.455 1 98.94 246 LEU B CA 1
ATOM 4113 C C . LEU B 1 246 ? 1.791 -10.797 -1.266 1 98.94 246 LEU B C 1
ATOM 4115 O O . LEU B 1 246 ? 2.242 -9.695 -0.927 1 98.94 246 LEU B O 1
ATOM 4119 N N . ILE B 1 247 ? 2.523 -11.836 -1.468 1 98.94 247 ILE B N 1
ATOM 4120 C CA . ILE B 1 247 ? 3.979 -11.781 -1.582 1 98.94 247 ILE B CA 1
ATOM 4121 C C . ILE B 1 247 ? 4.406 -12.297 -2.955 1 98.94 247 ILE B C 1
ATOM 4123 O O . ILE B 1 247 ? 4.254 -13.484 -3.256 1 98.94 247 ILE B O 1
ATOM 4127 N N . LEU B 1 248 ? 4.84 -11.391 -3.805 1 98.94 248 LEU B N 1
ATOM 4128 C CA . LEU B 1 248 ? 5.453 -11.789 -5.066 1 98.94 248 LEU B CA 1
ATOM 4129 C C . LEU B 1 248 ? 6.914 -12.18 -4.859 1 98.94 248 LEU B C 1
ATOM 4131 O O . LEU B 1 248 ? 7.703 -11.391 -4.336 1 98.94 248 LEU B O 1
ATOM 4135 N N . THR B 1 249 ? 7.355 -13.312 -5.301 1 98.88 249 THR B N 1
ATOM 4136 C CA . THR B 1 249 ? 8.562 -13.938 -4.781 1 98.88 249 THR B CA 1
ATOM 4137 C C . THR B 1 249 ? 9.758 -13.664 -5.695 1 98.88 249 THR B C 1
ATOM 4139 O O . THR B 1 249 ? 10.844 -14.211 -5.492 1 98.88 249 THR B O 1
ATOM 4142 N N . GLY B 1 250 ? 9.539 -12.875 -6.727 1 98.56 250 GLY B N 1
ATOM 4143 C CA . GLY B 1 250 ? 10.633 -12.586 -7.641 1 98.56 250 GLY B CA 1
ATOM 4144 C C . GLY B 1 250 ? 10.414 -13.156 -9.031 1 98.56 250 GLY B C 1
ATOM 4145 O O . GLY B 1 250 ? 9.508 -13.969 -9.242 1 98.56 250 GLY B O 1
ATOM 4146 N N . THR B 1 251 ? 11.188 -12.742 -9.953 1 98.69 251 THR B N 1
ATOM 4147 C CA . THR B 1 251 ? 11.047 -13.148 -11.352 1 98.69 251 THR B CA 1
ATOM 4148 C C . THR B 1 251 ? 12.312 -13.844 -11.836 1 98.69 251 THR B C 1
ATOM 4150 O O . THR B 1 251 ? 13.422 -13.469 -11.461 1 98.69 251 THR B O 1
ATOM 4153 N N . PRO B 1 252 ? 12.156 -14.867 -12.664 1 98.31 252 PRO B N 1
ATOM 4154 C CA . PRO B 1 252 ? 13.32 -15.5 -13.281 1 98.31 252 PRO B CA 1
ATOM 4155 C C . PRO B 1 252 ? 13.922 -14.656 -14.406 1 98.31 252 PRO B C 1
ATOM 4157 O O . PRO B 1 252 ? 13.414 -13.57 -14.711 1 98.31 252 PRO B O 1
ATOM 4160 N N . GLY B 1 253 ? 15.07 -15.188 -14.93 1 97 253 GLY B N 1
ATOM 4161 C CA . GLY B 1 253 ? 15.68 -14.531 -16.078 1 97 253 GLY B CA 1
ATOM 4162 C C . GLY B 1 253 ? 14.781 -14.5 -17.297 1 97 253 GLY B C 1
ATOM 4163 O O . GLY B 1 253 ? 13.758 -15.188 -17.344 1 97 253 GLY B O 1
ATOM 4164 N N . GLY B 1 254 ? 15.125 -13.648 -18.281 1 97.56 254 GLY B N 1
ATOM 4165 C CA . GLY B 1 254 ? 14.391 -13.57 -19.531 1 97.56 254 GLY B CA 1
ATOM 4166 C C . GLY B 1 254 ? 13.523 -12.328 -19.641 1 97.56 254 GLY B C 1
ATOM 4167 O O . GLY B 1 254 ? 12.703 -12.219 -20.547 1 97.56 254 GLY B O 1
ATOM 4168 N N . VAL B 1 255 ? 13.727 -11.406 -18.781 1 97.69 255 VAL B N 1
ATOM 4169 C CA . VAL B 1 255 ? 13 -10.141 -18.828 1 97.69 255 VAL B CA 1
ATOM 4170 C C . VAL B 1 255 ? 13.477 -9.32 -20.031 1 97.69 255 VAL B C 1
ATOM 4172 O O . VAL B 1 255 ? 14.539 -9.594 -20.594 1 97.69 255 VAL B O 1
ATOM 4175 N N . GLY B 1 256 ? 12.75 -8.352 -20.359 1 97.88 256 GLY B N 1
ATOM 4176 C CA . GLY B 1 256 ? 12.977 -7.609 -21.594 1 97.88 256 GLY B CA 1
ATOM 4177 C C . GLY B 1 256 ? 14.203 -6.711 -21.531 1 97.88 256 GLY B C 1
ATOM 4178 O O . GLY B 1 256 ? 14.969 -6.629 -22.484 1 97.88 256 GLY B O 1
ATOM 4179 N N . VAL B 1 257 ? 14.422 -6.047 -20.438 1 96.56 257 VAL B N 1
ATOM 4180 C CA . VAL B 1 257 ? 15.438 -5.008 -20.312 1 96.56 257 VAL B CA 1
ATOM 4181 C C . VAL B 1 257 ? 16.828 -5.625 -20.484 1 96.56 257 VAL B C 1
ATOM 4183 O O . VAL B 1 257 ? 17.75 -4.957 -20.953 1 96.56 257 VAL B O 1
ATOM 4186 N N . HIS B 1 258 ? 16.969 -6.883 -20.203 1 94.62 258 HIS B N 1
ATOM 4187 C CA . HIS B 1 258 ? 18.297 -7.512 -20.25 1 94.62 258 HIS B CA 1
ATOM 4188 C C . HIS B 1 258 ? 18.484 -8.297 -21.531 1 94.62 258 HIS B C 1
ATOM 4190 O O . HIS B 1 258 ? 19.484 -9.008 -21.688 1 94.62 258 HIS B O 1
ATOM 4196 N N . ARG B 1 259 ? 17.531 -8.242 -22.406 1 95.31 259 ARG B N 1
ATOM 4197 C CA . ARG B 1 259 ? 17.688 -8.859 -23.719 1 95.31 259 ARG B CA 1
ATOM 4198 C C . ARG B 1 259 ? 18.547 -8 -24.641 1 95.31 259 ARG B C 1
ATOM 4200 O O . ARG B 1 259 ? 18.812 -6.836 -24.344 1 95.31 259 ARG B O 1
ATOM 4207 N N . ASN B 1 260 ? 18.938 -8.664 -25.75 1 94.69 260 ASN B N 1
ATOM 4208 C CA . ASN B 1 260 ? 19.75 -7.969 -26.734 1 94.69 260 ASN B CA 1
ATOM 4209 C C . ASN B 1 260 ? 19.156 -8.07 -28.141 1 94.69 260 ASN B C 1
ATOM 4211 O O . ASN B 1 260 ? 19.234 -9.125 -28.766 1 94.69 260 ASN B O 1
ATOM 4215 N N . PRO B 1 261 ? 18.766 -7.039 -28.75 1 97.25 261 PRO B N 1
ATOM 4216 C CA . PRO B 1 261 ? 18.5 -5.762 -28.078 1 97.25 261 PRO B CA 1
ATOM 4217 C C . PRO B 1 261 ? 17.391 -5.859 -27.047 1 97.25 261 PRO B C 1
ATOM 4219 O O . PRO B 1 261 ? 16.594 -6.809 -27.062 1 97.25 261 PRO B O 1
ATOM 4222 N N . PRO B 1 262 ? 17.312 -4.836 -26.094 1 97.5 262 PRO B N 1
ATOM 4223 C CA . PRO B 1 262 ? 16.203 -4.84 -25.141 1 97.5 262 PRO B CA 1
ATOM 4224 C C . PRO B 1 262 ? 14.844 -4.852 -25.828 1 97.5 262 PRO B C 1
ATOM 4226 O O . PRO B 1 262 ? 14.703 -4.348 -26.953 1 97.5 262 PRO B O 1
ATOM 4229 N N . GLU B 1 263 ? 13.922 -5.477 -25.188 1 98.44 263 GLU B N 1
ATOM 4230 C CA . GLU B 1 263 ? 12.547 -5.582 -25.656 1 98.44 263 GLU B CA 1
ATOM 4231 C C . GLU B 1 263 ? 11.555 -5.098 -24.594 1 98.44 263 GLU B C 1
ATOM 4233 O O . GLU B 1 263 ? 11.695 -5.418 -23.422 1 98.44 263 GLU B O 1
ATOM 4238 N N . PHE B 1 264 ? 10.609 -4.301 -25.047 1 98.75 264 PHE B N 1
ATOM 4239 C CA . PHE B 1 264 ? 9.625 -3.775 -24.109 1 98.75 264 PHE B CA 1
ATOM 4240 C C . PHE B 1 264 ? 8.211 -3.99 -24.641 1 98.75 264 PHE B C 1
ATOM 4242 O O . PHE B 1 264 ? 8.008 -4.094 -25.859 1 98.75 264 PHE B O 1
ATOM 4249 N N . LEU B 1 265 ? 7.305 -4.059 -23.719 1 98.88 265 LEU B N 1
ATOM 4250 C CA . LEU B 1 265 ? 5.902 -4.27 -24.047 1 98.88 265 LEU B CA 1
ATOM 4251 C C . LEU B 1 265 ? 5.352 -3.105 -24.875 1 98.88 265 LEU B C 1
ATOM 4253 O O . LEU B 1 265 ? 5.727 -1.952 -24.641 1 98.88 265 LEU B O 1
ATOM 4257 N N . LYS B 1 266 ? 4.43 -3.385 -25.766 1 98.25 266 LYS B N 1
ATOM 4258 C CA . LYS B 1 266 ? 3.73 -2.395 -26.578 1 98.25 266 LYS B CA 1
ATOM 4259 C C . LYS B 1 266 ? 2.264 -2.773 -26.766 1 98.25 266 LYS B C 1
ATOM 4261 O O . LYS B 1 266 ? 1.903 -3.949 -26.672 1 98.25 266 LYS B O 1
ATOM 4266 N N . PRO B 1 267 ? 1.451 -1.736 -27.016 1 98.56 267 PRO B N 1
ATOM 4267 C CA . PRO B 1 267 ? 0.055 -2.062 -27.312 1 98.56 267 PRO B CA 1
ATOM 4268 C C . PRO B 1 267 ? -0.083 -3.115 -28.406 1 98.56 267 PRO B C 1
ATOM 4270 O O . PRO B 1 267 ? 0.616 -3.051 -29.422 1 98.56 267 PRO B O 1
ATOM 4273 N N . GLY B 1 268 ? -0.968 -4.066 -28.172 1 98.62 268 GLY B N 1
ATOM 4274 C CA . GLY B 1 268 ? -1.153 -5.168 -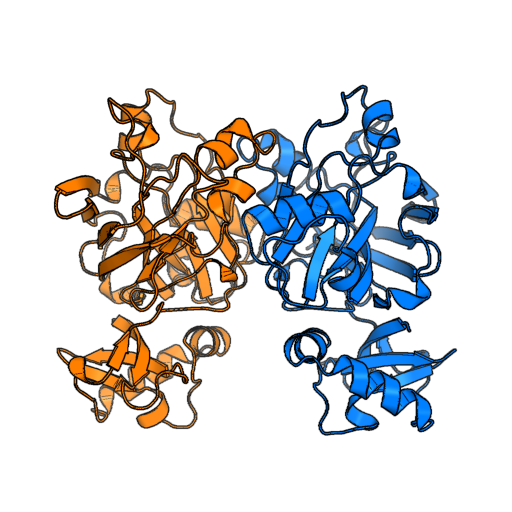29.109 1 98.62 268 GLY B CA 1
ATOM 4275 C C . GLY B 1 268 ? -0.519 -6.465 -28.625 1 98.62 268 GLY B C 1
ATOM 4276 O O . GLY B 1 268 ? -0.893 -7.547 -29.094 1 98.62 268 GLY B O 1
ATOM 4277 N N . ASP B 1 269 ? 0.458 -6.379 -27.75 1 98.88 269 ASP B N 1
ATOM 4278 C CA . ASP B 1 269 ? 1.117 -7.566 -27.219 1 98.88 269 ASP B CA 1
ATOM 4279 C C . ASP B 1 269 ? 0.16 -8.383 -26.344 1 98.88 269 ASP B C 1
ATOM 4281 O O . ASP B 1 269 ? -0.795 -7.84 -25.797 1 98.88 269 ASP B O 1
ATOM 4285 N N . VAL B 1 270 ? 0.409 -9.672 -26.266 1 98.88 270 VAL B N 1
ATOM 4286 C CA . VAL B 1 270 ? -0.281 -10.586 -25.359 1 98.88 270 VAL B CA 1
ATOM 4287 C C . VAL B 1 270 ? 0.739 -11.32 -24.5 1 98.88 270 VAL B C 1
ATOM 4289 O O . VAL B 1 270 ? 1.615 -12.016 -25.016 1 98.88 270 VAL B O 1
ATOM 4292 N N . ILE B 1 271 ? 0.61 -11.148 -23.172 1 98.88 271 ILE B N 1
ATOM 4293 C CA . ILE B 1 271 ? 1.472 -11.828 -22.219 1 98.88 271 ILE B CA 1
ATOM 4294 C C . ILE B 1 271 ? 0.762 -13.062 -21.656 1 98.88 271 ILE B C 1
ATOM 4296 O O . ILE B 1 271 ? -0.382 -12.984 -21.203 1 98.88 271 ILE B O 1
ATOM 4300 N N . ARG B 1 272 ? 1.353 -14.172 -21.734 1 98.88 272 ARG B N 1
ATOM 4301 C CA . ARG B 1 272 ? 0.852 -15.375 -21.062 1 98.88 272 ARG B CA 1
ATOM 4302 C C . ARG B 1 272 ? 1.771 -15.797 -19.922 1 98.88 272 ARG B C 1
ATOM 4304 O O . ARG B 1 272 ? 2.979 -15.961 -20.125 1 98.88 272 ARG B O 1
ATOM 4311 N N . SER B 1 273 ? 1.265 -15.922 -18.766 1 98.88 273 SER B N 1
ATOM 4312 C CA . SER B 1 273 ? 1.991 -16.328 -17.562 1 98.88 273 SER B CA 1
ATOM 4313 C C . SER B 1 273 ? 1.479 -17.656 -17.031 1 98.88 273 SER B C 1
ATOM 4315 O O . SER B 1 273 ? 0.269 -17.859 -16.906 1 98.88 273 SER B O 1
ATOM 4317 N N . GLU B 1 274 ? 2.412 -18.531 -16.688 1 98.88 274 GLU B N 1
ATOM 4318 C CA . GLU B 1 274 ? 2.018 -19.891 -16.328 1 98.88 274 GLU B CA 1
ATOM 4319 C C . GLU B 1 274 ? 2.908 -20.453 -15.227 1 98.88 274 GLU B C 1
ATOM 4321 O O . GLU B 1 274 ? 4.129 -20.281 -15.266 1 98.88 274 GLU B O 1
ATOM 4326 N N . ILE B 1 275 ? 2.312 -21.078 -14.289 1 98.94 275 ILE B N 1
ATOM 4327 C CA . ILE B 1 275 ? 3.041 -21.844 -13.281 1 98.94 275 ILE B CA 1
ATOM 4328 C C . ILE B 1 275 ? 2.422 -23.234 -13.141 1 98.94 275 ILE B C 1
ATOM 4330 O O . ILE B 1 275 ? 1.196 -23.375 -13.109 1 98.94 275 ILE B O 1
ATOM 4334 N N . GLN B 1 276 ? 3.299 -24.219 -13.039 1 98.81 276 GLN B N 1
ATOM 4335 C CA . GLN B 1 276 ? 2.893 -25.609 -12.898 1 98.81 276 GLN B CA 1
ATOM 4336 C C . GLN B 1 276 ? 1.863 -25.781 -11.789 1 98.81 276 GLN B C 1
ATOM 4338 O O . GLN B 1 276 ? 2.012 -25.203 -10.703 1 98.81 276 GLN B O 1
ATOM 4343 N N . LYS B 1 277 ? 0.749 -26.547 -12.062 1 98.38 277 LYS B N 1
ATOM 4344 C CA . LYS B 1 277 ? -0.334 -26.922 -11.156 1 98.38 277 LYS B CA 1
ATOM 4345 C C . LYS B 1 277 ? -1.318 -25.781 -10.969 1 98.38 277 LYS B C 1
ATOM 4347 O O . LYS B 1 277 ? -2.52 -26 -10.805 1 98.38 277 LYS B O 1
ATOM 4352 N N . ILE B 1 278 ? -0.896 -24.516 -10.969 1 98.62 278 ILE B N 1
ATOM 4353 C CA . ILE B 1 278 ? -1.778 -23.375 -10.734 1 98.62 278 ILE B CA 1
ATOM 4354 C C . ILE B 1 278 ? -2.57 -23.062 -12 1 98.62 278 ILE B C 1
ATOM 4356 O O . ILE B 1 278 ? -3.801 -22.984 -11.969 1 98.62 278 ILE B O 1
ATOM 4360 N N . GLY B 1 279 ? -1.855 -22.938 -13.094 1 98.31 279 GLY B N 1
ATOM 4361 C CA . GLY B 1 279 ? -2.482 -22.625 -14.367 1 98.31 279 GLY B CA 1
ATOM 4362 C C . GLY B 1 279 ? -1.851 -21.438 -15.07 1 98.31 279 GLY B C 1
ATOM 4363 O O . GLY B 1 279 ? -0.717 -21.062 -14.766 1 98.31 279 GLY B O 1
ATOM 4364 N N . SER B 1 280 ? -2.516 -21.016 -16.109 1 98.5 280 SER B N 1
ATOM 4365 C CA . SER B 1 280 ? -2.033 -19.891 -16.906 1 98.5 280 SER B CA 1
ATOM 4366 C C . SER B 1 280 ? -3.141 -18.875 -17.156 1 98.5 280 SER B C 1
ATOM 4368 O O . SER B 1 280 ? -4.324 -19.203 -17.031 1 98.5 280 SER B O 1
ATOM 4370 N N . PHE B 1 281 ? -2.77 -17.672 -17.375 1 98.31 281 PHE B N 1
ATOM 4371 C CA . PHE B 1 281 ? -3.693 -16.641 -17.844 1 98.31 281 PHE B CA 1
ATOM 4372 C C . PHE B 1 281 ? -3.004 -15.703 -18.828 1 98.31 281 PHE B C 1
ATOM 4374 O O . PHE B 1 281 ? -1.777 -15.719 -18.953 1 98.31 281 PHE B O 1
ATOM 4381 N N . GLU B 1 282 ? -3.826 -15 -19.547 1 98.56 282 GLU B N 1
ATOM 4382 C CA . GLU B 1 282 ? -3.33 -14.062 -20.547 1 98.56 282 GLU B CA 1
ATOM 4383 C C . GLU B 1 282 ? -3.826 -12.648 -20.281 1 98.56 282 GLU B C 1
ATOM 4385 O O . GLU B 1 282 ? -4.949 -12.461 -19.812 1 98.56 282 GLU B O 1
ATOM 4390 N N . ILE B 1 283 ? -2.949 -11.711 -20.594 1 98.56 283 ILE B N 1
ATOM 4391 C CA . ILE B 1 283 ? -3.287 -10.289 -20.531 1 98.56 283 ILE B CA 1
ATOM 4392 C C . ILE B 1 283 ? -2.928 -9.609 -21.844 1 98.56 283 ILE B C 1
ATOM 4394 O O . ILE B 1 283 ? -1.815 -9.766 -22.344 1 98.56 283 ILE B O 1
ATOM 4398 N N . LYS B 1 284 ? -3.885 -8.898 -22.375 1 98.62 284 LYS B N 1
ATOM 4399 C CA . LYS B 1 284 ? -3.621 -8.07 -23.547 1 98.62 284 LYS B CA 1
ATOM 4400 C C . LYS B 1 284 ? -3.107 -6.695 -23.141 1 98.62 284 LYS B C 1
ATOM 4402 O O . LYS B 1 284 ? -3.57 -6.117 -22.156 1 98.62 284 LYS B O 1
ATOM 4407 N N . VAL B 1 285 ? -2.146 -6.25 -23.859 1 98.75 285 VAL B N 1
ATOM 4408 C CA . VAL B 1 285 ? -1.604 -4.914 -23.625 1 98.75 285 VAL B CA 1
ATOM 4409 C C . VAL B 1 285 ? -2.275 -3.912 -24.562 1 98.75 285 VAL B C 1
ATOM 4411 O O . VAL B 1 285 ? -2.381 -4.152 -25.766 1 98.75 285 VAL B O 1
ATOM 4414 N N . GLU B 1 286 ? -2.736 -2.883 -24.031 1 98.56 286 GLU B N 1
ATOM 4415 C CA . GLU B 1 286 ? -3.383 -1.822 -24.797 1 98.56 286 GLU B CA 1
ATOM 4416 C C . GLU B 1 286 ? -2.822 -0.452 -24.422 1 98.56 286 GLU B C 1
ATOM 4418 O O . GLU B 1 286 ? -2.035 -0.332 -23.484 1 98.56 286 GLU B O 1
ATOM 4423 N N . GLN B 1 287 ? -3.127 0.487 -25.266 1 97.06 287 GLN B N 1
ATOM 4424 C CA . GLN B 1 287 ? -2.781 1.869 -24.953 1 97.06 287 GLN B CA 1
ATOM 4425 C C . GLN B 1 287 ? -3.809 2.49 -24 1 97.06 287 GLN B C 1
ATOM 4427 O O . GLN B 1 287 ? -5.008 2.25 -24.141 1 97.06 287 GLN B O 1
ATOM 4432 N N . PHE B 1 288 ? -3.354 3.205 -23 1 91.94 288 PHE B N 1
ATOM 4433 C CA . PHE B 1 288 ? -4.246 3.908 -22.078 1 91.94 288 PHE B CA 1
ATOM 4434 C C . PHE B 1 288 ? -5.117 4.906 -22.828 1 91.94 288 PHE B C 1
ATOM 4436 O O . PHE B 1 288 ? -4.633 5.613 -23.719 1 91.94 288 PHE B O 1
#

Organism: Trichoplusia ni (NCBI:txid7111)

Secondary structure (DSSP, 8-state):
-EEEEEEETTEEEEEEEEEEETTEEEEHHHH-TTS-SSHHHHHHHT-HHHHHHHHHT----EEGGGEEEE-S----S-EEEEES-BHHHHHHTTPPPPSS-EEEEE-GGGEE-TTS-EEE-TTT---EE--EEEEEEE-S-BSS--GGGGGGGEEEEEEEE--EEHHHHHTSSTT--HHHHSSTT-EEEEEEEEEHHHH--TTS-EEEEEETTEEEEEEEGGGBSS-HHHHHHHHHTTS-B-TT-EEE----S--STTSSS-----TT-EEEEEETTTEEEEEEEEE-/-EEEEEEETTEEEEEEEEEEETTEEEEHHHH-TTS-SSHHHHHHHT-HHHHHHHHHT----EEGGGEEEE-S----S-EEEEES-BHHHHHHHTPPPPSS-EEEEE-GGGEE-TTS-EEE-TTT---EE--EEEEEEE-S-BSS--GGGGGGGEEEEEEEE--EEHHHHHTSSTT--HHHH-STT-EEEEEEEEEHHHH--TTS-EEEEEETTEEEEEEEGGGBSS-HHHHHHHHHTTS-B-TT-EEE----S--STTSSS-----TT-EEEEEETTTEEEEEEEEE-

Sequence (576 aa):
MKYVQFTYNADPSTVRVGYIDCCNVVDINSADCGMPHTMIDILKKGVVDKVAELRQCNPTSVPLTDVTLVAPIHGVDKILCVALNYADHCREQNLEQPKLPIIFSKFSSTIIGQNEPLRLRTEIVKKVDWEVELAVVIGQKASAVPAAEAYKYIFGYTVAQDISARDWQKEKNGGQFLLGKSQDGFCPIGPCILTSDEIGDPHNLDIKCTLNGVEKQSSNTSNLIHTIPNIIERLTSVMTLLPGDLILTGTPGGVGVHRNPPEFLKPGDVIRSEIQKIGSFEIKVEQFMKYVQFTYNADPSTVRVGYIDCCNVVDINSADCGMPHTMIDILKKGVVDKVAELRQCNPTSVPLTDVTLVAPIHGVDKILCVALNYADHCREQNLEQPKLPIIFSKFSSTIIGQNEPLRLRTEIVKKVDWEVELAVVIGQKASAVPAAEAYKYIFGYTVAQDISARDWQKEKNGGQFLLGKSQDGFCPIGPCILTSDEIGDPHNLDIKCTLNGVEKQSSNTSNLIHTIPNIIERLTSVMTLLPGDLILTGTPGGVGVHRNPPEFLKPGDVIRSEIQKIGSFEIKVEQF